Protein AF-A0A370DMR3-F1 (afdb_monomer_lite)

Sequence (423 aa):
MAPYPQPCFYFRPVATCWIWKRSAFTRRVQRWCNGFPAISSAWSVERGVLGLASFLQIAPKIYPDDFRLLSQPHIDAPFITTAAYLPVVPADERESFEQLQEEWHGYIGFRIRDYQRGQPLTRGKQDHHFPILMFEPRTVVSLGMLGRDLSTCKDIETVLQRAIDTAATTIAFGDKESCIKNLVALKPVYHGRQPPNQVSERKQGIKGFVKLDLDSRRLLQLESGKHLQVKLEAEFAESPLVEWNSDDTSSQSAIFKVFSDVRLLSGVFNDQLRLRITKTIEWSGMQYMLLFLSAAIGLMFTLFIHRFSLPIVNVCESPSCIGKRSSRRSIIRPGRWREQTRNSKCCIGMPLNIRRPLNIQCAGQRRPTVPNPSFWQICPTNCVPLCMRFSASRPSVRRSGKQQREKNCLVISPIFMRVASVC

Secondary structure (DSSP, 8-state):
--PPPPP--------HHHHHHHHHHHHHHHHHHTT-HHHHHHHHHHHHHHHHHHHHHH-SS--HHHHHHHHHHHHTSTTEEEEEEEE-EEGGGHHHHHHHHHHHH--TT---EEEETTEEPS----SEE-B--EEES--TTGGGGTTEESTT-HHHHHHHHHHHHH-S-EEEE--SSSS--SEEEEEEEESSSS--SSHHHHHHSEEEEEEEEE-HHHHHHTT--TTEEEEEEETT-SS-SEEEES-------S--EEEEEEEE-TTSGGG-EEEEEEEEE-GGGS-HHHHHHHHHHHHHHHHHHHHHHGGGGGG--------------------------------------------------PPPPP-----------------------------------------------------

Foldseek 3Di:
DDDDDDDDDDDDPDPPVVVVVVVVVVVVVVVVVVPFCLLVVLVLVQCLQVQLLLVVQPDPDDAQVNSCVSNVVSCVPVFFPKKFWWFKAFPVRQVVVQVCCCVPRVPPPQHQFADALRDTDDDDPDRIWGQGCYMPDDDPVCNVRGNHTPCNFPQCVVQVLVLLQVQGWAWTADPPSGPAPAIKIKGWHFHDNDQDPHSVSSVVGTGTIIMTGTNVQVSCVSRDDAQKWKFKCFPPDPDTSDIDGNDPPPDPDDDWDKDWDWDQSPPRNPSGIIIIIIGTDDPVPVCVVVVVVVVVVVVVVVVVCVVVVPVVVPPPPDPDPPDDDDDDDDDDDDDDDDDDDDDDDDDDDDDDDDDDDDDDDDDDDDDDDDDDDDDDDDDDDDDDDDDDDDDDDDDDDDDDDDDDDDDDDDDDDDDDDDDDDDD

Organism: NCBI:txid2200908

Radius of gyration: 40.58 Å; chains: 1; bounding box: 123×72×119 Å

Structure (mmCIF, N/CA/C/O backbone):
data_AF-A0A370DMR3-F1
#
_entry.id   AF-A0A370DMR3-F1
#
loop_
_atom_site.group_PDB
_atom_site.id
_atom_site.type_symbol
_atom_site.label_atom_id
_atom_site.label_alt_id
_atom_site.label_comp_id
_atom_site.label_asym_id
_atom_site.label_entity_id
_atom_site.label_seq_id
_atom_site.pdbx_PDB_ins_code
_atom_site.Cartn_x
_atom_site.Cartn_y
_atom_site.Cartn_z
_atom_site.occupancy
_atom_site.B_iso_or_equiv
_atom_site.auth_seq_id
_atom_site.auth_comp_id
_atom_site.auth_asym_id
_atom_site.auth_atom_id
_atom_site.pdbx_PDB_model_num
ATOM 1 N N . MET A 1 1 ? 63.771 47.345 -37.821 1.00 38.62 1 MET A N 1
ATOM 2 C CA . MET A 1 1 ? 63.458 46.155 -38.640 1.00 38.62 1 MET A CA 1
ATOM 3 C C . MET A 1 1 ? 62.765 45.149 -37.740 1.00 38.62 1 MET A C 1
ATOM 5 O O . MET A 1 1 ? 63.385 44.689 -36.796 1.00 38.62 1 MET A O 1
ATOM 9 N N . ALA A 1 2 ? 61.482 44.885 -37.975 1.00 31.16 2 ALA A N 1
ATOM 10 C CA . ALA A 1 2 ? 60.696 43.873 -37.269 1.00 31.16 2 ALA A CA 1
ATOM 11 C C . ALA A 1 2 ? 59.951 43.040 -38.329 1.00 31.16 2 ALA A C 1
ATOM 13 O O . ALA A 1 2 ? 59.460 43.640 -39.292 1.00 31.16 2 ALA A O 1
ATOM 14 N N . PRO A 1 3 ? 59.904 41.699 -38.227 1.00 46.84 3 PRO A N 1
ATOM 15 C CA . PRO A 1 3 ? 59.276 40.868 -39.244 1.00 46.84 3 PRO A CA 1
ATOM 16 C C . PRO A 1 3 ? 57.753 40.819 -39.052 1.00 46.84 3 PRO A C 1
ATOM 18 O O . PRO A 1 3 ? 57.248 40.767 -37.932 1.00 46.84 3 PRO A O 1
ATOM 21 N N . TYR A 1 4 ? 57.024 40.844 -40.168 1.00 31.06 4 TYR A N 1
ATOM 22 C CA . TYR A 1 4 ? 55.571 40.676 -40.220 1.00 31.06 4 TYR A CA 1
ATOM 23 C C . TYR A 1 4 ? 55.165 39.224 -39.897 1.00 31.06 4 TYR A C 1
ATOM 25 O O . TYR A 1 4 ? 55.867 38.300 -40.316 1.00 31.06 4 TYR A O 1
ATOM 33 N N . PRO A 1 5 ? 54.021 38.989 -39.227 1.00 42.16 5 PRO A N 1
ATOM 34 C CA . PRO A 1 5 ? 53.514 37.644 -38.986 1.00 42.16 5 PRO A CA 1
ATOM 35 C C . PRO A 1 5 ? 52.800 37.095 -40.231 1.00 42.16 5 PRO A C 1
ATOM 37 O O . PRO A 1 5 ? 52.087 37.818 -40.929 1.00 42.16 5 PRO A O 1
ATOM 40 N N . GLN A 1 6 ? 52.977 35.801 -40.500 1.00 36.25 6 GLN A N 1
ATOM 41 C CA . GLN A 1 6 ? 52.256 35.089 -41.556 1.00 36.25 6 GLN A CA 1
ATOM 42 C C . GLN A 1 6 ? 50.848 34.660 -41.102 1.00 36.25 6 GLN A C 1
ATOM 44 O O . GLN A 1 6 ? 50.661 34.315 -39.931 1.00 36.25 6 GLN A O 1
ATOM 49 N N . PRO A 1 7 ? 49.853 34.620 -42.008 1.00 31.89 7 PRO A N 1
ATOM 50 C CA . PRO A 1 7 ? 48.524 34.112 -41.694 1.00 31.89 7 PRO A CA 1
ATOM 51 C C . PRO A 1 7 ? 48.511 32.574 -41.679 1.00 31.89 7 PRO A C 1
ATOM 53 O O . PRO A 1 7 ? 48.780 31.922 -42.685 1.00 31.89 7 PRO A O 1
ATOM 56 N N . CYS A 1 8 ? 48.143 31.990 -40.538 1.00 28.70 8 CYS A N 1
ATOM 57 C CA . CYS A 1 8 ? 47.838 30.564 -40.420 1.00 28.70 8 CYS A CA 1
ATOM 58 C C . CYS A 1 8 ? 46.422 30.285 -40.951 1.00 28.70 8 CYS A C 1
ATOM 60 O O . CYS A 1 8 ? 45.433 30.698 -40.343 1.00 28.70 8 CYS A O 1
ATOM 62 N N . PHE A 1 9 ? 46.312 29.552 -42.060 1.00 29.05 9 PHE A N 1
ATOM 63 C CA . PHE A 1 9 ? 45.050 28.963 -42.507 1.00 29.05 9 PHE A CA 1
ATOM 64 C C . PHE A 1 9 ? 44.743 27.710 -41.675 1.00 29.05 9 PHE A C 1
ATOM 66 O O . PHE A 1 9 ? 45.339 26.655 -41.872 1.00 29.05 9 PHE A O 1
ATOM 73 N N . TYR A 1 10 ? 43.792 27.819 -40.747 1.00 30.30 10 TYR A N 1
ATOM 74 C CA . TYR A 1 10 ? 43.212 26.663 -40.063 1.00 30.30 10 TYR A CA 1
ATOM 75 C C . TYR A 1 10 ? 42.163 25.993 -40.961 1.00 30.30 10 TYR A C 1
ATOM 77 O O . TYR A 1 10 ? 41.074 26.529 -41.175 1.00 30.30 10 TYR A O 1
ATOM 85 N N . PHE A 1 11 ? 42.463 24.787 -41.440 1.00 32.84 11 PHE A N 1
ATOM 86 C CA . PHE A 1 11 ? 41.456 23.859 -41.955 1.00 32.84 11 PHE A CA 1
ATOM 87 C C . PHE A 1 11 ? 40.612 23.348 -40.773 1.00 32.84 11 PHE A C 1
ATOM 89 O O . PHE A 1 11 ? 41.113 22.633 -39.907 1.00 32.84 11 PHE A O 1
ATOM 96 N N . ARG A 1 12 ? 39.324 23.714 -40.708 1.00 30.95 12 ARG A N 1
ATOM 97 C CA . ARG A 1 12 ? 38.363 23.094 -39.778 1.00 30.95 12 ARG A CA 1
ATOM 98 C C . ARG A 1 12 ? 37.910 21.745 -40.352 1.00 30.95 12 ARG A C 1
ATOM 100 O O . ARG A 1 12 ? 37.288 21.750 -41.415 1.00 30.95 12 ARG A O 1
ATOM 107 N N . PRO A 1 13 ? 38.137 20.605 -39.677 1.00 36.62 13 PRO A N 1
ATOM 108 C CA . PRO A 1 13 ? 37.541 19.349 -40.099 1.00 36.62 13 PRO A CA 1
ATOM 109 C C . PRO A 1 13 ? 36.041 19.329 -39.771 1.00 36.62 13 PRO A C 1
ATOM 111 O O . PRO A 1 13 ? 35.558 19.964 -38.830 1.00 36.62 13 PRO A O 1
ATOM 114 N N . VAL A 1 14 ? 35.305 18.573 -40.581 1.00 40.31 14 VAL A N 1
ATOM 115 C CA . VAL A 1 14 ? 33.854 18.359 -40.557 1.00 40.31 14 VAL A CA 1
ATOM 116 C C . VAL A 1 14 ? 33.433 17.613 -39.276 1.00 40.31 14 VAL A C 1
ATOM 118 O O . VAL A 1 14 ? 33.149 16.421 -39.287 1.00 40.31 14 VAL A O 1
ATOM 121 N N . ALA A 1 15 ? 33.396 18.306 -38.136 1.00 39.88 15 ALA A N 1
ATOM 122 C CA . ALA A 1 15 ? 32.950 17.761 -36.844 1.00 39.88 15 ALA A CA 1
ATOM 123 C C . ALA A 1 15 ? 31.431 17.920 -36.595 1.00 39.88 15 ALA A C 1
ATOM 125 O O . ALA A 1 15 ? 30.890 17.441 -35.597 1.00 39.88 15 ALA A O 1
ATOM 126 N N . THR A 1 16 ? 30.701 18.573 -37.502 1.00 41.16 16 THR A N 1
ATOM 127 C CA . THR A 1 16 ? 29.283 18.931 -37.320 1.00 41.16 16 THR A CA 1
ATOM 128 C C . THR A 1 16 ? 28.312 17.757 -37.495 1.00 41.16 16 THR A C 1
ATOM 130 O O . THR A 1 16 ? 27.230 17.772 -36.907 1.00 41.16 16 THR A O 1
ATOM 133 N N . CYS A 1 17 ? 28.692 16.689 -38.207 1.00 38.16 17 CYS A N 1
ATOM 134 C CA . CYS A 1 17 ? 27.802 15.539 -38.423 1.00 38.16 17 CYS A CA 1
ATOM 135 C C . CYS A 1 17 ? 27.680 14.615 -37.190 1.00 38.16 17 CYS A C 1
ATOM 137 O O . CYS A 1 17 ? 26.641 13.980 -36.983 1.00 38.16 17 CYS A O 1
ATOM 139 N N . TRP A 1 18 ? 28.705 14.562 -36.333 1.00 33.66 18 TRP A N 1
ATOM 140 C CA . TRP A 1 18 ? 28.695 13.734 -35.118 1.00 33.66 18 TRP A CA 1
ATOM 141 C C . TRP A 1 18 ? 27.846 14.339 -33.989 1.00 33.66 18 TRP A C 1
ATOM 143 O O . TRP A 1 18 ? 27.184 13.611 -33.246 1.00 33.66 18 TRP A O 1
ATOM 153 N N . ILE A 1 19 ? 27.781 15.671 -33.900 1.00 43.72 19 ILE A N 1
ATOM 154 C CA . ILE A 1 19 ? 26.995 16.380 -32.876 1.00 43.72 19 ILE A CA 1
ATOM 155 C C . ILE A 1 19 ? 25.485 16.224 -33.132 1.00 43.72 19 ILE A C 1
ATOM 157 O O . ILE A 1 19 ? 24.706 16.022 -32.196 1.00 43.72 19 ILE A O 1
ATOM 161 N N . TRP A 1 20 ? 25.058 16.216 -34.399 1.00 37.66 20 TRP A N 1
ATOM 162 C CA . TRP A 1 20 ? 23.639 16.109 -34.752 1.00 37.66 20 TRP A CA 1
ATOM 163 C C . TRP A 1 20 ? 23.032 14.738 -34.413 1.00 37.66 20 TRP A C 1
ATOM 165 O O . TRP A 1 20 ? 21.937 14.676 -33.842 1.00 37.66 20 TRP A O 1
ATOM 175 N N . LYS A 1 21 ? 23.766 13.638 -34.659 1.00 46.97 21 LYS A N 1
ATOM 176 C CA . LYS A 1 21 ? 23.319 12.273 -34.316 1.00 46.97 21 LYS A CA 1
ATOM 177 C C . LYS A 1 21 ? 23.172 12.062 -32.807 1.00 46.97 21 LYS A C 1
ATOM 179 O O . LYS A 1 21 ? 22.229 11.391 -32.387 1.00 46.97 21 LYS A O 1
ATOM 184 N N . ARG A 1 22 ? 24.022 12.694 -31.989 1.00 49.56 22 ARG A N 1
ATOM 185 C CA . ARG A 1 22 ? 23.906 12.647 -30.521 1.00 49.56 22 ARG A CA 1
ATOM 186 C C . ARG A 1 22 ? 22.587 13.269 -30.046 1.00 49.56 22 ARG A C 1
ATOM 188 O O . ARG A 1 22 ? 21.921 12.670 -29.212 1.00 49.56 22 ARG A O 1
ATOM 195 N N . SER A 1 23 ? 22.160 14.386 -30.650 1.00 56.66 23 SER A N 1
ATOM 196 C CA . SER A 1 23 ? 20.904 15.082 -30.300 1.00 56.66 23 SER A CA 1
ATOM 197 C C . SER A 1 23 ? 19.626 14.338 -30.713 1.00 56.66 23 SER A C 1
ATOM 199 O O . SER A 1 23 ? 18.579 14.479 -30.079 1.00 56.66 23 SER A O 1
ATOM 201 N N . ALA A 1 24 ? 19.680 13.578 -31.810 1.00 59.84 24 ALA A N 1
ATOM 202 C CA . ALA A 1 24 ? 18.547 12.787 -32.279 1.00 59.84 24 ALA A CA 1
ATOM 203 C C . ALA A 1 24 ? 18.410 11.497 -31.462 1.00 59.84 24 ALA A C 1
ATOM 205 O O . ALA A 1 24 ? 17.294 11.096 -31.138 1.00 59.84 24 ALA A O 1
ATOM 206 N N . PHE A 1 25 ? 19.540 10.886 -31.088 1.00 58.47 25 PHE A N 1
ATOM 207 C CA . PHE A 1 25 ? 19.575 9.721 -30.210 1.00 58.47 25 PHE A CA 1
ATOM 208 C C . PHE A 1 25 ? 19.080 10.064 -28.799 1.00 58.47 25 PHE A C 1
ATOM 210 O O . PHE A 1 25 ? 18.176 9.393 -28.309 1.00 58.47 25 PHE A O 1
ATOM 217 N N . THR A 1 26 ? 19.566 11.152 -28.185 1.00 61.28 26 THR A N 1
ATOM 218 C CA . THR A 1 26 ? 19.089 11.588 -26.858 1.00 61.28 26 THR A CA 1
ATOM 219 C C . THR A 1 26 ? 17.603 11.929 -26.865 1.00 61.28 26 THR A C 1
ATOM 221 O O . THR A 1 26 ? 16.883 11.487 -25.978 1.00 61.28 26 THR A O 1
ATOM 224 N N . ARG A 1 27 ? 17.095 12.613 -27.901 1.00 67.31 27 ARG A N 1
ATOM 225 C CA . ARG A 1 27 ? 15.651 12.877 -28.030 1.00 67.31 27 ARG A CA 1
ATOM 226 C C . ARG A 1 27 ? 14.821 11.607 -28.194 1.00 67.31 27 ARG A C 1
ATOM 228 O O . ARG A 1 27 ? 13.711 11.554 -27.674 1.00 67.31 27 ARG A O 1
ATOM 235 N N . ARG A 1 28 ? 15.329 10.586 -28.893 1.00 63.09 28 ARG A N 1
ATOM 236 C CA . ARG A 1 28 ? 14.630 9.299 -29.037 1.00 63.09 28 ARG A CA 1
ATOM 237 C C . ARG A 1 28 ? 14.588 8.536 -27.712 1.00 63.09 28 ARG A C 1
ATOM 239 O O . ARG A 1 28 ? 13.526 8.042 -27.360 1.00 63.09 28 ARG A O 1
ATOM 246 N N . VAL A 1 29 ? 15.693 8.524 -26.963 1.00 61.62 29 VAL A N 1
ATOM 247 C CA . VAL A 1 29 ? 15.752 7.955 -25.606 1.00 61.62 29 VAL A CA 1
ATOM 248 C C . VAL A 1 29 ? 14.796 8.699 -24.673 1.00 61.62 29 VAL A C 1
ATOM 250 O O . VAL A 1 29 ? 13.971 8.080 -24.023 1.00 61.62 29 VAL A O 1
ATOM 253 N N . GLN A 1 30 ? 14.804 10.030 -24.681 1.00 63.00 30 GLN A N 1
ATOM 254 C CA . GLN A 1 30 ? 13.972 10.826 -23.779 1.00 63.00 30 GLN A CA 1
ATOM 255 C C . GLN A 1 30 ? 12.471 10.725 -24.091 1.00 63.00 30 GLN A C 1
ATOM 257 O O . GLN A 1 30 ? 11.650 10.677 -23.180 1.00 63.00 30 GLN A O 1
ATOM 262 N N . ARG A 1 31 ? 12.100 10.634 -25.376 1.00 66.75 31 ARG A N 1
ATOM 263 C CA . ARG A 1 31 ? 10.709 10.408 -25.798 1.00 66.75 31 ARG A CA 1
ATOM 264 C C . ARG A 1 31 ? 10.236 8.993 -25.448 1.00 66.75 31 ARG A C 1
ATOM 266 O O . ARG A 1 31 ? 9.078 8.825 -25.091 1.00 66.75 31 ARG A O 1
ATOM 273 N N . TRP A 1 32 ? 11.137 8.012 -25.503 1.00 61.44 32 TRP A N 1
ATOM 274 C CA . TRP A 1 32 ? 10.882 6.653 -25.031 1.00 61.44 32 TRP A CA 1
ATOM 275 C C . TRP A 1 32 ? 10.668 6.630 -23.511 1.00 61.44 32 TRP A C 1
ATOM 277 O O . TRP A 1 32 ? 9.703 6.040 -23.039 1.00 61.44 32 TRP A O 1
ATOM 287 N N . CYS A 1 33 ? 11.464 7.389 -22.753 1.00 59.75 33 CYS A N 1
ATOM 288 C CA . CYS A 1 33 ? 11.316 7.437 -21.305 1.00 59.75 33 CYS A CA 1
ATOM 289 C C . CYS A 1 33 ? 10.050 8.175 -20.810 1.00 59.75 33 CYS A C 1
ATOM 291 O O . CYS A 1 33 ? 9.598 7.934 -19.696 1.00 59.75 33 CYS A O 1
ATOM 293 N N . ASN A 1 34 ? 9.438 9.064 -21.596 1.00 64.44 34 ASN A N 1
ATOM 294 C CA . ASN A 1 34 ? 8.202 9.753 -21.188 1.00 64.44 34 ASN A CA 1
ATOM 295 C C . ASN A 1 34 ? 6.926 8.906 -21.358 1.00 64.44 34 ASN A C 1
ATOM 297 O O . ASN A 1 34 ? 5.861 9.345 -20.938 1.00 64.44 34 ASN A O 1
ATOM 301 N N . GLY A 1 35 ? 7.025 7.719 -21.960 1.00 65.38 35 GLY A N 1
ATOM 302 C CA . GLY A 1 35 ? 5.895 6.817 -22.193 1.00 65.38 35 GLY A CA 1
ATOM 303 C C . GLY A 1 35 ? 5.836 5.606 -21.264 1.00 65.38 35 GLY A C 1
ATOM 304 O O . GLY A 1 35 ? 5.107 4.679 -21.590 1.00 65.38 35 GLY A O 1
ATOM 305 N N . PHE A 1 36 ? 6.608 5.569 -20.170 1.00 71.19 36 PHE A N 1
ATOM 306 C CA . PHE A 1 36 ? 6.657 4.394 -19.294 1.00 71.19 36 PHE A CA 1
ATOM 307 C C . PHE A 1 36 ? 5.344 4.206 -18.504 1.00 71.19 36 PHE A C 1
ATOM 309 O O . PHE A 1 36 ? 4.979 5.094 -17.719 1.00 71.19 36 PHE A O 1
ATOM 316 N N . PRO A 1 37 ? 4.639 3.071 -18.676 1.00 77.38 37 PRO A N 1
ATOM 317 C CA . PRO A 1 37 ? 3.418 2.767 -17.936 1.00 77.38 37 PRO A CA 1
ATOM 318 C C . PRO A 1 37 ? 3.578 2.719 -16.401 1.00 77.38 37 PRO A C 1
ATOM 320 O O . PRO A 1 37 ? 2.574 2.848 -15.697 1.00 77.38 37 PRO A O 1
ATOM 323 N N . ALA A 1 38 ? 4.788 2.651 -15.840 1.00 73.69 38 ALA A N 1
ATOM 324 C CA . ALA A 1 38 ? 4.995 2.443 -14.401 1.00 73.69 38 ALA A CA 1
ATOM 325 C C . ALA A 1 38 ? 4.650 3.696 -13.631 1.00 73.69 38 ALA A C 1
ATOM 327 O O . ALA A 1 38 ? 4.038 3.632 -12.570 1.00 73.69 38 ALA A O 1
ATOM 328 N N . ILE A 1 39 ? 5.003 4.847 -14.204 1.00 79.25 39 ILE A N 1
ATOM 329 C CA . ILE A 1 39 ? 4.627 6.141 -13.654 1.00 79.25 39 ILE A CA 1
ATOM 330 C C . ILE A 1 39 ? 3.098 6.205 -13.614 1.00 79.25 39 ILE A C 1
ATOM 332 O O . ILE A 1 39 ? 2.522 6.491 -12.569 1.00 79.25 39 ILE A O 1
ATOM 336 N N . SER A 1 40 ? 2.424 5.838 -14.711 1.00 85.25 40 SER A N 1
ATOM 337 C CA . SER A 1 40 ? 0.957 5.820 -14.755 1.00 85.25 40 SER A CA 1
ATOM 338 C C . SER A 1 40 ? 0.335 4.832 -13.757 1.00 85.25 40 SER A C 1
ATOM 340 O O . SER A 1 40 ? -0.683 5.152 -13.141 1.00 85.25 40 SER A O 1
ATOM 342 N N . SER A 1 41 ? 0.983 3.685 -13.532 1.00 86.88 41 SER A N 1
ATOM 343 C CA . SER A 1 41 ? 0.564 2.663 -12.570 1.00 86.88 41 SER A CA 1
ATOM 344 C C . SER A 1 41 ? 0.724 3.150 -11.130 1.00 86.88 41 SER A C 1
ATOM 346 O O . SER A 1 41 ? -0.202 3.011 -10.336 1.00 86.88 41 SER A O 1
ATOM 348 N N . ALA A 1 42 ? 1.834 3.817 -10.802 1.00 86.56 42 ALA A N 1
ATOM 349 C CA . ALA A 1 42 ? 2.066 4.415 -9.489 1.00 86.56 42 ALA A CA 1
ATOM 350 C C . ALA A 1 42 ? 1.024 5.508 -9.173 1.00 86.56 42 ALA A C 1
ATOM 352 O O . ALA A 1 42 ? 0.406 5.486 -8.109 1.00 86.56 42 ALA A O 1
ATOM 353 N N . TRP A 1 43 ? 0.718 6.381 -10.143 1.00 88.62 43 TRP A N 1
ATOM 354 C CA . TRP A 1 43 ? -0.388 7.345 -10.034 1.00 88.62 43 TRP A CA 1
ATOM 355 C C . TRP A 1 43 ? -1.759 6.675 -9.895 1.00 88.62 43 TRP A C 1
ATOM 357 O O . TRP A 1 43 ? -2.680 7.260 -9.324 1.00 88.62 43 TRP A O 1
ATOM 367 N N . SER A 1 44 ? -1.943 5.486 -10.472 1.00 90.50 44 SER A N 1
ATOM 368 C CA . SER A 1 44 ? -3.178 4.713 -10.324 1.00 90.50 44 SER A CA 1
ATOM 369 C C . SER A 1 44 ? -3.317 4.159 -8.907 1.00 90.50 44 SER A C 1
ATOM 371 O O . SER A 1 44 ? -4.399 4.257 -8.332 1.00 90.50 44 SER A O 1
ATOM 373 N N . VAL A 1 45 ? -2.228 3.640 -8.322 1.00 91.44 45 VAL A N 1
ATOM 374 C CA . VAL A 1 45 ? -2.202 3.202 -6.918 1.00 91.44 45 VAL A CA 1
ATOM 375 C C . VAL A 1 45 ? -2.556 4.367 -6.005 1.00 91.44 45 VAL A C 1
ATOM 377 O O . VAL A 1 45 ? -3.490 4.251 -5.220 1.00 91.44 45 VAL A O 1
ATOM 380 N N . GLU A 1 46 ? -1.861 5.499 -6.123 1.00 92.94 46 GLU A N 1
ATOM 381 C CA . GLU A 1 46 ? -2.095 6.647 -5.244 1.00 92.94 46 GLU A CA 1
ATOM 382 C C . GLU A 1 46 ? -3.539 7.152 -5.324 1.00 92.94 46 GLU A C 1
ATOM 384 O O . GLU A 1 46 ? -4.176 7.366 -4.291 1.00 92.94 46 GLU A O 1
ATOM 389 N N . ARG A 1 47 ? -4.092 7.269 -6.539 1.00 93.25 47 ARG A N 1
ATOM 390 C CA . ARG A 1 47 ? -5.504 7.628 -6.732 1.00 93.25 47 ARG A CA 1
ATOM 391 C C . ARG A 1 47 ? -6.450 6.603 -6.116 1.00 93.25 47 ARG A C 1
ATOM 393 O O . ARG A 1 47 ? -7.460 7.005 -5.544 1.00 93.25 47 ARG A O 1
ATOM 400 N N . GLY A 1 48 ? -6.126 5.314 -6.200 1.00 93.31 48 GLY A N 1
ATOM 401 C CA . GLY A 1 48 ? -6.919 4.252 -5.587 1.00 93.31 48 GLY A CA 1
ATOM 402 C C . GLY A 1 48 ? -6.936 4.331 -4.064 1.00 93.31 48 GLY A C 1
ATOM 403 O O . GLY A 1 48 ? -8.009 4.371 -3.463 1.00 93.31 48 GLY A O 1
ATOM 404 N N . VAL A 1 49 ? -5.763 4.449 -3.431 1.00 95.62 49 VAL A N 1
ATOM 405 C CA . VAL A 1 49 ? -5.679 4.597 -1.969 1.00 95.62 49 VAL A CA 1
ATOM 406 C C . VAL A 1 49 ? -6.411 5.870 -1.520 1.00 95.62 49 VAL A C 1
ATOM 408 O O . VAL A 1 49 ? -7.179 5.842 -0.558 1.00 95.62 49 VAL A O 1
ATOM 411 N N . LEU A 1 50 ? -6.205 6.991 -2.223 1.00 95.62 50 LEU A N 1
ATOM 412 C CA . LEU A 1 50 ? -6.823 8.275 -1.892 1.00 95.62 50 LEU A CA 1
ATOM 413 C C . LEU A 1 50 ? -8.350 8.245 -2.039 1.00 95.62 50 LEU A C 1
ATOM 415 O O . LEU A 1 50 ? -9.050 8.792 -1.185 1.00 95.62 50 LEU A O 1
ATOM 419 N N . GLY A 1 51 ? -8.860 7.614 -3.101 1.00 95.50 51 GLY A N 1
ATOM 420 C CA . GLY A 1 51 ? -10.293 7.457 -3.350 1.00 95.50 51 GLY A CA 1
ATOM 421 C C . GLY A 1 51 ? -10.977 6.652 -2.248 1.00 95.50 51 GLY A C 1
ATOM 422 O O . GLY A 1 51 ? -11.961 7.114 -1.668 1.00 95.50 51 GLY A O 1
ATOM 423 N N . LEU A 1 52 ? -10.396 5.504 -1.883 1.00 97.19 52 LEU A N 1
ATOM 424 C CA . LEU A 1 52 ? -10.873 4.684 -0.767 1.00 97.19 52 LEU A CA 1
ATOM 425 C C . LEU A 1 52 ? -10.832 5.445 0.565 1.00 97.19 52 LEU A C 1
ATOM 427 O O . LEU A 1 52 ? -11.811 5.433 1.313 1.00 97.19 52 LEU A O 1
ATOM 431 N N . ALA A 1 53 ? -9.732 6.149 0.850 1.00 97.38 53 ALA A N 1
ATOM 432 C CA . ALA A 1 53 ? -9.582 6.910 2.088 1.00 97.38 53 ALA A CA 1
ATOM 433 C C . ALA A 1 53 ? -10.603 8.053 2.185 1.00 97.38 53 ALA A C 1
ATOM 435 O O . ALA A 1 53 ? -11.212 8.250 3.234 1.00 97.38 53 ALA A O 1
ATOM 436 N N . SER A 1 54 ? -10.843 8.758 1.077 1.00 96.19 54 SER A N 1
ATOM 437 C CA . SER A 1 54 ? -11.818 9.851 0.997 1.00 96.19 54 SER A CA 1
ATOM 438 C C . SER A 1 54 ? -13.251 9.356 1.203 1.00 96.19 54 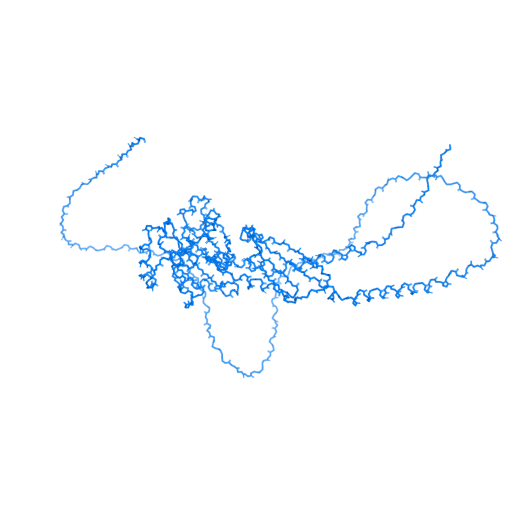SER A C 1
ATOM 440 O O . SER A 1 54 ? -14.034 10.009 1.892 1.00 96.19 54 SER A O 1
ATOM 442 N N . PHE A 1 55 ? -13.599 8.182 0.667 1.00 96.06 55 PHE A N 1
ATOM 443 C CA . PHE A 1 55 ? -14.897 7.569 0.944 1.00 96.06 55 PHE A CA 1
ATOM 444 C C . PHE A 1 55 ? -15.049 7.227 2.432 1.00 96.06 55 PHE A C 1
ATOM 446 O O . PHE A 1 55 ? -16.021 7.632 3.069 1.00 96.06 55 PHE A O 1
ATOM 453 N N . LEU A 1 56 ? -14.065 6.528 3.005 1.00 96.62 56 LEU A N 1
ATOM 454 C CA . LEU A 1 56 ? -14.064 6.107 4.412 1.00 96.62 56 LEU A CA 1
ATOM 455 C C . LEU A 1 56 ? -14.089 7.278 5.398 1.00 96.62 56 LEU A C 1
ATOM 457 O O . LEU A 1 56 ? -14.597 7.145 6.515 1.00 96.62 56 LEU A O 1
ATOM 461 N N . GLN A 1 57 ? -13.544 8.415 4.983 1.00 95.81 57 GLN A N 1
ATOM 462 C CA . GLN A 1 57 ? -13.555 9.660 5.732 1.00 95.81 57 GLN A CA 1
ATOM 463 C C . GLN A 1 57 ? -14.968 10.263 5.834 1.00 95.81 57 GLN A C 1
ATOM 465 O O . GLN A 1 57 ? -15.342 10.799 6.876 1.00 95.81 57 GLN A O 1
ATOM 470 N N . ILE A 1 58 ? -15.778 10.140 4.779 1.00 95.19 58 ILE A N 1
ATOM 471 C CA . ILE A 1 58 ? -17.144 10.685 4.727 1.00 95.19 58 ILE A CA 1
ATOM 472 C C . ILE A 1 58 ? -18.169 9.686 5.282 1.00 95.19 58 ILE A C 1
ATOM 474 O O . ILE A 1 58 ? -19.169 10.093 5.874 1.00 95.19 58 ILE A O 1
ATOM 478 N N . ALA A 1 59 ? -17.934 8.384 5.103 1.00 94.19 59 ALA A N 1
ATOM 479 C CA . ALA A 1 59 ? -18.854 7.340 5.528 1.00 94.19 59 ALA A CA 1
ATOM 480 C C . ALA A 1 59 ? -18.901 7.228 7.069 1.00 94.19 59 ALA A C 1
ATOM 482 O O . ALA A 1 59 ? -17.875 6.927 7.693 1.00 94.19 59 ALA A O 1
ATOM 483 N N . PRO A 1 60 ? -20.070 7.427 7.712 1.00 90.56 60 PRO A N 1
ATOM 484 C CA . PRO A 1 60 ? -20.191 7.306 9.167 1.00 90.56 60 PRO A CA 1
ATOM 485 C C . PRO A 1 60 ? -19.987 5.857 9.621 1.00 90.56 60 PRO A C 1
ATOM 487 O O . PRO A 1 60 ? -19.294 5.598 10.599 1.00 90.56 60 PRO A O 1
ATOM 490 N N . LYS A 1 61 ? -20.538 4.917 8.852 1.00 91.62 61 LYS A N 1
ATOM 491 C CA . LYS A 1 61 ? -20.389 3.475 9.007 1.00 91.62 61 LYS A CA 1
ATOM 492 C C . LYS A 1 61 ? -20.151 2.888 7.622 1.00 91.62 61 LYS A C 1
ATOM 494 O O . LYS A 1 61 ? -20.714 3.385 6.648 1.00 91.62 61 LYS A O 1
ATOM 499 N N . ILE A 1 62 ? -19.310 1.867 7.541 1.00 93.12 62 ILE A N 1
ATOM 500 C CA . ILE A 1 62 ? -19.033 1.152 6.300 1.00 93.12 62 ILE A CA 1
ATOM 501 C C . ILE A 1 62 ? -19.263 -0.335 6.535 1.00 93.12 62 ILE A C 1
ATOM 503 O O . ILE A 1 62 ? -18.789 -0.890 7.529 1.00 93.12 62 ILE A O 1
ATOM 507 N N . TYR A 1 63 ? -20.028 -0.964 5.650 1.00 94.69 63 TYR A N 1
ATOM 508 C CA . TYR A 1 63 ? -20.219 -2.403 5.689 1.00 94.69 63 TYR A CA 1
ATOM 509 C C . TYR A 1 63 ? -19.186 -3.107 4.807 1.00 94.69 63 TYR A C 1
ATOM 511 O O . TYR A 1 63 ? -18.649 -2.512 3.867 1.00 94.69 63 TYR A O 1
ATOM 519 N N . PRO A 1 64 ? -18.919 -4.397 5.064 1.00 94.31 64 PRO A N 1
ATOM 520 C CA . PRO A 1 64 ? -17.971 -5.153 4.264 1.00 94.31 64 PRO A CA 1
ATOM 521 C C . PRO A 1 64 ? -18.350 -5.176 2.773 1.00 94.31 64 PRO A C 1
ATOM 523 O O . PRO A 1 64 ? -17.465 -5.129 1.923 1.00 94.31 64 PRO A O 1
ATOM 526 N N . ASP A 1 65 ? -19.638 -5.231 2.432 1.00 95.44 65 ASP A N 1
ATOM 527 C CA . ASP A 1 65 ? -20.080 -5.184 1.032 1.00 95.44 65 ASP A CA 1
ATOM 528 C C . ASP A 1 65 ? -19.837 -3.826 0.369 1.00 95.44 65 ASP A C 1
ATOM 530 O O . ASP A 1 65 ? -19.410 -3.787 -0.785 1.00 95.44 65 ASP A O 1
ATOM 534 N N . ASP A 1 66 ? -20.012 -2.722 1.099 1.00 95.62 66 ASP A N 1
ATOM 535 C CA . ASP A 1 66 ? -19.703 -1.382 0.589 1.00 95.62 66 ASP A CA 1
ATOM 536 C C . ASP A 1 66 ? -18.210 -1.266 0.278 1.00 95.62 66 ASP A C 1
ATOM 538 O O . ASP A 1 66 ? -17.819 -0.824 -0.803 1.00 95.62 66 ASP A O 1
ATOM 542 N N . PHE A 1 67 ? -17.361 -1.720 1.208 1.00 96.81 67 PHE A N 1
ATOM 543 C CA . PHE A 1 67 ? -15.915 -1.718 1.006 1.00 96.81 67 PHE A CA 1
ATOM 544 C C . PHE A 1 67 ? -15.519 -2.559 -0.211 1.00 96.81 67 PHE A C 1
ATOM 546 O O . PHE A 1 67 ? -14.654 -2.146 -0.986 1.00 96.81 67 PHE A O 1
ATOM 553 N N . ARG A 1 68 ? -16.181 -3.703 -0.427 1.00 96.38 68 ARG A N 1
ATOM 554 C CA . ARG A 1 68 ? -15.965 -4.540 -1.611 1.00 96.38 68 ARG A CA 1
ATOM 555 C C . ARG A 1 68 ? -16.287 -3.805 -2.903 1.00 96.38 68 ARG A C 1
ATOM 557 O O . ARG A 1 68 ? -15.441 -3.743 -3.789 1.00 96.38 68 ARG A O 1
ATOM 564 N N . LEU A 1 69 ? -17.473 -3.206 -2.994 1.00 96.31 69 LEU A N 1
ATOM 565 C CA . LEU A 1 69 ? -17.901 -2.471 -4.188 1.00 96.31 69 LEU A CA 1
ATOM 566 C C . LEU A 1 69 ? -16.947 -1.321 -4.538 1.00 96.31 69 LEU A C 1
ATOM 568 O O . LEU A 1 69 ? -16.714 -1.045 -5.712 1.00 96.31 69 LEU A O 1
ATOM 572 N N . LEU A 1 70 ? -16.372 -0.675 -3.525 1.00 96.44 70 LEU A N 1
ATOM 573 C CA . LEU A 1 70 ? -15.456 0.451 -3.705 1.00 96.44 70 LEU A CA 1
ATOM 574 C C . LEU A 1 70 ? -14.025 0.029 -4.027 1.00 96.44 70 LEU A C 1
ATOM 576 O O . LEU A 1 70 ? -13.328 0.730 -4.755 1.00 96.44 70 LEU A O 1
ATOM 580 N N . SER A 1 71 ? -13.565 -1.088 -3.467 1.00 96.94 71 SER A N 1
ATOM 581 C CA . SER A 1 71 ? -12.194 -1.569 -3.664 1.00 96.94 71 SER A CA 1
ATOM 582 C C . SER A 1 71 ? -12.023 -2.393 -4.936 1.00 96.94 71 SER A C 1
ATOM 584 O O . SER A 1 71 ? -10.924 -2.396 -5.491 1.00 96.94 71 SER A O 1
ATOM 586 N N . GLN A 1 72 ? -13.089 -3.019 -5.447 1.00 95.81 72 GLN A N 1
ATOM 587 C CA . GLN A 1 72 ? -13.029 -3.884 -6.628 1.00 95.81 72 GLN A CA 1
ATOM 588 C C . GLN A 1 72 ? -12.364 -3.222 -7.850 1.00 95.81 72 GLN A C 1
ATOM 590 O O . GLN A 1 72 ? -11.411 -3.806 -8.366 1.00 95.81 72 GLN A O 1
ATOM 595 N N . PRO A 1 73 ? -12.727 -1.987 -8.268 1.00 93.88 73 PRO A N 1
ATOM 596 C CA . PRO A 1 73 ? -12.106 -1.358 -9.438 1.00 93.88 73 PRO A CA 1
ATOM 597 C C . PRO A 1 73 ? -10.599 -1.122 -9.282 1.00 93.88 73 PRO A C 1
ATOM 599 O O . PRO A 1 73 ? -9.883 -0.968 -10.269 1.00 93.88 73 PRO A O 1
ATOM 602 N N . HIS A 1 74 ? -10.110 -1.050 -8.041 1.00 93.00 74 HIS A N 1
ATOM 603 C CA . HIS A 1 74 ? -8.688 -0.910 -7.748 1.00 93.00 74 HIS A CA 1
ATOM 604 C C . HIS A 1 74 ? -7.981 -2.269 -7.748 1.00 93.00 74 HIS A C 1
ATOM 606 O O . HIS A 1 74 ? -6.870 -2.366 -8.255 1.00 93.00 74 HIS A O 1
ATOM 612 N N . ILE A 1 75 ? -8.623 -3.319 -7.235 1.00 94.00 75 ILE A N 1
ATOM 613 C CA . ILE A 1 75 ? -8.079 -4.688 -7.200 1.00 94.00 75 ILE A CA 1
ATOM 614 C C . ILE A 1 75 ? -8.022 -5.319 -8.594 1.00 94.00 75 ILE A C 1
ATOM 616 O O . ILE A 1 75 ? -7.154 -6.146 -8.859 1.00 94.00 75 ILE A O 1
ATOM 620 N N . ASP A 1 76 ? -8.887 -4.891 -9.513 1.00 92.50 76 ASP A N 1
ATOM 621 C CA . ASP A 1 76 ? -8.833 -5.325 -10.911 1.00 92.50 76 ASP A CA 1
ATOM 622 C C . ASP A 1 76 ? -7.524 -4.891 -11.610 1.00 92.50 76 ASP A C 1
ATOM 624 O O . ASP A 1 76 ? -7.154 -5.440 -12.652 1.00 92.50 76 ASP A O 1
ATOM 628 N N . ALA A 1 77 ? -6.777 -3.935 -11.036 1.00 91.81 77 ALA A N 1
ATOM 629 C CA . ALA A 1 77 ? -5.425 -3.636 -11.485 1.00 91.81 77 ALA A CA 1
ATOM 630 C C . ALA A 1 77 ? -4.476 -4.795 -11.113 1.00 91.81 77 ALA A C 1
ATOM 632 O O . ALA A 1 77 ? -4.326 -5.122 -9.936 1.00 91.81 77 ALA A O 1
ATOM 633 N N . PRO A 1 78 ? -3.741 -5.385 -12.076 1.00 91.06 78 PRO A N 1
ATOM 634 C CA . PRO A 1 78 ? -3.067 -6.676 -11.892 1.00 91.06 78 PRO A CA 1
ATOM 635 C C . PRO A 1 78 ? -1.966 -6.683 -10.820 1.00 91.06 78 PRO A C 1
ATOM 637 O O . PRO A 1 78 ? -1.573 -7.756 -10.355 1.00 91.06 78 PRO A O 1
ATOM 640 N N . PHE A 1 79 ? -1.457 -5.508 -10.446 1.00 93.94 79 PHE A N 1
ATOM 641 C CA . PHE A 1 79 ? -0.423 -5.318 -9.430 1.00 93.94 79 PHE A CA 1
ATOM 642 C C . PHE A 1 79 ? -0.972 -5.027 -8.028 1.00 93.94 79 PHE A C 1
ATOM 644 O O . PHE A 1 79 ? -0.181 -5.027 -7.093 1.00 93.94 79 PHE A O 1
ATOM 651 N N . ILE A 1 80 ? -2.273 -4.775 -7.847 1.00 95.50 80 ILE A N 1
ATOM 652 C CA . ILE A 1 80 ? -2.873 -4.588 -6.518 1.00 95.50 80 ILE A CA 1
ATOM 653 C C . ILE A 1 80 ? -3.398 -5.942 -6.053 1.00 95.50 80 ILE A C 1
ATOM 655 O O . ILE A 1 80 ? -4.366 -6.462 -6.593 1.00 95.50 80 ILE A O 1
ATOM 659 N N . THR A 1 81 ? -2.738 -6.544 -5.066 1.00 95.56 81 THR A N 1
ATOM 660 C CA . THR A 1 81 ? -3.114 -7.883 -4.589 1.00 95.56 81 THR A CA 1
ATOM 661 C C . THR A 1 81 ? -4.191 -7.837 -3.526 1.00 95.56 81 THR A C 1
ATOM 663 O O . THR A 1 81 ? -5.004 -8.753 -3.452 1.00 95.56 81 THR A O 1
ATOM 666 N N . THR A 1 82 ? -4.177 -6.793 -2.695 1.00 96.75 82 THR A N 1
ATOM 667 C CA . THR A 1 82 ? -5.104 -6.656 -1.572 1.00 96.75 82 THR A CA 1
ATOM 668 C C . THR A 1 82 ? -5.437 -5.189 -1.350 1.00 96.75 82 THR A C 1
ATOM 670 O O . THR A 1 82 ? -4.536 -4.353 -1.355 1.00 96.75 82 THR A O 1
ATOM 673 N N . ALA A 1 83 ? -6.694 -4.878 -1.058 1.00 97.69 83 ALA A N 1
ATOM 674 C CA . ALA A 1 83 ? -7.090 -3.639 -0.399 1.00 97.69 83 ALA A CA 1
ATOM 675 C C . ALA A 1 83 ? -7.598 -3.961 1.003 1.00 97.69 83 ALA A C 1
ATOM 677 O O . ALA A 1 83 ? -8.320 -4.936 1.170 1.00 97.69 83 ALA A O 1
ATOM 678 N N . ALA A 1 84 ? -7.246 -3.168 2.009 1.00 97.88 84 ALA A N 1
ATOM 679 C CA . ALA A 1 84 ? -7.681 -3.373 3.383 1.00 97.88 84 ALA A CA 1
ATOM 680 C C . ALA A 1 84 ? -7.967 -2.054 4.106 1.00 97.88 84 ALA A C 1
ATOM 682 O O . ALA A 1 84 ? -7.378 -1.017 3.799 1.00 97.88 84 ALA A O 1
ATOM 683 N N . TYR A 1 85 ? -8.861 -2.115 5.088 1.00 98.31 85 TYR A N 1
ATOM 684 C CA . TYR A 1 85 ? -9.145 -1.035 6.024 1.00 98.31 85 TYR A CA 1
ATOM 685 C C . TYR A 1 85 ? -8.7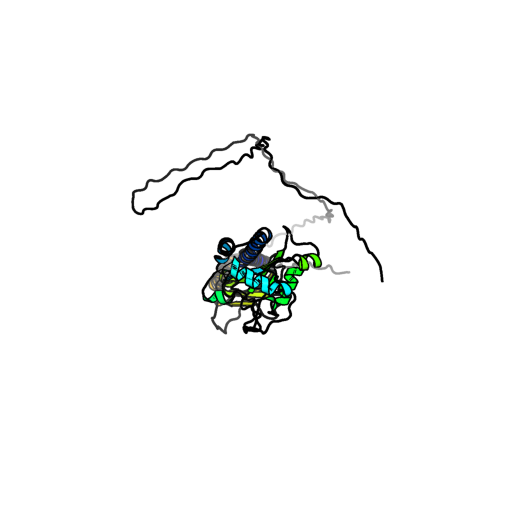61 -1.451 7.441 1.00 98.31 85 TYR A C 1
ATOM 687 O O . TYR A 1 85 ? -9.104 -2.551 7.888 1.00 98.31 85 TYR A O 1
ATOM 695 N N . LEU A 1 86 ? -8.066 -0.549 8.132 1.00 98.19 86 LEU A N 1
ATOM 696 C CA . LEU A 1 86 ? -7.550 -0.750 9.478 1.00 98.19 86 LEU A CA 1
ATOM 697 C C . LEU A 1 86 ? -8.046 0.368 10.393 1.00 98.19 86 LEU A C 1
ATOM 699 O O . LEU A 1 86 ? -7.449 1.447 10.377 1.00 98.19 86 LEU A O 1
ATOM 703 N N . PRO A 1 87 ? -9.149 0.186 11.134 1.00 98.12 87 PRO A N 1
ATOM 704 C CA . PRO A 1 87 ? -9.593 1.185 12.096 1.00 98.12 87 PRO A CA 1
ATOM 705 C C . PRO A 1 87 ? -8.561 1.366 13.210 1.00 98.12 87 PRO A C 1
ATOM 707 O O . PRO A 1 87 ? -7.813 0.444 13.526 1.00 98.12 87 PRO A O 1
ATOM 710 N N . VAL A 1 88 ? -8.546 2.553 13.808 1.00 98.12 88 VAL A N 1
ATOM 711 C CA . VAL A 1 88 ? -7.875 2.775 15.093 1.00 98.12 88 VAL A CA 1
ATOM 712 C C . VAL A 1 88 ? -8.758 2.192 16.184 1.00 98.12 88 VAL A C 1
ATOM 714 O O . VAL A 1 88 ? -9.952 2.482 16.218 1.00 98.12 88 VAL A O 1
ATOM 717 N N . VAL A 1 89 ? -8.172 1.396 17.071 1.00 97.88 89 VAL A N 1
ATOM 718 C CA . VAL A 1 89 ? -8.856 0.858 18.250 1.00 97.88 89 VAL A CA 1
ATOM 719 C C . VAL A 1 89 ? -8.009 1.168 19.485 1.00 97.88 89 VAL A C 1
ATOM 721 O O . VAL A 1 89 ? -6.924 0.596 19.616 1.00 97.88 89 VAL A O 1
ATOM 724 N N . PRO A 1 90 ? -8.451 2.079 20.368 1.00 97.25 90 PRO A N 1
ATOM 725 C CA . PRO A 1 90 ? -7.797 2.320 21.651 1.00 97.25 90 PRO A CA 1
ATOM 726 C C . PRO A 1 90 ? -7.684 1.040 22.490 1.00 97.25 90 PRO A C 1
ATOM 728 O O . PRO A 1 90 ? -8.531 0.147 22.411 1.00 97.25 90 PRO A O 1
ATOM 731 N N . ALA A 1 91 ? -6.628 0.935 23.295 1.00 96.25 91 ALA A N 1
ATOM 732 C CA . ALA A 1 91 ? -6.349 -0.253 24.104 1.00 96.25 91 ALA A CA 1
ATOM 733 C C . ALA A 1 91 ? -7.490 -0.617 25.071 1.00 96.25 91 ALA A C 1
ATOM 735 O O . ALA A 1 91 ? -7.778 -1.796 25.285 1.00 96.25 91 ALA A O 1
ATOM 736 N N . ASP A 1 92 ? -8.132 0.397 25.647 1.00 97.12 92 ASP A N 1
ATOM 737 C CA . ASP A 1 92 ? -9.260 0.304 26.574 1.00 97.12 92 ASP A CA 1
ATOM 738 C C . ASP A 1 92 ? -10.590 -0.032 25.880 1.00 97.12 92 ASP A C 1
ATOM 740 O O . ASP A 1 92 ? -11.473 -0.619 26.503 1.00 97.12 92 ASP A O 1
ATOM 744 N N . GLU A 1 93 ? -10.713 0.243 24.580 1.00 97.81 93 GLU A N 1
ATOM 745 C CA . GLU A 1 93 ? -11.896 -0.069 23.763 1.00 97.81 93 GLU A CA 1
ATOM 746 C C . GLU A 1 93 ? -11.783 -1.402 23.000 1.00 97.81 93 GLU A C 1
ATOM 748 O O . GLU A 1 93 ? -12.702 -1.803 22.286 1.00 97.81 93 GLU A O 1
ATOM 753 N N . ARG A 1 94 ? -10.667 -2.127 23.137 1.00 96.62 94 ARG A N 1
ATOM 754 C CA . ARG A 1 94 ? -10.403 -3.367 22.386 1.00 96.62 94 ARG A CA 1
ATOM 755 C C . ARG A 1 94 ? -11.511 -4.411 22.528 1.00 96.62 94 ARG A C 1
ATOM 757 O O . ARG A 1 94 ? -11.952 -4.973 21.529 1.00 96.62 94 ARG A O 1
ATOM 764 N N . GLU A 1 95 ? -11.931 -4.704 23.756 1.00 96.94 95 GLU A N 1
ATOM 765 C CA . GLU A 1 95 ? -12.896 -5.777 24.029 1.00 96.94 95 GLU A CA 1
ATOM 766 C C . GLU A 1 95 ? -14.299 -5.433 23.515 1.00 96.94 95 GLU A C 1
ATOM 768 O O . GLU A 1 95 ? -14.932 -6.255 22.852 1.00 96.94 95 GLU A O 1
ATOM 773 N N . SER A 1 96 ? -14.760 -4.200 23.747 1.00 97.69 96 SER A N 1
ATOM 774 C CA . SER A 1 96 ? -16.050 -3.729 23.234 1.00 97.69 96 SER A CA 1
ATOM 775 C C . SER A 1 96 ? -16.054 -3.661 21.707 1.00 97.69 96 SER A C 1
ATOM 777 O O . SER A 1 96 ? -17.051 -4.015 21.077 1.00 97.69 96 SER A O 1
ATOM 779 N N . PHE A 1 97 ? -14.929 -3.282 21.092 1.00 97.50 97 PHE A N 1
ATOM 780 C CA . PHE A 1 97 ? -14.766 -3.321 19.644 1.00 97.50 97 PHE A CA 1
ATOM 781 C C . PHE A 1 97 ? -14.882 -4.750 19.099 1.00 97.50 97 PHE A C 1
ATOM 783 O O . PHE A 1 97 ? -15.623 -4.967 18.141 1.00 97.50 97 PHE A O 1
ATOM 790 N N . GLU A 1 98 ? -14.185 -5.724 19.697 1.00 97.56 98 GLU A N 1
ATOM 791 C CA . GLU A 1 98 ? -14.237 -7.135 19.287 1.00 97.56 98 GLU A CA 1
ATOM 792 C C . GLU A 1 98 ? -15.661 -7.708 19.374 1.00 97.56 98 GLU A C 1
ATOM 794 O O . GLU A 1 98 ? -16.126 -8.322 18.411 1.00 97.56 98 GLU A O 1
ATOM 799 N N . GLN A 1 99 ? -16.379 -7.441 20.471 1.00 97.44 99 GLN A N 1
ATOM 800 C CA . GLN A 1 99 ? -17.783 -7.839 20.646 1.00 97.44 99 GLN A CA 1
ATOM 801 C C . GLN A 1 99 ? -18.693 -7.197 19.591 1.00 97.44 99 GLN A C 1
ATOM 803 O O . GLN A 1 99 ? -19.488 -7.881 18.947 1.00 97.44 99 GLN A O 1
ATOM 808 N N . LEU A 1 100 ? -18.525 -5.897 19.332 1.00 96.44 100 LEU A N 1
ATOM 809 C CA . LEU A 1 100 ? -19.313 -5.192 18.322 1.00 96.44 100 LEU A CA 1
ATOM 810 C C . LEU A 1 100 ? -19.077 -5.758 16.914 1.00 96.44 100 LEU A C 1
ATOM 812 O O . LEU A 1 100 ? -20.016 -5.829 16.122 1.00 96.44 100 LEU A O 1
ATOM 816 N N . GLN 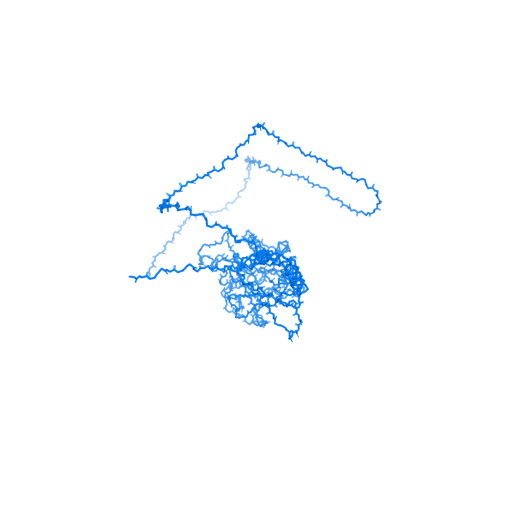A 1 101 ? -17.857 -6.198 16.584 1.00 96.19 101 GLN A N 1
ATOM 817 C CA . GLN A 1 101 ? -17.586 -6.839 15.292 1.00 96.19 101 GLN A CA 1
ATOM 818 C C . GLN A 1 101 ? -18.283 -8.198 15.142 1.00 96.19 101 GLN A C 1
ATOM 820 O O . GLN A 1 101 ? -18.768 -8.518 14.052 1.00 96.19 101 GLN A O 1
ATOM 825 N N . GLU A 1 102 ? -18.369 -8.981 16.218 1.00 95.56 102 GLU A N 1
ATOM 826 C CA . GLU A 1 102 ? -19.135 -10.231 16.225 1.00 95.56 102 GLU A CA 1
ATOM 827 C C . GLU A 1 102 ? -20.630 -9.964 16.015 1.00 95.56 102 GLU A C 1
ATOM 829 O O . GLU A 1 102 ? -21.242 -10.555 15.124 1.00 95.56 102 GLU A O 1
ATOM 834 N N . GLU A 1 103 ? -21.200 -9.031 16.779 1.00 94.81 103 GLU A N 1
ATOM 835 C CA . GLU A 1 103 ? -22.634 -8.733 16.772 1.00 94.81 103 GLU A CA 1
ATOM 836 C C . GLU A 1 103 ? -23.106 -8.037 15.486 1.00 94.81 103 GLU A C 1
ATOM 838 O O . GLU A 1 103 ? -24.139 -8.393 14.920 1.00 94.81 103 GLU A O 1
ATOM 843 N N . TRP A 1 104 ? -22.377 -7.018 15.018 1.00 90.31 104 TRP A N 1
ATOM 844 C CA . TRP A 1 104 ? -22.865 -6.120 13.962 1.00 90.31 104 TRP A CA 1
ATOM 845 C C . TRP A 1 104 ? -22.444 -6.547 12.562 1.00 90.31 104 TRP A C 1
ATOM 847 O O . TRP A 1 104 ? -23.150 -6.255 11.594 1.00 90.31 104 TRP A O 1
ATOM 857 N N . HIS A 1 105 ? -21.281 -7.187 12.440 1.00 88.25 105 HIS A N 1
ATOM 858 C CA . HIS A 1 105 ? -20.713 -7.587 11.153 1.00 88.25 105 HIS A CA 1
ATOM 859 C C . HIS A 1 105 ? -20.757 -9.103 10.930 1.00 88.25 105 HIS A C 1
ATOM 861 O O . HIS A 1 105 ? -20.451 -9.558 9.828 1.00 88.25 105 HIS A O 1
ATOM 867 N N . GLY A 1 106 ? -21.168 -9.881 11.938 1.00 92.25 106 GLY A N 1
ATOM 868 C CA . GLY A 1 106 ? -21.269 -11.337 11.847 1.00 92.25 106 GLY A CA 1
ATOM 869 C C . GLY A 1 106 ? -19.910 -12.033 11.782 1.00 92.25 106 GLY A C 1
ATOM 870 O O . GLY A 1 106 ? -19.821 -13.177 11.333 1.00 92.25 106 GLY A O 1
ATOM 871 N N . TYR A 1 107 ? -18.834 -11.360 12.200 1.00 93.44 107 TYR A N 1
ATOM 872 C CA . TYR A 1 107 ? -17.498 -11.945 12.245 1.00 93.44 107 TYR A CA 1
ATOM 873 C C . TYR A 1 107 ? -17.343 -12.820 13.489 1.00 93.44 107 TYR A C 1
ATOM 875 O O . TYR A 1 107 ? -16.684 -12.430 14.445 1.00 93.44 107 TYR A O 1
ATOM 883 N N . ILE A 1 108 ? -17.967 -14.000 13.483 1.00 93.06 108 ILE A N 1
ATOM 884 C CA . ILE A 1 108 ? -17.956 -14.937 14.617 1.00 93.06 108 ILE A CA 1
ATOM 885 C C . ILE A 1 108 ? -16.510 -15.231 15.051 1.00 93.06 108 ILE A C 1
ATOM 887 O O . ILE A 1 108 ? -15.702 -15.707 14.251 1.00 93.06 108 ILE A O 1
ATOM 891 N N . GLY A 1 109 ? -16.192 -14.962 16.321 1.00 93.12 109 GLY A N 1
ATOM 892 C CA . GLY A 1 109 ? -14.858 -15.175 16.882 1.00 93.12 109 GLY A CA 1
ATOM 893 C C . GLY A 1 109 ? -13.828 -14.118 16.474 1.00 93.12 109 GLY A C 1
ATOM 894 O O . GLY A 1 109 ? -12.627 -14.405 16.496 1.00 93.12 109 GLY A O 1
ATOM 895 N N . PHE A 1 110 ? -14.255 -12.920 16.060 1.00 96.31 110 PHE A N 1
ATOM 896 C CA . PHE A 1 110 ? -13.337 -11.832 15.739 1.00 96.31 110 PHE A CA 1
ATOM 897 C C . PHE A 1 110 ? -12.506 -11.453 16.965 1.00 96.31 110 PHE A C 1
ATOM 899 O O . PHE A 1 110 ? -13.022 -11.064 18.011 1.00 96.31 110 PHE A O 1
ATOM 906 N N . ARG A 1 111 ? -11.186 -11.531 16.819 1.00 96.44 111 ARG A N 1
ATOM 907 C CA . ARG A 1 111 ? -10.228 -11.103 17.836 1.00 96.44 111 ARG A CA 1
ATOM 908 C C . ARG A 1 111 ? -9.133 -10.293 17.174 1.00 96.44 111 ARG A C 1
ATOM 910 O O . ARG A 1 111 ? -8.622 -10.688 16.119 1.00 96.44 111 ARG A O 1
ATOM 917 N N . ILE A 1 112 ? -8.749 -9.197 17.818 1.00 96.69 112 ILE A N 1
ATOM 918 C CA . ILE A 1 112 ? -7.537 -8.471 17.475 1.00 96.69 112 ILE A CA 1
ATOM 919 C C . ILE A 1 112 ? -6.376 -9.379 17.874 1.00 96.69 112 ILE A C 1
ATOM 921 O O . ILE A 1 112 ? -6.317 -9.882 18.997 1.00 96.69 112 ILE A O 1
ATOM 925 N N . ARG A 1 113 ? -5.498 -9.676 16.922 1.00 94.69 113 ARG A N 1
ATOM 926 C CA . ARG A 1 113 ? -4.401 -10.629 17.069 1.00 94.69 113 ARG A CA 1
ATOM 927 C C . ARG A 1 113 ? -3.089 -9.912 16.827 1.00 94.69 113 ARG A C 1
ATOM 929 O O . ARG A 1 113 ? -2.840 -9.416 15.729 1.00 94.69 113 ARG A O 1
ATOM 936 N N . ASP A 1 114 ? -2.261 -9.921 17.853 1.00 92.06 114 ASP A N 1
ATOM 937 C CA . ASP A 1 114 ? -0.934 -9.330 17.865 1.00 92.06 114 ASP A CA 1
ATOM 938 C C . ASP A 1 114 ? 0.030 -10.315 17.181 1.00 92.06 114 ASP A C 1
ATOM 940 O O . ASP A 1 114 ? -0.041 -11.515 17.448 1.00 92.06 114 ASP A O 1
ATOM 944 N N . TYR A 1 115 ? 0.917 -9.858 16.291 1.00 84.56 115 TYR A N 1
ATOM 945 C CA . TYR A 1 115 ? 1.846 -10.744 15.576 1.00 84.56 115 TYR A CA 1
ATOM 946 C C . TYR A 1 115 ? 3.285 -10.243 15.624 1.00 84.56 115 TYR A C 1
ATOM 948 O O . TYR A 1 115 ? 3.571 -9.091 15.313 1.00 84.56 115 TYR A O 1
ATOM 956 N N . GLN A 1 116 ? 4.221 -11.163 15.854 1.00 82.00 116 GLN A N 1
ATOM 957 C CA . GLN A 1 116 ? 5.650 -10.927 15.656 1.00 82.00 116 GLN A CA 1
ATOM 958 C C . GLN A 1 116 ? 6.230 -12.040 14.797 1.00 82.00 116 GLN A C 1
ATOM 960 O O . GLN A 1 116 ? 6.074 -13.216 15.116 1.00 82.00 116 GLN A O 1
ATOM 965 N N . ARG A 1 117 ? 6.877 -11.681 13.680 1.00 79.38 117 ARG A N 1
ATOM 966 C CA . ARG A 1 117 ? 7.499 -12.649 12.751 1.00 79.38 117 ARG A CA 1
ATOM 967 C C . ARG A 1 117 ? 6.550 -13.787 12.327 1.00 79.38 117 ARG A C 1
ATOM 969 O O . ARG A 1 117 ? 6.940 -14.942 12.213 1.00 79.38 117 ARG A O 1
ATOM 976 N N . GLY A 1 118 ? 5.271 -13.458 12.132 1.00 74.75 118 GLY A N 1
ATOM 977 C CA . GLY A 1 118 ? 4.239 -14.411 11.708 1.00 74.75 118 GLY A CA 1
ATOM 978 C C . GLY A 1 118 ? 3.665 -15.302 12.813 1.00 74.75 118 GLY A C 1
ATOM 979 O O . GLY A 1 118 ? 2.751 -16.069 12.526 1.00 74.75 118 GLY A O 1
ATOM 980 N N . GLN A 1 119 ? 4.131 -15.179 14.059 1.00 80.31 119 GLN A N 1
ATOM 981 C CA . GLN A 1 119 ? 3.574 -15.902 15.200 1.00 80.31 119 GLN A CA 1
ATOM 982 C C . GLN A 1 119 ? 2.664 -14.995 16.038 1.00 80.31 119 GLN A C 1
ATOM 984 O O . GLN A 1 119 ? 2.984 -13.813 16.202 1.00 80.31 119 GLN A O 1
ATOM 989 N N . PRO A 1 120 ? 1.535 -15.518 16.552 1.00 82.19 120 PRO A N 1
ATOM 990 C CA . PRO A 1 120 ? 0.679 -14.773 17.461 1.00 82.19 120 PRO A CA 1
ATOM 991 C C . PRO A 1 120 ? 1.433 -14.484 18.764 1.00 82.19 120 PRO A C 1
ATOM 993 O O . PRO A 1 120 ? 2.027 -15.383 19.358 1.00 82.19 120 PRO A O 1
ATOM 996 N N . LEU A 1 121 ? 1.420 -13.227 19.196 1.00 85.69 121 LEU A N 1
ATOM 997 C CA . LEU A 1 121 ? 2.010 -12.790 20.456 1.00 85.69 121 LEU A CA 1
ATOM 998 C C . LEU A 1 121 ? 0.992 -12.819 21.593 1.00 85.69 121 LEU A C 1
ATOM 1000 O O . LEU A 1 121 ? -0.195 -12.546 21.405 1.00 85.69 121 LEU A O 1
ATOM 1004 N N . THR A 1 122 ? 1.493 -13.051 22.805 1.00 75.62 122 THR A N 1
ATOM 1005 C CA . THR A 1 122 ? 0.770 -12.702 24.028 1.00 75.62 122 THR A CA 1
ATOM 1006 C C . THR A 1 122 ? 0.621 -11.182 24.084 1.00 75.62 122 THR A C 1
ATOM 1008 O O . THR A 1 122 ? 1.612 -10.469 23.930 1.00 75.62 122 THR A O 1
ATOM 1011 N N . ARG A 1 123 ? -0.620 -10.720 24.278 1.00 78.19 123 ARG A N 1
ATOM 1012 C CA . ARG A 1 123 ? -1.086 -9.321 24.285 1.00 78.19 123 ARG A CA 1
ATOM 1013 C C . ARG A 1 123 ? 0.018 -8.286 24.573 1.00 78.19 123 ARG A C 1
ATOM 1015 O O . ARG A 1 123 ? 0.518 -8.197 25.696 1.00 78.19 123 ARG A O 1
ATOM 1022 N N . GLY A 1 124 ? 0.361 -7.487 23.565 1.00 75.50 124 GLY A N 1
ATOM 1023 C CA . GLY A 1 124 ? 1.275 -6.356 23.683 1.00 75.50 124 GLY A CA 1
ATOM 1024 C C . GLY A 1 124 ? 0.625 -5.167 24.396 1.00 75.50 124 GLY A C 1
ATOM 1025 O O . GLY A 1 124 ? -0.581 -4.949 24.295 1.00 75.50 124 GLY A O 1
ATOM 1026 N N . LYS A 1 125 ? 1.430 -4.377 25.118 1.00 83.06 125 LYS A N 1
ATOM 1027 C CA . LYS A 1 125 ? 1.014 -3.064 25.637 1.00 83.06 125 LYS A CA 1
ATOM 1028 C C . LYS A 1 125 ? 1.178 -2.034 24.520 1.00 83.06 125 LYS A C 1
ATOM 1030 O O . LYS A 1 125 ? 2.286 -1.557 24.297 1.00 83.06 125 LYS A O 1
ATOM 1035 N N . GLN A 1 126 ? 0.104 -1.746 23.797 1.00 90.62 126 GLN A N 1
ATOM 1036 C CA . GLN A 1 126 ? 0.050 -0.671 22.807 1.00 90.62 126 GLN A CA 1
ATOM 1037 C C . GLN A 1 126 ? -1.147 0.210 23.131 1.00 90.62 126 GLN A C 1
ATOM 1039 O O . GLN A 1 126 ? -2.192 -0.326 23.479 1.00 90.62 126 GLN A O 1
ATOM 1044 N N . ASP A 1 127 ? -0.997 1.530 23.021 1.00 94.56 127 ASP A N 1
ATOM 1045 C CA . ASP A 1 127 ? -2.093 2.470 23.302 1.00 94.56 127 ASP A CA 1
ATOM 1046 C C . ASP A 1 127 ? -3.179 2.416 22.217 1.00 94.56 127 ASP A C 1
ATOM 1048 O O . ASP A 1 127 ? -4.359 2.611 22.496 1.00 94.56 127 ASP A O 1
ATOM 1052 N N . HIS A 1 128 ? -2.771 2.130 20.976 1.00 96.38 128 HIS A N 1
ATOM 1053 C CA . HIS A 1 128 ? -3.645 2.030 19.814 1.00 96.38 128 HIS A CA 1
ATOM 1054 C C . HIS A 1 128 ? -3.318 0.771 19.015 1.00 96.38 128 HIS A C 1
ATOM 1056 O O . HIS A 1 128 ? -2.148 0.469 18.769 1.00 96.38 128 HIS A O 1
ATOM 1062 N N . HIS A 1 129 ? -4.367 0.095 18.563 1.00 97.25 129 HIS A N 1
ATOM 1063 C CA . HIS A 1 129 ? -4.320 -1.048 17.665 1.00 97.25 129 HIS A CA 1
ATOM 1064 C C . HIS A 1 129 ? -4.819 -0.654 16.271 1.00 97.25 129 HIS A C 1
ATOM 1066 O O . HIS A 1 129 ? -5.710 0.187 16.131 1.00 97.25 129 HIS A O 1
ATOM 1072 N N . PHE A 1 130 ? -4.283 -1.307 15.240 1.00 97.62 130 PHE A N 1
ATOM 1073 C CA . PHE A 1 130 ? -4.708 -1.178 13.845 1.00 97.62 130 PHE A CA 1
ATOM 1074 C C . PHE A 1 130 ? -5.019 -2.559 13.251 1.00 97.62 130 PHE A C 1
ATOM 1076 O O . PHE A 1 130 ? -4.278 -3.053 12.389 1.00 97.62 130 PHE A O 1
ATOM 1083 N N . PRO A 1 131 ? -6.100 -3.220 13.704 1.00 97.44 131 PRO A N 1
ATOM 1084 C CA . PRO A 1 131 ? -6.502 -4.514 13.173 1.00 97.44 131 PRO A CA 1
ATOM 1085 C C . PRO A 1 131 ? -6.991 -4.403 11.730 1.00 97.44 131 PRO A C 1
ATOM 1087 O O . PRO A 1 131 ? -7.672 -3.454 11.361 1.00 97.44 131 PRO A O 1
ATOM 1090 N N . ILE A 1 132 ? -6.735 -5.419 10.910 1.00 97.50 132 ILE A N 1
ATOM 1091 C CA . ILE A 1 132 ? -7.391 -5.544 9.603 1.00 97.50 132 ILE A CA 1
ATOM 1092 C C . ILE A 1 132 ? -8.868 -5.892 9.828 1.00 97.50 132 ILE A C 1
ATOM 1094 O O . ILE A 1 132 ? -9.189 -7.022 10.199 1.00 97.50 132 ILE A O 1
ATOM 1098 N N . LEU A 1 133 ? -9.772 -4.938 9.592 1.00 97.50 133 LEU A N 1
ATOM 1099 C CA . LEU A 1 133 ? -11.215 -5.140 9.768 1.00 97.50 133 LEU A CA 1
ATOM 1100 C C . LEU A 1 133 ? -11.912 -5.572 8.474 1.00 97.50 133 LEU A C 1
ATOM 1102 O O . LEU A 1 133 ? -12.820 -6.400 8.483 1.00 97.50 133 LEU A O 1
ATOM 1106 N N . MET A 1 134 ? -11.513 -4.985 7.350 1.00 97.25 134 MET A N 1
ATOM 1107 C CA . MET A 1 134 ? -12.055 -5.315 6.035 1.00 97.25 134 MET A CA 1
ATOM 1108 C C . MET A 1 134 ? -10.906 -5.476 5.065 1.00 97.25 134 MET A C 1
ATOM 1110 O O . MET A 1 134 ? -9.919 -4.745 5.148 1.00 97.25 134 MET A O 1
ATOM 1114 N N . PHE A 1 135 ? -11.040 -6.415 4.140 1.00 97.00 135 PHE A N 1
ATOM 1115 C CA . PHE A 1 135 ? -10.091 -6.576 3.056 1.00 97.00 135 PHE A CA 1
ATOM 1116 C C . PHE A 1 135 ? -10.753 -7.226 1.846 1.00 97.00 135 PHE A C 1
ATOM 1118 O O . PHE A 1 135 ? -11.771 -7.909 1.967 1.00 97.00 135 PHE A O 1
ATOM 1125 N N . GLU A 1 136 ? -10.135 -7.030 0.692 1.00 97.44 136 GLU A N 1
ATOM 1126 C CA . GLU A 1 136 ? -10.481 -7.659 -0.572 1.00 97.44 136 GLU A CA 1
ATOM 1127 C C . GLU A 1 136 ? -9.196 -8.003 -1.343 1.00 97.44 136 GLU A C 1
ATOM 1129 O O . GLU A 1 136 ? -8.230 -7.244 -1.244 1.00 97.44 136 GLU A O 1
ATOM 1134 N N . PRO A 1 137 ? -9.153 -9.111 -2.104 1.00 96.56 137 PRO A N 1
ATOM 1135 C CA . PRO A 1 137 ? -10.237 -10.073 -2.288 1.00 96.56 137 PRO A CA 1
ATOM 1136 C C . PRO A 1 137 ? -10.434 -10.981 -1.062 1.00 96.56 137 PRO A C 1
ATOM 1138 O O . PRO A 1 137 ? -9.472 -11.434 -0.424 1.00 96.56 137 PRO A O 1
ATOM 1141 N N . ARG A 1 138 ? -11.695 -11.303 -0.751 1.00 93.50 138 ARG A N 1
ATOM 1142 C CA . ARG A 1 138 ? -12.038 -12.323 0.255 1.00 93.50 138 ARG A CA 1
ATOM 1143 C C . ARG A 1 138 ? -11.892 -13.729 -0.300 1.00 93.50 138 ARG A C 1
ATOM 1145 O O . ARG A 1 138 ? -12.780 -14.270 -0.948 1.00 93.50 138 ARG A O 1
ATOM 1152 N N . THR A 1 139 ? -10.758 -14.338 0.004 1.00 93.00 139 THR A N 1
ATOM 1153 C CA . THR A 1 139 ? -10.467 -15.746 -0.258 1.00 93.00 139 THR A CA 1
ATOM 1154 C C . THR A 1 139 ? -10.357 -16.480 1.072 1.00 93.00 139 THR A C 1
ATOM 1156 O O . THR A 1 139 ? -10.055 -15.870 2.098 1.00 93.00 139 THR A O 1
ATOM 1159 N N . VAL A 1 140 ? -10.534 -17.801 1.065 1.00 91.75 140 VAL A N 1
ATOM 1160 C CA . VAL A 1 140 ? -10.363 -18.630 2.273 1.00 91.75 140 VAL A CA 1
ATOM 1161 C C . VAL A 1 140 ? -8.979 -18.420 2.903 1.00 91.75 140 VAL A C 1
ATOM 1163 O O . VAL A 1 140 ? -8.853 -18.363 4.122 1.00 91.75 140 VAL A O 1
ATOM 1166 N N . VAL A 1 141 ? -7.949 -18.221 2.074 1.00 88.19 141 VAL A N 1
ATOM 1167 C CA . VAL A 1 141 ? -6.572 -17.964 2.523 1.00 88.19 141 VAL A CA 1
ATOM 1168 C C . VAL A 1 141 ? -6.446 -16.592 3.194 1.00 88.19 141 VAL A C 1
ATOM 1170 O O . VAL A 1 141 ? -5.759 -16.459 4.205 1.00 88.19 141 VAL A O 1
ATOM 1173 N N . SER A 1 142 ? -7.122 -15.569 2.666 1.00 89.94 142 SER A N 1
ATOM 1174 C CA . SER A 1 142 ? -7.043 -14.203 3.193 1.00 89.94 142 SER A CA 1
ATOM 1175 C C . SER A 1 142 ? -7.914 -13.968 4.435 1.00 89.94 142 SER A C 1
ATOM 1177 O O . SER A 1 142 ? -7.613 -13.049 5.193 1.00 89.94 142 SER A O 1
ATOM 1179 N N . LEU A 1 143 ? -8.895 -14.834 4.740 1.00 91.50 143 LEU A N 1
ATOM 1180 C CA . LEU A 1 143 ? -9.676 -14.780 5.994 1.00 91.50 143 LEU A CA 1
ATOM 1181 C C . LEU A 1 143 ? -8.802 -14.823 7.255 1.00 91.50 143 LEU A C 1
ATOM 1183 O O . LEU A 1 143 ? -9.137 -14.194 8.257 1.00 91.50 143 LEU A O 1
ATOM 1187 N N . GLY A 1 144 ? -7.644 -15.488 7.196 1.00 91.31 144 GLY A N 1
ATOM 1188 C CA . GLY A 1 144 ? -6.679 -15.501 8.299 1.00 91.31 144 GLY A CA 1
ATOM 1189 C C . GLY A 1 144 ? -6.104 -14.122 8.651 1.00 91.31 144 GLY A C 1
ATOM 1190 O O . GLY A 1 144 ? -5.566 -13.954 9.744 1.00 91.31 144 GLY A O 1
ATOM 1191 N N . MET A 1 145 ? -6.228 -13.129 7.762 1.00 92.50 145 MET A N 1
ATOM 1192 C CA . MET A 1 145 ? -5.769 -11.760 8.010 1.00 92.50 145 MET A CA 1
ATOM 1193 C C . MET A 1 145 ? -6.732 -10.953 8.882 1.00 92.50 145 MET A C 1
ATOM 1195 O O . MET A 1 145 ? -6.312 -9.951 9.451 1.00 92.50 145 MET A O 1
ATOM 1199 N N . LEU A 1 146 ? -7.999 -11.360 8.999 1.00 95.75 146 LEU A N 1
ATOM 1200 C CA . LEU A 1 146 ? -9.001 -10.621 9.764 1.00 95.75 146 LEU A CA 1
ATOM 1201 C C . LEU A 1 146 ? -8.578 -10.487 11.237 1.00 95.75 146 LEU A C 1
ATOM 1203 O O . LEU A 1 146 ? -8.203 -11.469 11.881 1.00 95.75 146 LEU A O 1
ATOM 1207 N N . GLY A 1 147 ? -8.616 -9.270 11.770 1.00 96.19 147 GLY A N 1
ATOM 1208 C CA . GLY A 1 147 ? -8.194 -8.957 13.134 1.00 96.19 147 GLY A CA 1
ATOM 1209 C C . GLY A 1 147 ? -6.677 -8.914 13.341 1.00 96.19 147 GLY A C 1
ATOM 1210 O O . GLY A 1 147 ? -6.232 -8.604 14.439 1.00 96.19 147 GLY A O 1
ATOM 1211 N N . ARG A 1 148 ? -5.849 -9.188 12.322 1.00 95.06 148 ARG A N 1
ATOM 1212 C CA . ARG A 1 148 ? -4.388 -9.058 12.442 1.00 95.06 148 ARG A CA 1
ATOM 1213 C C . ARG A 1 148 ? -4.008 -7.599 12.681 1.00 95.06 148 ARG A C 1
ATOM 1215 O O . ARG A 1 148 ? -4.312 -6.755 11.841 1.00 95.06 148 ARG A O 1
ATOM 1222 N N . ASP A 1 149 ? -3.327 -7.334 13.788 1.00 96.12 149 ASP A N 1
ATOM 1223 C CA . ASP A 1 149 ? -2.923 -5.993 14.196 1.00 96.12 149 ASP A CA 1
ATOM 1224 C C . ASP A 1 149 ? -1.583 -5.580 13.577 1.00 96.12 149 ASP A C 1
ATOM 1226 O O . ASP A 1 149 ? -0.558 -6.237 13.786 1.00 96.12 149 ASP A O 1
ATOM 1230 N N . LEU A 1 150 ? -1.579 -4.487 12.808 1.00 94.81 150 LEU A N 1
ATOM 1231 C CA . LEU A 1 150 ? -0.372 -4.002 12.144 1.00 94.81 150 LEU A CA 1
ATOM 1232 C C . LEU A 1 150 ? 0.514 -3.101 13.014 1.00 94.81 150 LEU A C 1
ATOM 1234 O O . LEU A 1 150 ? 1.685 -2.956 12.662 1.00 94.81 150 LEU A O 1
ATOM 1238 N N . SER A 1 151 ? 0.051 -2.559 14.149 1.00 94.19 151 SER A N 1
ATOM 1239 C CA . SER A 1 151 ? 0.948 -1.813 15.062 1.00 94.19 151 SER A CA 1
ATOM 1240 C C . SER A 1 151 ? 1.978 -2.706 15.738 1.00 94.19 151 SER A C 1
ATOM 1242 O O . SER A 1 151 ? 3.019 -2.229 16.172 1.00 94.19 151 SER A O 1
ATOM 1244 N N . THR A 1 152 ? 1.730 -4.011 15.833 1.00 91.88 152 THR A N 1
ATOM 1245 C CA . THR A 1 152 ? 2.695 -4.967 16.409 1.00 91.88 152 THR A CA 1
ATOM 1246 C C . THR A 1 152 ? 3.872 -5.263 15.478 1.00 91.88 152 THR A C 1
ATOM 1248 O O . THR A 1 152 ? 4.887 -5.835 15.884 1.00 91.88 152 THR A O 1
ATOM 1251 N N . CYS A 1 153 ? 3.776 -4.823 14.223 1.00 91.31 153 CYS A N 1
ATOM 1252 C CA . CYS A 1 153 ? 4.841 -4.960 13.257 1.00 91.31 153 CYS A CA 1
ATOM 1253 C C . CYS A 1 153 ? 5.797 -3.767 13.271 1.00 91.31 153 CYS A C 1
ATOM 1255 O O . CYS A 1 153 ? 5.473 -2.697 12.758 1.00 91.31 153 CYS A O 1
ATOM 1257 N N . LYS A 1 154 ? 7.024 -4.002 13.749 1.00 88.31 154 LYS A N 1
ATOM 1258 C CA . LYS A 1 154 ? 8.094 -2.991 13.809 1.00 88.31 154 LYS A CA 1
ATOM 1259 C C . LYS A 1 154 ? 8.362 -2.300 12.466 1.00 88.31 154 LYS A C 1
ATOM 1261 O O . LYS A 1 154 ? 8.560 -1.089 12.433 1.00 88.31 154 LYS A O 1
ATOM 1266 N N . ASP A 1 155 ? 8.315 -3.048 11.363 1.00 87.50 155 ASP A N 1
ATOM 1267 C CA . ASP A 1 155 ? 8.593 -2.506 10.023 1.00 87.50 155 ASP A CA 1
ATOM 1268 C C . ASP A 1 155 ? 7.485 -1.562 9.530 1.00 87.50 155 ASP A C 1
ATOM 1270 O O . ASP A 1 155 ? 7.733 -0.661 8.732 1.00 87.50 155 ASP A O 1
ATOM 1274 N N . ILE A 1 156 ? 6.256 -1.749 10.023 1.00 92.38 156 ILE A N 1
ATOM 1275 C CA . ILE A 1 156 ? 5.103 -0.901 9.703 1.00 92.38 156 ILE A CA 1
ATOM 1276 C C . ILE A 1 156 ? 4.969 0.262 10.681 1.00 92.38 156 ILE A C 1
ATOM 1278 O O . ILE A 1 156 ? 4.541 1.335 10.269 1.00 92.38 156 ILE A O 1
ATOM 1282 N N . GLU A 1 157 ? 5.311 0.077 11.955 1.00 92.25 157 GLU A N 1
ATOM 1283 C CA . GLU A 1 157 ? 5.057 1.042 13.030 1.00 92.25 157 GLU A CA 1
ATOM 1284 C C . GLU A 1 157 ? 5.568 2.450 12.685 1.00 92.25 157 GLU A C 1
ATOM 1286 O O . GLU A 1 157 ? 4.817 3.429 12.717 1.00 92.25 157 GLU A O 1
ATOM 1291 N N . THR A 1 158 ? 6.823 2.549 12.239 1.00 91.69 158 THR A N 1
ATOM 1292 C CA . THR A 1 158 ? 7.420 3.831 11.832 1.00 91.69 158 THR A CA 1
ATOM 1293 C C . THR A 1 158 ? 6.735 4.438 10.604 1.00 91.69 158 THR A C 1
ATOM 1295 O O . THR A 1 158 ? 6.636 5.662 10.481 1.00 91.69 158 THR A O 1
ATOM 1298 N N . VAL A 1 159 ? 6.219 3.596 9.704 1.00 93.56 159 VAL A N 1
ATOM 1299 C CA . VAL A 1 159 ? 5.504 4.019 8.496 1.00 93.56 159 VAL A CA 1
ATOM 1300 C C . VAL A 1 159 ? 4.093 4.503 8.828 1.00 93.56 159 VAL A C 1
ATOM 1302 O O . VAL A 1 159 ? 3.670 5.511 8.260 1.00 93.56 159 VAL A O 1
ATOM 1305 N N . LEU A 1 160 ? 3.394 3.859 9.771 1.00 95.88 160 LEU A N 1
ATOM 1306 C CA . LEU A 1 160 ? 2.112 4.335 10.303 1.00 95.88 160 LEU A CA 1
ATOM 1307 C C . LEU A 1 160 ? 2.291 5.696 10.966 1.00 95.88 160 LEU A C 1
ATOM 1309 O O . LEU A 1 160 ? 1.554 6.627 10.649 1.00 95.88 160 LEU A O 1
ATOM 1313 N N . GLN A 1 161 ? 3.306 5.847 11.820 1.00 96.06 161 GLN A N 1
ATOM 1314 C CA . GLN A 1 161 ? 3.553 7.115 12.498 1.00 96.06 161 GLN A CA 1
ATOM 1315 C C . GLN A 1 161 ? 3.867 8.235 11.500 1.00 96.06 161 GLN A C 1
ATOM 1317 O O . GLN A 1 161 ? 3.273 9.310 11.566 1.00 96.06 161 GLN A O 1
ATOM 1322 N N . ARG A 1 162 ? 4.724 7.965 10.507 1.00 95.44 162 ARG A N 1
ATOM 1323 C CA . ARG A 1 162 ? 5.021 8.918 9.428 1.00 95.44 162 ARG A CA 1
ATOM 1324 C C . ARG A 1 162 ? 3.772 9.278 8.626 1.00 95.44 162 ARG A C 1
ATOM 1326 O O . ARG A 1 162 ? 3.591 10.441 8.262 1.00 95.44 162 ARG A O 1
ATOM 1333 N N . ALA A 1 163 ? 2.917 8.303 8.336 1.00 96.38 163 ALA A N 1
ATOM 1334 C CA . ALA A 1 163 ? 1.661 8.534 7.637 1.00 96.38 163 ALA A CA 1
ATOM 1335 C C . ALA A 1 163 ? 0.751 9.467 8.445 1.00 96.38 163 ALA A C 1
ATOM 1337 O O . ALA A 1 163 ? 0.242 10.437 7.889 1.00 96.38 163 ALA A O 1
ATOM 1338 N N . ILE A 1 164 ? 0.624 9.241 9.758 1.00 97.38 164 ILE A N 1
ATOM 1339 C CA . ILE A 1 164 ? -0.146 10.099 10.673 1.00 97.38 164 ILE A CA 1
ATOM 1340 C C . ILE A 1 164 ? 0.416 11.516 10.695 1.00 97.38 164 ILE A C 1
ATOM 1342 O O . ILE A 1 164 ? -0.339 12.474 10.532 1.00 97.38 164 ILE A O 1
ATOM 1346 N N . ASP A 1 165 ? 1.728 11.649 10.877 1.00 97.06 165 ASP A N 1
ATOM 1347 C CA . ASP A 1 165 ? 2.380 12.946 11.039 1.00 97.06 165 ASP A CA 1
ATOM 1348 C C . ASP A 1 165 ? 2.277 13.781 9.760 1.00 97.06 165 ASP A C 1
ATOM 1350 O O . ASP A 1 165 ? 2.035 14.985 9.817 1.00 97.06 165 ASP A O 1
ATOM 1354 N N . THR A 1 166 ? 2.390 13.147 8.590 1.00 96.19 166 THR A N 1
ATOM 1355 C CA . THR A 1 166 ? 2.366 13.836 7.289 1.00 96.19 166 THR A CA 1
ATOM 1356 C C . THR A 1 166 ? 0.977 13.949 6.660 1.00 96.19 166 THR A C 1
ATOM 1358 O O . THR A 1 166 ? 0.798 14.770 5.762 1.00 96.19 166 THR A O 1
ATOM 1361 N N . ALA A 1 167 ? -0.002 13.155 7.105 1.00 96.56 167 ALA A N 1
ATOM 1362 C CA . ALA A 1 167 ? -1.287 12.941 6.428 1.00 96.56 167 ALA A CA 1
ATOM 1363 C C . ALA A 1 167 ? -1.165 12.486 4.954 1.00 96.56 167 ALA A C 1
ATOM 1365 O O . ALA A 1 167 ? -2.141 12.513 4.192 1.00 96.56 167 ALA A O 1
ATOM 1366 N N . ALA A 1 168 ? 0.026 12.066 4.522 1.00 95.62 168 ALA A N 1
ATOM 1367 C CA . ALA A 1 168 ? 0.325 11.669 3.152 1.00 95.62 168 ALA A CA 1
ATOM 1368 C C . ALA A 1 168 ? 0.190 10.152 2.964 1.00 95.62 168 ALA A C 1
ATOM 1370 O O . ALA A 1 168 ? 0.104 9.393 3.930 1.00 95.62 168 ALA A O 1
ATOM 1371 N N . THR A 1 169 ? 0.149 9.711 1.705 1.00 95.38 169 THR A N 1
ATOM 1372 C CA . THR A 1 169 ? 0.299 8.286 1.395 1.00 95.38 169 THR A CA 1
ATOM 1373 C C . THR A 1 169 ? 1.757 7.905 1.622 1.00 95.38 169 THR A C 1
ATOM 1375 O O . THR A 1 169 ? 2.643 8.512 1.020 1.00 95.38 169 THR A O 1
ATOM 1378 N N . THR A 1 170 ? 2.017 6.917 2.468 1.00 94.00 170 THR A N 1
ATOM 1379 C CA . THR A 1 170 ? 3.363 6.397 2.719 1.00 94.00 170 THR A CA 1
ATOM 1380 C C . THR A 1 170 ? 3.501 4.994 2.159 1.00 94.00 170 THR A C 1
ATOM 1382 O O . THR A 1 170 ? 2.524 4.250 2.053 1.00 94.00 170 THR A O 1
ATOM 1385 N N . ILE A 1 171 ? 4.724 4.637 1.778 1.00 93.00 171 ILE A N 1
ATOM 1386 C CA . ILE A 1 171 ? 5.043 3.297 1.307 1.00 93.00 171 ILE A CA 1
ATOM 1387 C C . ILE A 1 171 ? 5.862 2.576 2.369 1.00 93.00 171 ILE A C 1
ATOM 1389 O O . ILE A 1 171 ? 6.795 3.142 2.936 1.00 93.00 171 ILE A O 1
ATOM 1393 N N . ALA A 1 172 ? 5.514 1.320 2.612 1.00 92.62 172 ALA A N 1
ATOM 1394 C CA . ALA A 1 172 ? 6.317 0.380 3.371 1.00 92.62 172 ALA A CA 1
ATOM 1395 C C . ALA A 1 172 ? 6.763 -0.759 2.457 1.00 92.62 172 ALA A C 1
ATOM 1397 O O . ALA A 1 172 ? 6.055 -1.151 1.526 1.00 92.62 172 ALA A O 1
ATOM 1398 N N . PHE A 1 173 ? 7.922 -1.325 2.756 1.00 90.88 173 PHE A N 1
ATOM 1399 C CA . PHE A 1 173 ? 8.369 -2.574 2.169 1.00 90.88 173 PHE A CA 1
ATOM 1400 C C . PHE A 1 173 ? 9.027 -3.401 3.260 1.00 90.88 173 PHE A C 1
ATOM 1402 O O . PHE A 1 173 ? 9.815 -2.871 4.040 1.00 90.88 173 PHE A O 1
ATOM 1409 N N . GLY A 1 174 ? 8.673 -4.678 3.306 1.00 85.12 174 GLY A N 1
ATOM 1410 C CA . GLY A 1 174 ? 9.280 -5.644 4.202 1.00 85.12 174 GLY A CA 1
ATOM 1411 C C . GLY A 1 174 ? 10.050 -6.699 3.421 1.00 85.12 174 GLY A C 1
ATOM 1412 O O . GLY A 1 174 ? 9.737 -6.991 2.265 1.00 85.12 174 GLY A O 1
ATOM 1413 N N . ASP A 1 175 ? 11.074 -7.257 4.056 1.00 82.19 175 ASP A N 1
ATOM 1414 C CA . ASP A 1 175 ? 11.767 -8.439 3.556 1.00 82.19 175 ASP A CA 1
ATOM 1415 C C . ASP A 1 175 ? 10.937 -9.723 3.795 1.00 82.19 175 ASP A C 1
ATOM 1417 O O . ASP A 1 175 ? 9.762 -9.690 4.161 1.00 82.19 175 ASP A O 1
ATOM 1421 N N . LYS A 1 176 ? 11.531 -10.900 3.564 1.00 79.75 176 LYS A N 1
ATOM 1422 C CA . LYS A 1 176 ? 10.828 -12.183 3.753 1.00 79.75 176 LYS A CA 1
ATOM 1423 C C . LYS A 1 176 ? 10.486 -12.486 5.217 1.00 79.75 176 LYS A C 1
ATOM 1425 O O . LYS A 1 176 ? 9.574 -13.280 5.453 1.00 79.75 176 LYS A O 1
ATOM 1430 N N . GLU A 1 177 ? 11.230 -11.919 6.163 1.00 81.56 177 GLU A N 1
ATOM 1431 C CA . GLU A 1 177 ? 11.048 -12.131 7.605 1.00 81.56 177 GLU A CA 1
ATOM 1432 C C . GLU A 1 177 ? 10.129 -11.074 8.230 1.00 81.56 177 GLU A C 1
ATOM 1434 O O . GLU A 1 177 ? 9.567 -11.279 9.313 1.00 81.56 177 GLU A O 1
ATOM 1439 N N . SER A 1 178 ? 9.932 -9.968 7.515 1.00 84.88 178 SER A N 1
ATOM 1440 C CA . SER A 1 178 ? 9.021 -8.898 7.856 1.00 84.88 178 SER A CA 1
ATOM 1441 C C . SER A 1 178 ? 7.576 -9.380 7.931 1.00 84.88 178 SER A C 1
ATOM 1443 O O . SER A 1 178 ? 7.125 -10.322 7.269 1.00 84.88 178 SER A O 1
ATOM 1445 N N . CYS A 1 179 ? 6.786 -8.670 8.735 1.00 85.94 179 CYS A N 1
ATOM 1446 C CA . CYS A 1 179 ? 5.344 -8.870 8.758 1.00 85.94 179 CYS A CA 1
ATOM 1447 C C . CYS A 1 179 ? 4.688 -8.539 7.403 1.00 85.94 179 CYS A C 1
ATOM 1449 O O . CYS A 1 179 ? 3.580 -9.031 7.141 1.00 85.94 179 CYS A O 1
ATOM 1451 N N . ILE A 1 180 ? 5.355 -7.707 6.590 1.00 88.19 180 ILE A N 1
ATOM 1452 C CA . ILE A 1 180 ? 4.940 -7.277 5.263 1.00 88.19 180 ILE A CA 1
ATOM 1453 C C . ILE A 1 180 ? 5.747 -8.051 4.236 1.00 88.19 180 ILE A C 1
ATOM 1455 O O . ILE A 1 180 ? 6.960 -7.930 4.182 1.00 88.19 180 ILE A O 1
ATOM 1459 N N . LYS A 1 181 ? 5.078 -8.813 3.377 1.00 85.69 181 LYS A N 1
ATOM 1460 C CA . LYS A 1 181 ? 5.772 -9.589 2.335 1.00 85.69 181 LYS A CA 1
ATOM 1461 C C . LYS A 1 181 ? 5.948 -8.831 1.021 1.00 85.69 181 LYS A C 1
ATOM 1463 O O . LYS A 1 181 ? 6.708 -9.261 0.163 1.00 85.69 181 LYS A O 1
ATOM 1468 N N . ASN A 1 182 ? 5.183 -7.759 0.850 1.00 90.69 182 ASN A N 1
ATOM 1469 C CA . ASN A 1 182 ? 5.008 -7.042 -0.404 1.00 90.69 182 ASN A CA 1
ATOM 1470 C C . ASN A 1 182 ? 5.221 -5.543 -0.187 1.00 90.69 182 ASN A C 1
ATOM 1472 O O . ASN A 1 182 ? 5.305 -5.063 0.944 1.00 90.69 182 ASN A O 1
ATOM 1476 N N . LEU A 1 183 ? 5.268 -4.799 -1.289 1.00 93.06 183 LEU A N 1
ATOM 1477 C CA . LEU A 1 183 ? 5.194 -3.347 -1.246 1.00 93.06 183 LEU A CA 1
ATOM 1478 C C . LEU A 1 183 ? 3.798 -2.939 -0.764 1.00 93.06 183 LEU A C 1
ATOM 1480 O O . LEU A 1 183 ? 2.804 -3.472 -1.248 1.00 93.06 183 LEU A O 1
ATOM 1484 N N . VAL A 1 184 ? 3.710 -2.007 0.178 1.00 95.31 184 VAL A N 1
ATOM 1485 C CA . VAL A 1 184 ? 2.435 -1.591 0.767 1.00 95.31 184 VAL A CA 1
ATOM 1486 C C . VAL A 1 184 ? 2.288 -0.088 0.711 1.00 95.31 184 VAL A C 1
ATOM 1488 O O . VAL A 1 184 ? 3.192 0.630 1.119 1.00 95.31 184 VAL A O 1
ATOM 1491 N N . ALA A 1 185 ? 1.131 0.380 0.251 1.00 96.19 185 ALA A N 1
ATOM 1492 C CA . ALA A 1 185 ? 0.739 1.780 0.318 1.00 96.19 185 ALA A CA 1
ATOM 1493 C C . ALA A 1 185 ? -0.267 2.000 1.450 1.00 96.19 185 ALA A C 1
ATOM 1495 O O . ALA A 1 185 ? -1.294 1.323 1.508 1.00 96.19 185 ALA A O 1
ATOM 1496 N N . LEU A 1 186 ? 0.016 2.956 2.332 1.00 97.19 186 LEU A N 1
ATOM 1497 C CA . LEU A 1 186 ? -0.809 3.313 3.483 1.00 97.19 186 LEU A CA 1
ATOM 1498 C C . LEU A 1 186 ? -1.267 4.764 3.369 1.00 97.19 186 LEU A C 1
ATOM 1500 O O . LEU A 1 186 ? -0.455 5.658 3.151 1.00 97.19 186 LEU A O 1
ATOM 1504 N N . LYS A 1 187 ? -2.563 5.015 3.562 1.00 97.69 187 LYS A N 1
ATOM 1505 C CA . LYS A 1 187 ? -3.124 6.367 3.680 1.00 97.69 187 LYS A CA 1
ATOM 1506 C C . LYS A 1 187 ? -3.942 6.471 4.962 1.00 97.69 187 LYS A C 1
ATOM 1508 O O . LYS A 1 187 ? -4.854 5.660 5.144 1.00 97.69 187 LYS A O 1
ATOM 1513 N N . PRO A 1 188 ? -3.664 7.454 5.831 1.00 98.19 188 PRO A N 1
ATOM 1514 C CA . PRO A 1 188 ? -4.474 7.677 7.017 1.00 98.19 188 PRO A CA 1
ATOM 1515 C C . PRO A 1 188 ? -5.848 8.232 6.633 1.00 98.19 188 PRO A C 1
ATOM 1517 O O . PRO A 1 188 ? -5.992 9.026 5.699 1.00 98.19 188 PRO A O 1
ATOM 1520 N N . VAL A 1 189 ? -6.852 7.816 7.390 1.00 98.25 189 VAL A N 1
ATOM 1521 C CA . VAL A 1 189 ? -8.232 8.293 7.333 1.00 98.25 189 VAL A CA 1
ATOM 1522 C C . VAL A 1 189 ? -8.484 9.058 8.622 1.00 98.25 189 VAL A C 1
ATOM 1524 O O . VAL A 1 189 ? -8.278 8.510 9.700 1.00 98.25 189 VAL A O 1
ATOM 1527 N N . TYR A 1 190 ? -8.937 10.305 8.527 1.00 97.94 190 TYR A N 1
ATOM 1528 C CA . TYR A 1 190 ? -9.210 11.159 9.688 1.00 97.94 190 TYR A CA 1
ATOM 1529 C C . TYR A 1 190 ? -10.706 11.419 9.848 1.00 97.94 190 TYR A C 1
ATOM 1531 O O . TYR A 1 190 ? -11.476 11.269 8.899 1.00 97.94 190 TYR A O 1
ATOM 1539 N N . HIS A 1 191 ? -11.118 11.851 11.036 1.00 96.31 191 HIS A N 1
ATOM 1540 C CA . HIS A 1 191 ? -12.443 12.427 11.246 1.00 96.31 191 HIS A CA 1
ATOM 1541 C C . HIS A 1 191 ? -12.591 13.772 10.506 1.00 96.31 191 HIS A C 1
ATOM 1543 O O . HIS A 1 191 ? -11.637 14.536 10.367 1.00 96.31 191 HIS A O 1
ATOM 1549 N N . GLY A 1 192 ? -13.804 14.080 10.035 1.00 94.56 192 GLY A N 1
ATOM 1550 C CA . GLY A 1 192 ? -14.087 15.293 9.253 1.00 94.56 192 GLY A CA 1
ATOM 1551 C C . GLY A 1 192 ? -13.787 15.123 7.761 1.00 94.56 192 GLY A C 1
ATOM 1552 O O . GLY A 1 192 ? -13.534 14.020 7.315 1.00 94.56 192 GLY A O 1
ATOM 1553 N N . ARG A 1 193 ? -13.843 16.193 6.954 1.00 92.50 193 ARG A N 1
ATOM 1554 C CA . ARG A 1 193 ? -13.645 16.119 5.483 1.00 92.50 193 ARG A CA 1
ATOM 1555 C C . ARG A 1 193 ? -12.205 16.344 5.020 1.00 92.50 193 ARG A C 1
ATOM 1557 O O . ARG A 1 193 ? -11.893 16.076 3.866 1.00 92.50 193 ARG A O 1
ATOM 1564 N N . GLN A 1 194 ? -11.366 16.910 5.878 1.00 95.06 194 GLN A N 1
ATOM 1565 C CA . GLN A 1 194 ? -9.986 17.267 5.568 1.00 95.06 194 GLN A CA 1
ATOM 1566 C C . GLN A 1 194 ? -9.082 16.812 6.715 1.00 95.06 194 GLN A C 1
ATOM 1568 O O . GLN A 1 194 ? -9.530 16.825 7.863 1.00 95.06 194 GLN A O 1
ATOM 1573 N N . PRO A 1 195 ? -7.839 16.386 6.429 1.00 96.25 195 PRO A N 1
ATOM 1574 C CA . PRO A 1 195 ? -6.878 16.079 7.479 1.00 96.25 195 PRO A CA 1
ATOM 1575 C C . PRO A 1 195 ? -6.573 17.350 8.292 1.00 96.25 195 PRO A C 1
ATOM 1577 O O . PRO A 1 195 ? -6.417 18.416 7.690 1.00 96.25 195 PRO A O 1
ATOM 1580 N N . PRO A 1 196 ? -6.452 17.264 9.630 1.00 97.50 196 PRO A N 1
ATOM 1581 C CA . PRO A 1 196 ? -6.041 18.402 10.448 1.00 97.50 196 PRO A CA 1
ATOM 1582 C C . PRO A 1 196 ? -4.681 18.968 10.014 1.00 97.50 196 PRO A C 1
ATOM 1584 O O . PRO A 1 196 ? -3.857 18.261 9.428 1.00 97.50 196 PRO A O 1
ATOM 1587 N N . ASN A 1 197 ? -4.411 20.242 10.302 1.00 97.31 197 ASN A N 1
ATOM 1588 C CA . ASN A 1 197 ? -3.141 20.870 9.914 1.00 97.31 197 ASN A CA 1
ATOM 1589 C C . ASN A 1 197 ? -2.017 20.566 10.910 1.00 97.31 197 ASN A C 1
ATOM 1591 O O . ASN A 1 197 ? -0.859 20.470 10.506 1.00 97.31 197 ASN A O 1
ATOM 1595 N N . GLN A 1 198 ? -2.348 20.392 12.193 1.00 98.19 198 GLN A N 1
ATOM 1596 C CA . GLN A 1 198 ? -1.366 20.127 13.240 1.00 98.19 198 GLN A CA 1
ATOM 1597 C C . GLN A 1 198 ? -1.152 18.627 13.447 1.00 98.19 198 GLN A C 1
ATOM 1599 O O . GLN A 1 198 ? -2.089 17.832 13.411 1.00 98.19 198 GLN A O 1
ATOM 1604 N N . VAL A 1 199 ? 0.094 18.234 13.716 1.00 98.12 199 VAL A N 1
ATOM 1605 C CA . VAL A 1 199 ? 0.464 16.828 13.953 1.00 98.12 199 VAL A CA 1
ATOM 1606 C C . VAL A 1 199 ? -0.246 16.252 15.185 1.00 98.12 199 VAL A C 1
ATOM 1608 O O . VAL A 1 199 ? -0.711 15.117 15.146 1.00 98.12 199 VAL A O 1
ATOM 1611 N N . SER A 1 200 ? -0.384 17.027 16.262 1.00 97.81 200 SER A N 1
ATOM 1612 C CA . SER A 1 200 ? -1.125 16.627 17.470 1.00 97.81 200 SER A CA 1
ATOM 1613 C C . SER A 1 200 ? -2.596 16.323 17.170 1.00 97.81 200 SER A C 1
ATOM 1615 O O . SER A 1 200 ? -3.091 15.260 17.537 1.00 97.81 200 SER A O 1
ATOM 1617 N N . GLU A 1 201 ? -3.269 17.212 16.436 1.00 98.06 201 GLU A N 1
ATOM 1618 C CA . GLU A 1 201 ? -4.660 17.032 16.002 1.00 98.06 201 GLU A CA 1
ATOM 1619 C C . GLU A 1 201 ? -4.810 15.820 15.073 1.00 98.06 201 GLU A C 1
ATOM 1621 O O . GLU A 1 201 ? -5.792 15.090 15.170 1.00 98.06 201 GLU A O 1
ATOM 1626 N N . ARG A 1 202 ? -3.828 15.553 14.198 1.00 98.12 202 ARG A N 1
ATOM 1627 C CA . ARG A 1 202 ? -3.811 14.345 13.351 1.00 98.12 202 ARG A CA 1
ATOM 1628 C C . ARG A 1 202 ? -3.753 13.070 14.186 1.00 98.12 202 ARG A C 1
ATOM 1630 O O . ARG A 1 202 ? -4.489 12.135 13.890 1.00 98.12 202 ARG A O 1
ATOM 1637 N N . LYS A 1 203 ? -2.906 13.028 15.218 1.00 97.19 203 LYS A N 1
ATOM 1638 C CA . LYS A 1 203 ? -2.790 11.863 16.113 1.00 97.19 203 LYS A CA 1
ATOM 1639 C C . LYS A 1 203 ? -4.077 11.604 16.893 1.00 97.19 203 LYS A C 1
ATOM 1641 O O . LYS A 1 203 ? -4.433 10.452 17.080 1.00 97.19 203 LYS A O 1
ATOM 1646 N N . GLN A 1 204 ? -4.776 12.655 17.315 1.00 96.94 204 GLN A N 1
ATOM 1647 C CA . GLN A 1 204 ? -6.045 12.532 18.042 1.00 96.94 204 GLN A CA 1
ATOM 1648 C C . GLN A 1 204 ? -7.237 12.253 17.115 1.00 96.94 204 GLN A C 1
ATOM 1650 O O . GLN A 1 204 ? -8.195 11.602 17.511 1.00 96.94 204 GLN A O 1
ATOM 1655 N N . GLY A 1 205 ? -7.195 12.763 15.882 1.00 96.88 205 GLY A N 1
ATOM 1656 C CA . GLY A 1 205 ? -8.295 12.697 14.921 1.00 96.88 205 GLY A CA 1
ATOM 1657 C C . GLY A 1 205 ? -8.192 11.567 13.900 1.00 96.88 205 GLY A C 1
ATOM 1658 O O . GLY A 1 205 ? -8.952 11.579 12.927 1.00 96.88 205 GLY A O 1
ATOM 1659 N N . ILE A 1 206 ? -7.249 10.632 14.045 1.00 98.12 206 ILE A N 1
ATOM 1660 C CA . ILE A 1 206 ? -7.139 9.491 13.134 1.00 98.12 206 ILE A CA 1
ATOM 1661 C C . ILE A 1 206 ? -8.258 8.479 13.407 1.00 98.12 206 ILE A C 1
ATOM 1663 O O . ILE A 1 206 ? -8.482 8.052 14.530 1.00 98.12 206 ILE A O 1
ATOM 1667 N N . LYS A 1 207 ? -8.950 8.079 12.341 1.00 97.88 207 LYS A N 1
ATOM 1668 C CA . LYS A 1 207 ? -10.000 7.053 12.337 1.00 97.88 207 LYS A CA 1
ATOM 1669 C C . LYS A 1 207 ? -9.448 5.677 11.950 1.00 97.88 207 LYS A C 1
ATOM 1671 O O . LYS A 1 207 ? -10.008 4.649 12.319 1.00 97.88 207 LYS A O 1
ATOM 1676 N N . GLY A 1 208 ? -8.393 5.637 11.139 1.00 98.12 208 GLY A N 1
ATOM 1677 C CA . GLY A 1 208 ? -7.797 4.394 10.654 1.00 98.12 208 GLY A CA 1
ATOM 1678 C C . GLY A 1 208 ? -6.892 4.592 9.447 1.00 98.12 208 GLY A C 1
ATOM 1679 O O . GLY A 1 208 ? -6.461 5.705 9.155 1.00 98.12 208 GLY A O 1
ATOM 1680 N N . PHE A 1 209 ? -6.656 3.513 8.709 1.00 98.50 209 PHE A N 1
ATOM 1681 C CA . PHE A 1 209 ? -5.866 3.493 7.486 1.00 98.50 209 PHE A CA 1
ATOM 1682 C C . PHE A 1 209 ? -6.562 2.736 6.367 1.00 98.50 209 PHE A C 1
ATOM 1684 O O . PHE A 1 209 ? -7.215 1.719 6.595 1.00 98.50 209 PHE A O 1
ATOM 1691 N N . VAL A 1 210 ? -6.336 3.192 5.140 1.00 98.31 210 VAL A N 1
ATOM 1692 C CA . VAL A 1 210 ? -6.455 2.351 3.950 1.00 98.31 210 VAL A CA 1
ATOM 1693 C C . VAL A 1 210 ? -5.084 1.801 3.615 1.00 98.31 210 VAL A C 1
ATOM 1695 O O . VAL A 1 210 ? -4.103 2.544 3.574 1.00 98.31 210 VAL A O 1
ATOM 1698 N N . LYS A 1 211 ? -5.039 0.502 3.346 1.00 97.38 211 LYS A N 1
ATOM 1699 C CA . LYS A 1 211 ? -3.851 -0.245 2.962 1.00 97.38 211 LYS A CA 1
ATOM 1700 C C . LYS A 1 211 ? -4.069 -0.886 1.602 1.00 97.38 211 LYS A C 1
ATOM 1702 O O . LYS A 1 211 ? -5.061 -1.584 1.425 1.00 97.38 211 LYS A O 1
ATOM 1707 N N . LEU A 1 212 ? -3.133 -0.707 0.679 1.00 97.19 212 LEU A N 1
ATOM 1708 C CA . LEU A 1 212 ? -3.057 -1.498 -0.547 1.00 97.19 212 LEU A CA 1
ATOM 1709 C C . LEU A 1 212 ? -1.766 -2.314 -0.546 1.00 97.19 212 LEU A C 1
ATOM 1711 O O . LEU A 1 212 ? -0.684 -1.746 -0.416 1.00 97.19 212 LEU A O 1
ATOM 1715 N N . ASP A 1 213 ? -1.887 -3.628 -0.701 1.00 95.88 213 ASP A N 1
ATOM 1716 C CA . ASP A 1 213 ? -0.757 -4.516 -0.962 1.00 95.88 213 ASP A CA 1
ATOM 1717 C C . ASP A 1 213 ? -0.505 -4.568 -2.468 1.00 95.88 213 ASP A C 1
ATOM 1719 O O . ASP A 1 213 ? -1.430 -4.776 -3.258 1.00 95.88 213 ASP A O 1
ATOM 1723 N N . LEU A 1 214 ? 0.751 -4.384 -2.861 1.00 95.38 214 LEU A N 1
ATOM 1724 C CA . LEU A 1 214 ? 1.183 -4.292 -4.245 1.00 95.38 214 LEU A CA 1
ATOM 1725 C C . LEU A 1 214 ? 2.174 -5.415 -4.554 1.00 95.38 214 LEU A C 1
ATOM 1727 O O . LEU A 1 214 ? 3.212 -5.548 -3.900 1.00 95.38 214 LEU A O 1
ATOM 1731 N N . ASP A 1 215 ? 1.891 -6.190 -5.596 1.00 93.75 215 ASP A N 1
ATOM 1732 C CA . ASP A 1 215 ? 2.865 -7.100 -6.186 1.00 93.75 215 ASP A CA 1
ATOM 1733 C C . ASP A 1 215 ? 3.842 -6.274 -7.023 1.00 93.75 215 ASP A C 1
ATOM 1735 O O . ASP A 1 215 ? 3.594 -5.913 -8.177 1.00 93.75 215 ASP A O 1
ATOM 1739 N N . SER A 1 216 ? 4.973 -5.957 -6.408 1.00 90.69 216 SER A N 1
ATOM 1740 C CA . SER A 1 216 ? 6.049 -5.182 -7.011 1.00 90.69 216 SER A CA 1
ATOM 1741 C C . SER A 1 216 ? 6.659 -5.871 -8.236 1.00 90.69 216 SER A C 1
ATOM 1743 O O . SER A 1 216 ? 7.128 -5.177 -9.136 1.00 90.69 216 SER A O 1
ATOM 1745 N N . ARG A 1 217 ? 6.597 -7.207 -8.353 1.00 90.56 217 ARG A N 1
ATOM 1746 C CA . ARG A 1 217 ? 7.023 -7.902 -9.579 1.00 90.56 217 ARG A CA 1
ATOM 1747 C C . ARG A 1 217 ? 6.040 -7.646 -10.707 1.00 90.56 217 ARG A C 1
ATOM 1749 O O . ARG A 1 217 ? 6.471 -7.285 -11.795 1.00 90.56 217 ARG A O 1
ATOM 1756 N N . ARG A 1 218 ? 4.735 -7.782 -10.454 1.00 91.69 218 ARG A N 1
ATOM 1757 C CA . ARG A 1 218 ? 3.699 -7.479 -11.458 1.00 91.69 218 ARG A CA 1
ATOM 1758 C C . ARG A 1 218 ? 3.698 -6.008 -11.856 1.00 91.69 218 ARG A C 1
ATOM 1760 O O . ARG A 1 218 ? 3.521 -5.704 -13.031 1.00 91.69 218 ARG A O 1
ATOM 1767 N N . LEU A 1 219 ? 3.957 -5.110 -10.905 1.00 89.06 219 LEU A N 1
ATOM 1768 C CA . LEU A 1 219 ? 4.115 -3.681 -11.175 1.00 89.06 219 LEU A CA 1
ATOM 1769 C C . LEU A 1 219 ? 5.247 -3.428 -12.182 1.00 89.06 219 LEU A C 1
ATOM 1771 O O . LEU A 1 219 ? 5.062 -2.665 -13.124 1.00 89.06 219 LEU A O 1
ATOM 1775 N N . LEU A 1 220 ? 6.395 -4.097 -12.018 1.00 87.75 220 LEU A N 1
ATOM 1776 C CA . LEU A 1 220 ? 7.521 -3.988 -12.951 1.00 87.75 220 LEU A CA 1
ATOM 1777 C C . LEU A 1 220 ? 7.308 -4.766 -14.256 1.00 87.75 220 LEU A C 1
ATOM 1779 O O . LEU A 1 220 ? 7.816 -4.355 -15.295 1.00 87.75 220 LEU A O 1
ATOM 1783 N N . GLN A 1 221 ? 6.539 -5.858 -14.240 1.00 86.38 221 GLN A N 1
ATOM 1784 C CA . GLN A 1 221 ? 6.191 -6.609 -15.450 1.00 86.38 221 GLN A CA 1
ATOM 1785 C C . GLN A 1 221 ? 5.367 -5.775 -16.432 1.00 86.38 221 GLN A C 1
ATOM 1787 O O . GLN A 1 221 ? 5.503 -5.973 -17.635 1.00 86.38 221 GLN A O 1
ATOM 1792 N N . LEU A 1 222 ? 4.574 -4.802 -15.977 1.00 81.62 222 LEU A N 1
ATOM 1793 C CA . LEU A 1 222 ? 3.903 -3.883 -16.905 1.00 81.62 222 LEU A CA 1
ATOM 1794 C C . LEU A 1 222 ? 4.898 -3.037 -17.720 1.00 81.62 222 LEU A C 1
ATOM 1796 O O . LEU A 1 222 ? 4.586 -2.627 -18.836 1.00 81.62 222 LEU A O 1
ATOM 1800 N N . GLU A 1 223 ? 6.122 -2.873 -17.214 1.00 74.00 223 GLU A N 1
ATOM 1801 C CA . GLU A 1 223 ? 7.220 -2.159 -17.873 1.00 74.00 223 GLU A CA 1
ATOM 1802 C C . GLU A 1 223 ? 8.164 -3.067 -18.656 1.00 74.00 223 GLU A C 1
ATOM 1804 O O . GLU A 1 223 ? 9.134 -2.584 -19.251 1.00 74.00 223 GLU A O 1
ATOM 1809 N N . SER A 1 224 ? 7.924 -4.381 -18.628 1.00 70.19 224 SER A N 1
ATOM 1810 C CA . SER A 1 224 ? 8.850 -5.360 -19.185 1.00 70.19 224 SER A CA 1
ATOM 1811 C C . SER A 1 224 ? 8.926 -5.271 -20.711 1.00 70.19 224 SER A C 1
ATOM 1813 O O . SER A 1 224 ? 8.152 -5.867 -21.454 1.00 70.19 224 SER A O 1
ATOM 1815 N N . GLY A 1 225 ? 9.909 -4.525 -21.207 1.00 71.44 225 GLY A N 1
ATOM 1816 C CA . GLY A 1 225 ? 10.425 -4.657 -22.566 1.00 71.44 225 GLY A CA 1
ATOM 1817 C C . GLY A 1 225 ? 11.591 -5.647 -22.615 1.00 71.44 225 GLY A C 1
ATOM 1818 O O . GLY A 1 225 ? 12.298 -5.830 -21.627 1.00 71.44 225 GLY A O 1
ATOM 1819 N N . LYS A 1 226 ? 11.827 -6.265 -23.779 1.00 72.00 226 LYS A N 1
ATOM 1820 C CA . LYS A 1 226 ? 13.026 -7.092 -24.014 1.00 72.00 226 LYS A CA 1
ATOM 1821 C C . LYS A 1 226 ? 14.305 -6.265 -23.783 1.00 72.00 226 LYS A C 1
ATOM 1823 O O . LYS A 1 226 ? 14.362 -5.112 -24.224 1.00 72.00 226 LYS A O 1
ATOM 1828 N N . HIS A 1 227 ? 15.317 -6.863 -23.157 1.00 73.88 227 HIS A N 1
ATOM 1829 C CA . HIS A 1 227 ? 16.615 -6.259 -22.810 1.00 73.88 227 HIS A CA 1
ATOM 1830 C C . HIS A 1 227 ? 16.538 -5.070 -21.839 1.00 73.88 227 HIS A C 1
ATOM 1832 O O . HIS A 1 227 ? 17.271 -4.083 -21.976 1.00 73.88 227 HIS A O 1
ATOM 1838 N N . LEU A 1 228 ? 15.608 -5.119 -20.885 1.00 80.38 228 LEU A N 1
ATOM 1839 C CA . LEU A 1 228 ? 15.490 -4.112 -19.836 1.00 80.38 228 LEU A CA 1
ATOM 1840 C C . LEU A 1 228 ? 15.662 -4.758 -18.472 1.00 80.38 228 LEU A C 1
ATOM 1842 O O . LEU A 1 228 ? 15.012 -5.741 -18.136 1.00 80.38 228 LEU A O 1
ATOM 1846 N N . GLN A 1 229 ? 16.510 -4.138 -17.669 1.00 84.38 229 GLN A N 1
ATOM 1847 C CA . GLN A 1 229 ? 16.617 -4.398 -16.252 1.00 84.38 229 GLN A CA 1
ATOM 1848 C C . GLN A 1 229 ? 15.983 -3.214 -15.531 1.00 84.38 229 GLN A C 1
ATOM 1850 O O . GLN A 1 229 ? 16.445 -2.077 -15.640 1.00 84.38 229 GLN A O 1
ATOM 1855 N N . VAL A 1 230 ? 14.899 -3.463 -14.810 1.00 85.31 230 VAL A N 1
ATOM 1856 C CA . VAL A 1 230 ? 14.187 -2.428 -14.064 1.00 85.31 230 VAL A CA 1
ATOM 1857 C C . VAL A 1 230 ? 14.347 -2.724 -12.584 1.00 85.31 230 VAL A C 1
ATOM 1859 O O . VAL A 1 230 ? 13.993 -3.804 -12.117 1.00 85.31 230 VAL A O 1
ATOM 1862 N N . LYS A 1 231 ? 14.901 -1.765 -11.844 1.00 88.12 231 LYS A N 1
ATOM 1863 C CA . LYS A 1 231 ? 15.043 -1.834 -10.391 1.00 88.12 231 LYS A CA 1
ATOM 1864 C C . LYS A 1 231 ? 14.156 -0.780 -9.751 1.00 88.12 231 LYS A C 1
ATOM 1866 O O . LYS A 1 231 ? 14.218 0.395 -10.116 1.00 88.12 231 LYS A O 1
ATOM 1871 N N . LEU A 1 232 ? 13.339 -1.205 -8.798 1.00 87.62 232 LEU A N 1
ATOM 1872 C CA . LEU A 1 232 ? 12.608 -0.306 -7.919 1.00 87.62 232 LEU A CA 1
ATOM 1873 C C . LEU A 1 232 ? 13.423 -0.135 -6.640 1.00 87.62 232 LEU A C 1
ATOM 1875 O O . LEU A 1 232 ? 13.591 -1.080 -5.876 1.00 87.62 232 LEU A O 1
ATOM 1879 N N . GLU A 1 233 ? 13.941 1.063 -6.425 1.00 89.75 233 GLU A N 1
ATOM 1880 C CA . GLU A 1 233 ? 14.722 1.442 -5.252 1.00 89.75 233 GLU A CA 1
ATOM 1881 C C . GLU A 1 233 ? 13.855 2.340 -4.358 1.00 89.75 233 GLU A C 1
ATOM 1883 O O . GLU A 1 233 ? 13.046 3.129 -4.852 1.00 89.75 233 GLU A O 1
ATOM 1888 N N . ALA A 1 234 ? 14.013 2.238 -3.042 1.00 86.25 234 ALA A N 1
ATOM 1889 C CA . ALA A 1 234 ? 13.469 3.220 -2.111 1.00 86.25 234 ALA A CA 1
ATOM 1890 C C . ALA A 1 234 ? 14.606 3.905 -1.375 1.00 86.25 234 ALA A C 1
ATOM 1892 O O . ALA A 1 234 ? 15.615 3.279 -1.073 1.00 86.25 234 ALA A O 1
ATOM 1893 N N . GLU A 1 235 ? 14.428 5.179 -1.043 1.00 85.75 235 GLU A N 1
ATOM 1894 C CA . GLU A 1 235 ? 15.449 5.933 -0.307 1.00 85.75 235 GLU A CA 1
ATOM 1895 C C . GLU A 1 235 ? 15.715 5.368 1.098 1.00 85.75 235 GLU A C 1
ATOM 1897 O O . GLU A 1 235 ? 16.809 5.516 1.629 1.00 85.75 235 GLU A O 1
ATOM 1902 N N . PHE A 1 236 ? 14.731 4.682 1.682 1.00 79.94 236 PHE A N 1
ATOM 1903 C CA . PHE A 1 236 ? 14.835 4.064 3.004 1.00 79.94 236 PHE A CA 1
ATOM 1904 C C . PHE A 1 236 ? 15.367 2.622 2.987 1.00 79.94 236 PHE A C 1
ATOM 1906 O O . PHE A 1 236 ? 15.516 2.036 4.055 1.00 79.94 236 PHE A O 1
ATOM 1913 N N . ALA A 1 237 ? 15.607 2.030 1.813 1.00 81.38 237 ALA A N 1
ATOM 1914 C CA . ALA A 1 237 ? 16.061 0.649 1.689 1.00 81.38 237 ALA A CA 1
ATOM 1915 C C . ALA A 1 237 ? 17.503 0.601 1.168 1.00 81.38 237 ALA A C 1
ATOM 1917 O O . ALA A 1 237 ? 17.827 1.218 0.157 1.00 81.38 237 ALA A O 1
ATOM 1918 N N . GLU A 1 238 ? 18.369 -0.167 1.835 1.00 81.69 238 GLU A N 1
ATOM 1919 C CA . GLU A 1 238 ? 19.765 -0.354 1.402 1.00 81.69 238 GLU A CA 1
ATOM 1920 C C . GLU A 1 238 ? 19.877 -1.193 0.119 1.00 81.69 238 GLU A C 1
ATOM 1922 O O . GLU A 1 238 ? 20.849 -1.086 -0.628 1.00 81.69 238 GLU A O 1
ATOM 1927 N N . SER A 1 239 ? 18.869 -2.025 -0.151 1.00 82.88 239 SER A N 1
ATOM 1928 C CA . SER A 1 239 ? 18.783 -2.898 -1.321 1.00 82.88 239 SER A CA 1
ATOM 1929 C C . SER A 1 239 ? 17.561 -2.547 -2.180 1.00 82.88 239 SER A C 1
ATOM 1931 O O . SER A 1 239 ? 16.576 -2.007 -1.664 1.00 82.88 239 SER A O 1
ATOM 1933 N N . PRO A 1 240 ? 17.601 -2.812 -3.504 1.00 83.06 240 PRO A N 1
ATOM 1934 C CA . PRO A 1 240 ? 16.441 -2.592 -4.359 1.00 83.06 240 PRO A CA 1
ATOM 1935 C C . PRO A 1 240 ? 15.269 -3.449 -3.870 1.00 83.06 240 PRO A C 1
ATOM 1937 O O . PRO A 1 240 ? 15.429 -4.640 -3.615 1.00 83.06 240 PRO A O 1
ATOM 1940 N N . LEU A 1 241 ? 14.083 -2.843 -3.785 1.00 83.50 241 LEU A N 1
ATOM 1941 C CA . LEU A 1 241 ? 12.862 -3.505 -3.324 1.00 83.50 241 LEU A CA 1
ATOM 1942 C C . LEU A 1 241 ? 12.517 -4.689 -4.225 1.00 83.50 241 LEU A C 1
ATOM 1944 O O . LEU A 1 241 ? 12.183 -5.776 -3.761 1.00 83.50 241 LEU A O 1
ATOM 1948 N N . VAL A 1 242 ? 12.598 -4.459 -5.537 1.00 86.69 242 VAL A N 1
ATOM 1949 C CA . VAL A 1 242 ? 12.482 -5.495 -6.559 1.00 86.69 242 VAL A CA 1
ATOM 1950 C C . VAL A 1 242 ? 13.401 -5.166 -7.712 1.00 86.69 242 VAL A C 1
ATOM 1952 O O . VAL A 1 242 ? 13.498 -4.026 -8.169 1.00 86.69 242 VAL A O 1
ATOM 1955 N N . GLU A 1 243 ? 14.032 -6.215 -8.208 1.00 87.19 243 GLU A N 1
ATOM 1956 C CA . GLU A 1 243 ? 14.775 -6.216 -9.446 1.00 87.19 243 GLU A CA 1
ATOM 1957 C C . GLU A 1 243 ? 14.074 -7.148 -10.429 1.00 87.19 243 GLU A C 1
ATOM 1959 O O . GLU A 1 243 ? 13.821 -8.317 -10.134 1.00 87.19 243 GLU A O 1
ATOM 1964 N N . TRP A 1 244 ? 13.730 -6.605 -11.591 1.00 84.50 244 TRP A N 1
ATOM 1965 C CA . TRP A 1 244 ? 13.255 -7.374 -12.724 1.00 84.50 244 TRP A CA 1
ATOM 1966 C C . TRP A 1 244 ? 14.323 -7.343 -13.812 1.00 84.50 244 TRP A C 1
ATOM 1968 O O . TRP A 1 244 ? 14.789 -6.269 -14.200 1.00 84.50 244 TRP A O 1
ATOM 1978 N N . ASN A 1 245 ? 14.710 -8.519 -14.294 1.00 82.38 245 ASN A N 1
ATOM 1979 C CA . ASN A 1 245 ? 15.631 -8.676 -15.407 1.00 82.38 245 ASN A CA 1
ATOM 1980 C C . ASN A 1 245 ? 14.906 -9.437 -16.519 1.00 82.38 245 ASN A C 1
ATOM 1982 O O . ASN A 1 245 ? 14.391 -10.527 -16.273 1.00 82.38 245 ASN A O 1
ATOM 1986 N N . SER A 1 246 ? 14.823 -8.848 -17.714 1.00 80.44 246 SER A N 1
ATOM 1987 C CA . SER A 1 246 ? 14.145 -9.479 -18.851 1.00 80.44 246 SER A CA 1
ATOM 1988 C C . SER A 1 246 ? 14.839 -10.748 -19.320 1.00 80.44 246 SER A C 1
ATOM 1990 O O . SER A 1 246 ? 14.187 -11.637 -19.864 1.00 80.44 246 SER A O 1
ATOM 1992 N N . ASP A 1 247 ? 16.155 -10.806 -19.122 1.00 70.94 247 ASP A N 1
ATOM 1993 C CA . ASP A 1 247 ? 17.005 -11.804 -19.734 1.00 70.94 247 ASP A CA 1
ATOM 1994 C C . ASP A 1 247 ? 17.741 -12.575 -18.635 1.00 70.94 247 ASP A C 1
ATOM 1996 O O . ASP A 1 247 ? 18.756 -12.130 -18.099 1.00 70.94 247 ASP A O 1
ATOM 2000 N N . ASP A 1 248 ? 17.249 -13.779 -18.344 1.00 63.53 248 ASP A N 1
ATOM 2001 C CA . ASP A 1 248 ? 17.989 -14.816 -17.609 1.00 63.53 248 ASP A CA 1
ATOM 2002 C C . ASP A 1 248 ? 19.123 -15.420 -18.460 1.00 63.53 248 ASP A C 1
ATOM 2004 O O . ASP A 1 248 ? 19.721 -16.434 -18.099 1.00 63.53 248 ASP A O 1
ATOM 2008 N N . THR A 1 249 ? 19.453 -14.821 -19.611 1.00 57.84 249 THR A N 1
ATOM 2009 C CA . THR A 1 249 ? 20.610 -15.238 -20.396 1.00 57.84 249 THR A CA 1
ATOM 2010 C C . THR A 1 249 ? 21.866 -14.885 -19.614 1.00 57.84 249 THR A C 1
ATOM 2012 O O . THR A 1 249 ? 22.385 -13.771 -19.689 1.00 57.84 249 THR A O 1
ATOM 2015 N N . SER A 1 250 ? 22.352 -15.873 -18.867 1.00 53.44 250 SER A N 1
ATOM 2016 C CA . SER A 1 250 ? 23.646 -15.963 -18.195 1.00 53.44 250 SER A CA 1
ATOM 2017 C C . SER A 1 250 ? 24.799 -15.932 -19.209 1.00 53.44 250 SER A C 1
ATOM 2019 O O . SER A 1 250 ? 25.617 -16.845 -19.296 1.00 53.44 250 SER A O 1
ATOM 2021 N N . SER A 1 251 ? 24.829 -14.898 -20.040 1.00 50.84 251 SER A N 1
ATOM 2022 C CA . SER A 1 251 ? 25.708 -14.756 -21.188 1.00 50.84 251 SER A CA 1
ATOM 2023 C C . SER A 1 251 ? 26.875 -13.855 -20.803 1.00 50.84 251 SER A C 1
ATOM 2025 O O . SER A 1 251 ? 26.943 -12.667 -21.128 1.00 50.84 251 SER A O 1
ATOM 2027 N N . GLN A 1 252 ? 27.800 -14.450 -20.052 1.00 57.41 252 GLN A N 1
ATOM 2028 C CA . GLN A 1 252 ? 29.153 -13.947 -19.861 1.00 57.41 252 GLN A CA 1
ATOM 2029 C C . GLN A 1 252 ? 29.897 -13.957 -21.205 1.00 57.41 252 GLN A C 1
ATOM 2031 O O . GLN A 1 252 ? 30.626 -14.901 -21.461 1.00 57.41 252 GLN A O 1
ATOM 2036 N N . SER A 1 253 ? 29.725 -12.950 -22.064 1.00 55.19 253 SER A N 1
ATOM 2037 C CA . SER A 1 253 ? 30.759 -12.510 -23.025 1.00 55.19 253 SER A CA 1
ATOM 2038 C C . SER A 1 253 ? 30.179 -11.596 -24.102 1.00 55.19 253 SER A C 1
ATOM 2040 O O . SER A 1 253 ? 29.771 -12.055 -25.163 1.00 55.19 253 SER A O 1
ATOM 2042 N N . ALA A 1 254 ? 30.189 -10.291 -23.859 1.00 54.81 254 ALA A N 1
ATOM 2043 C CA . ALA A 1 254 ? 30.541 -9.267 -24.845 1.00 54.81 254 ALA A CA 1
ATOM 2044 C C . ALA A 1 254 ? 30.410 -7.900 -24.175 1.00 54.81 254 ALA A C 1
ATOM 2046 O O . ALA A 1 254 ? 29.607 -7.704 -23.278 1.00 54.81 254 ALA A O 1
ATOM 2047 N N . ILE A 1 255 ? 31.234 -6.944 -24.575 1.00 54.88 255 ILE A N 1
ATOM 2048 C CA . ILE A 1 255 ? 31.295 -5.600 -23.996 1.00 54.88 255 ILE A CA 1
ATOM 2049 C C . ILE A 1 255 ? 29.924 -4.915 -24.145 1.00 54.88 255 ILE A C 1
ATOM 2051 O O . ILE A 1 255 ? 29.560 -4.539 -25.251 1.00 54.88 255 ILE A O 1
ATOM 2055 N N . PHE A 1 256 ? 29.159 -4.732 -23.064 1.00 61.78 256 PHE A N 1
ATOM 2056 C CA . PHE A 1 256 ? 27.861 -4.043 -23.094 1.00 61.78 256 PHE A CA 1
ATOM 2057 C C . PHE A 1 256 ? 28.035 -2.548 -22.828 1.00 61.78 256 PHE A C 1
ATOM 2059 O O . PHE A 1 256 ? 28.801 -2.146 -21.951 1.00 61.78 256 PHE A O 1
ATOM 2066 N N . LYS A 1 257 ? 27.265 -1.701 -23.523 1.00 67.44 257 LYS A N 1
ATOM 2067 C CA . LYS A 1 257 ? 27.048 -0.331 -23.047 1.00 67.44 257 LYS A CA 1
ATOM 2068 C C . LYS A 1 257 ? 25.792 -0.311 -22.187 1.00 67.44 257 LYS A C 1
ATOM 2070 O O . LYS A 1 257 ? 24.689 -0.519 -22.691 1.00 67.44 257 LYS A O 1
ATOM 2075 N N . VAL A 1 258 ? 25.986 -0.058 -20.899 1.00 75.06 258 VAL A N 1
ATOM 2076 C CA . VAL A 1 258 ? 24.910 0.061 -19.916 1.00 75.06 258 VAL A CA 1
ATOM 2077 C C . VAL A 1 258 ? 24.423 1.506 -19.904 1.00 75.06 258 VAL A C 1
ATOM 2079 O O . VAL A 1 258 ? 25.206 2.430 -19.680 1.00 75.06 258 VAL A O 1
ATOM 2082 N N . PHE A 1 259 ? 23.138 1.714 -20.176 1.00 77.69 259 PHE A N 1
ATOM 2083 C CA . PHE A 1 259 ? 22.480 3.002 -19.977 1.00 77.69 259 PHE A CA 1
ATOM 2084 C C . PHE A 1 259 ? 21.601 2.900 -18.740 1.00 77.69 259 PHE A C 1
ATOM 2086 O O . PHE A 1 259 ? 20.667 2.104 -18.740 1.00 77.69 259 PHE A O 1
ATOM 2093 N N . SER A 1 260 ? 21.890 3.696 -17.714 1.00 82.25 260 SER A N 1
ATOM 2094 C CA . SER A 1 260 ? 21.039 3.829 -16.535 1.00 82.25 260 SER A CA 1
ATOM 2095 C C . SER A 1 260 ? 20.348 5.192 -16.537 1.00 82.25 260 SER A C 1
ATOM 2097 O O . SER A 1 260 ? 20.987 6.228 -16.719 1.00 82.25 260 SER A O 1
ATOM 2099 N N . ASP A 1 261 ? 19.030 5.182 -16.356 1.00 84.75 261 ASP A N 1
ATOM 2100 C CA . ASP A 1 261 ? 18.221 6.366 -16.061 1.00 84.75 261 ASP A CA 1
ATOM 2101 C C . ASP A 1 261 ? 17.595 6.159 -14.680 1.00 84.75 261 ASP A C 1
ATOM 2103 O O . ASP A 1 261 ? 16.987 5.117 -14.422 1.00 84.75 261 ASP A O 1
ATOM 2107 N N . VAL A 1 262 ? 17.785 7.118 -13.774 1.00 85.69 262 VAL A N 1
ATOM 2108 C CA . VAL A 1 262 ? 17.186 7.088 -12.433 1.00 85.69 262 VAL A CA 1
ATOM 2109 C C . VAL A 1 262 ? 16.105 8.146 -12.397 1.00 85.69 262 VAL A C 1
ATOM 2111 O O . VAL A 1 262 ? 16.384 9.338 -12.508 1.00 85.69 262 VAL A O 1
ATOM 2114 N N . ARG A 1 263 ? 14.863 7.702 -12.229 1.00 82.44 263 ARG A N 1
ATOM 2115 C CA . ARG A 1 263 ? 13.701 8.577 -12.148 1.00 82.44 263 ARG A CA 1
ATOM 2116 C C . ARG A 1 263 ? 13.168 8.587 -10.732 1.00 82.44 263 ARG A C 1
ATOM 2118 O O . ARG A 1 263 ? 12.772 7.552 -10.203 1.00 82.44 263 ARG A O 1
ATOM 2125 N N . LEU A 1 264 ? 13.140 9.773 -10.140 1.00 82.69 264 LEU A N 1
ATOM 2126 C CA . LEU A 1 264 ? 12.325 10.027 -8.961 1.00 82.69 264 LEU A CA 1
ATOM 2127 C C . LEU A 1 264 ? 10.862 9.947 -9.393 1.00 82.69 264 LEU A C 1
ATOM 2129 O O . LEU A 1 264 ? 10.474 10.585 -10.376 1.00 82.69 264 LEU A O 1
ATOM 2133 N N . LEU A 1 265 ? 10.061 9.156 -8.684 1.00 80.38 265 LEU A N 1
ATOM 2134 C CA . LEU A 1 265 ? 8.612 9.142 -8.871 1.00 80.38 265 LEU A CA 1
ATOM 2135 C C . LEU A 1 265 ? 8.019 10.353 -8.148 1.00 80.38 265 LEU A C 1
ATOM 2137 O O . LEU A 1 265 ? 7.328 10.215 -7.145 1.00 80.38 265 LEU A O 1
ATOM 2141 N N . SER A 1 266 ? 8.362 11.550 -8.633 1.00 72.19 266 SER A N 1
ATOM 2142 C CA . SER A 1 266 ? 8.014 12.782 -7.945 1.00 72.19 266 SER A CA 1
ATOM 2143 C C . SER A 1 266 ? 6.509 13.028 -7.940 1.00 72.19 266 SER A C 1
ATOM 2145 O O . SER A 1 266 ? 5.826 12.852 -8.953 1.00 72.19 266 SER A O 1
ATOM 2147 N N . GLY A 1 267 ? 5.992 13.434 -6.783 1.00 75.00 267 GLY A N 1
ATOM 2148 C CA . GLY A 1 267 ? 4.564 13.665 -6.570 1.00 75.00 267 GLY A CA 1
ATOM 2149 C C . GLY A 1 267 ? 3.744 12.405 -6.293 1.00 75.00 267 GLY A C 1
ATOM 2150 O O . GLY A 1 267 ? 2.571 12.549 -5.972 1.00 75.00 267 GLY A O 1
ATOM 2151 N N . VAL A 1 268 ? 4.354 11.215 -6.353 1.00 71.00 268 VAL A N 1
ATOM 2152 C CA . VAL A 1 268 ? 3.731 9.950 -5.948 1.00 71.00 268 VAL A CA 1
ATOM 2153 C C . VAL A 1 268 ? 4.466 9.424 -4.718 1.00 71.00 268 VAL A C 1
ATOM 2155 O O . VAL A 1 268 ? 5.681 9.248 -4.737 1.00 71.00 268 VAL A O 1
ATOM 2158 N N . PHE A 1 269 ? 3.740 9.171 -3.629 1.00 80.31 269 PHE A N 1
ATOM 2159 C CA . PHE A 1 269 ? 4.306 8.635 -2.376 1.00 80.31 269 PHE A CA 1
ATOM 2160 C C . PHE A 1 269 ? 5.396 9.499 -1.721 1.00 80.31 269 PHE A C 1
ATOM 2162 O O . PHE A 1 269 ? 6.332 8.977 -1.109 1.00 80.31 269 PHE A O 1
ATOM 2169 N N . ASN A 1 270 ? 5.270 10.825 -1.826 1.00 78.44 270 ASN A N 1
ATOM 2170 C CA . ASN A 1 270 ? 6.174 11.778 -1.175 1.00 78.44 270 ASN A CA 1
ATOM 2171 C C . ASN A 1 270 ? 7.659 11.536 -1.530 1.00 78.44 270 ASN A C 1
ATOM 2173 O O . ASN A 1 270 ? 8.531 11.589 -0.664 1.00 78.44 270 ASN A O 1
ATOM 2177 N N . ASP A 1 271 ? 7.910 11.203 -2.801 1.00 71.00 271 ASP A N 1
ATOM 2178 C CA . ASP A 1 271 ? 9.226 11.049 -3.435 1.00 71.00 271 ASP A CA 1
ATOM 2179 C C . ASP A 1 271 ? 10.108 9.916 -2.870 1.00 71.00 271 ASP A C 1
ATOM 2181 O O . ASP A 1 271 ? 11.308 9.850 -3.136 1.00 71.00 271 ASP A O 1
ATOM 2185 N N . GLN A 1 272 ? 9.514 8.966 -2.140 1.00 78.38 272 GLN A N 1
ATOM 2186 C CA . GLN A 1 272 ? 10.247 7.873 -1.484 1.00 78.38 272 GLN A CA 1
ATOM 2187 C C . GLN A 1 272 ? 10.754 6.788 -2.446 1.00 78.38 272 GLN A C 1
ATOM 2189 O O . GLN A 1 272 ? 11.627 6.001 -2.071 1.00 78.38 272 GLN A O 1
ATOM 2194 N N . LEU A 1 273 ? 10.210 6.718 -3.666 1.00 85.81 273 LEU A N 1
ATOM 2195 C CA . LEU A 1 273 ? 10.519 5.678 -4.646 1.00 85.81 273 LEU A CA 1
ATOM 2196 C C . LEU A 1 273 ? 11.326 6.221 -5.830 1.00 85.81 273 LEU A C 1
ATOM 2198 O O . LEU A 1 273 ? 11.009 7.253 -6.431 1.00 85.81 273 LEU A O 1
ATOM 2202 N N . ARG A 1 274 ? 12.354 5.462 -6.205 1.00 88.56 274 ARG A N 1
ATOM 2203 C CA . ARG A 1 274 ? 13.220 5.703 -7.357 1.00 88.56 274 ARG A CA 1
ATOM 2204 C C . ARG A 1 274 ? 13.122 4.518 -8.303 1.00 88.56 274 ARG A C 1
ATOM 2206 O O . ARG A 1 274 ? 13.376 3.377 -7.932 1.00 88.56 274 ARG A O 1
ATOM 2213 N N . LEU A 1 275 ? 12.766 4.789 -9.550 1.00 87.00 275 LEU A N 1
ATOM 2214 C CA . LEU A 1 275 ? 12.775 3.791 -10.607 1.00 87.00 275 LEU A CA 1
ATOM 2215 C C . LEU A 1 275 ? 14.102 3.903 -11.356 1.00 87.00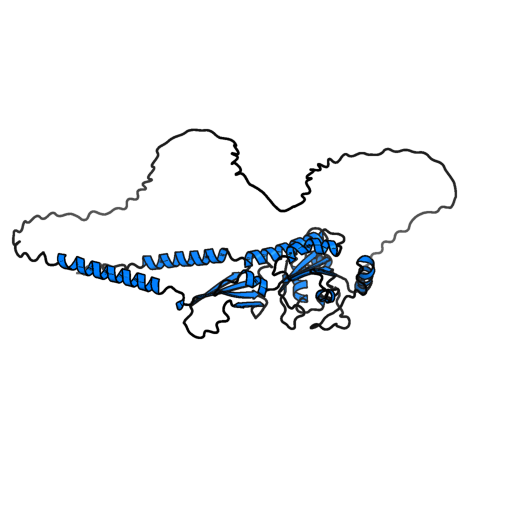 275 LEU A C 1
ATOM 2217 O O . LEU A 1 275 ? 14.343 4.887 -12.059 1.00 87.00 275 LEU A O 1
ATOM 2221 N N . ARG A 1 276 ? 14.970 2.904 -11.202 1.00 88.19 276 ARG A N 1
ATOM 2222 C CA . ARG A 1 276 ? 16.216 2.797 -11.960 1.00 88.19 276 ARG A CA 1
ATOM 2223 C C . ARG A 1 276 ? 15.997 1.853 -13.132 1.00 88.19 276 ARG A C 1
ATOM 2225 O O . ARG A 1 276 ? 15.863 0.644 -12.966 1.00 88.19 276 ARG A O 1
ATOM 2232 N N . ILE A 1 277 ? 15.997 2.412 -14.334 1.00 85.50 277 ILE A N 1
ATOM 2233 C CA . ILE A 1 277 ? 15.856 1.657 -15.576 1.00 85.50 277 ILE A CA 1
ATOM 2234 C C . ILE A 1 277 ? 17.240 1.520 -16.185 1.00 85.50 277 ILE A C 1
ATOM 2236 O O . ILE A 1 277 ? 17.891 2.510 -16.518 1.00 85.50 277 ILE A O 1
ATOM 2240 N N . THR A 1 278 ? 17.685 0.282 -16.323 1.00 84.44 278 THR A N 1
ATOM 2241 C CA . THR A 1 278 ? 18.973 -0.069 -16.898 1.00 84.44 278 THR A CA 1
ATOM 2242 C C . THR A 1 278 ? 18.734 -0.817 -18.199 1.00 84.44 278 THR A C 1
ATOM 2244 O O . THR A 1 278 ? 18.135 -1.887 -18.221 1.00 84.44 278 THR A O 1
ATOM 2247 N N . LYS A 1 279 ? 19.181 -0.241 -19.312 1.00 83.19 279 LYS A N 1
ATOM 2248 C CA . LYS A 1 279 ? 19.133 -0.888 -20.620 1.00 83.19 279 LYS A CA 1
ATOM 2249 C C . LYS A 1 279 ? 20.526 -1.351 -20.998 1.00 83.19 279 LYS A C 1
ATOM 2251 O O . LYS A 1 279 ? 21.431 -0.529 -21.182 1.00 83.19 279 LYS A O 1
ATOM 2256 N N . THR A 1 280 ? 20.682 -2.656 -21.146 1.00 78.50 280 THR A N 1
ATOM 2257 C CA . THR A 1 280 ? 21.867 -3.264 -21.739 1.00 78.50 280 THR A CA 1
ATOM 2258 C C . THR A 1 280 ? 21.685 -3.259 -23.253 1.00 78.50 280 THR A C 1
ATOM 2260 O O . THR A 1 280 ? 20.706 -3.768 -23.791 1.00 78.50 280 THR A O 1
ATOM 2263 N N . ILE A 1 281 ? 22.596 -2.594 -23.966 1.00 75.69 281 ILE A N 1
ATOM 2264 C CA . ILE A 1 281 ? 22.643 -2.694 -25.426 1.00 75.69 281 ILE A CA 1
ATOM 2265 C C . ILE A 1 281 ? 23.760 -3.660 -25.775 1.00 75.69 281 ILE A C 1
ATOM 2267 O O . ILE A 1 281 ? 24.943 -3.346 -25.609 1.00 75.69 281 ILE A O 1
ATOM 2271 N N . GLU A 1 282 ? 23.360 -4.826 -26.265 1.00 74.69 282 GLU A N 1
ATOM 2272 C CA . GLU A 1 282 ? 24.256 -5.740 -26.948 1.00 74.69 282 GLU A CA 1
ATOM 2273 C C . GLU A 1 282 ? 24.723 -5.125 -28.260 1.00 74.69 282 GLU A C 1
ATOM 2275 O O . GLU A 1 282 ? 23.923 -4.695 -29.096 1.00 74.69 282 GLU A O 1
ATOM 2280 N N . TRP A 1 283 ? 26.037 -5.090 -28.458 1.00 72.44 283 TRP A N 1
ATOM 2281 C CA . TRP A 1 283 ? 26.580 -4.618 -29.722 1.00 72.44 283 TRP A CA 1
ATOM 2282 C C . TRP A 1 283 ? 26.276 -5.574 -30.876 1.00 72.44 283 TRP A C 1
ATOM 2284 O O . TRP A 1 283 ? 26.063 -5.091 -31.980 1.00 72.44 283 TRP A O 1
ATOM 2294 N N . SER A 1 284 ? 26.162 -6.885 -30.628 1.00 67.56 284 SER A N 1
ATOM 2295 C CA . SER A 1 284 ? 25.692 -7.882 -31.611 1.00 67.56 284 SER A CA 1
ATOM 2296 C C . SER A 1 284 ? 24.348 -7.490 -32.241 1.00 67.56 284 SER A C 1
ATOM 2298 O O . SER A 1 284 ? 24.124 -7.746 -33.422 1.00 67.56 284 SER A O 1
ATOM 2300 N N . GLY A 1 285 ? 23.481 -6.819 -31.471 1.00 63.81 285 GLY A N 1
ATOM 2301 C CA . GLY A 1 285 ? 22.186 -6.305 -31.911 1.00 63.81 285 GLY A CA 1
ATOM 2302 C C . GLY A 1 285 ? 22.229 -4.921 -32.569 1.00 63.81 285 GLY A C 1
ATOM 2303 O O . GLY A 1 285 ? 21.266 -4.539 -33.242 1.00 63.81 285 GLY A O 1
ATOM 2304 N N . MET A 1 286 ? 23.324 -4.154 -32.445 1.00 67.38 286 MET A N 1
ATOM 2305 C CA . MET A 1 286 ? 23.538 -3.057 -33.388 1.00 67.38 286 MET A CA 1
ATOM 2306 C C . MET A 1 286 ? 23.706 -3.702 -34.751 1.00 67.38 286 MET A C 1
ATOM 2308 O O . MET A 1 286 ? 24.571 -4.551 -34.926 1.00 67.38 286 MET A O 1
ATOM 2312 N N . GLN A 1 287 ? 22.874 -3.305 -35.716 1.00 71.94 287 GLN A N 1
ATOM 2313 C CA . GLN A 1 287 ? 23.016 -3.734 -37.100 1.00 71.94 287 GLN A CA 1
ATOM 2314 C C . GLN A 1 287 ? 24.378 -3.254 -37.609 1.00 71.94 287 GLN A C 1
ATOM 2316 O O . GLN A 1 287 ? 24.484 -2.204 -38.241 1.00 71.94 287 GLN A O 1
ATOM 2321 N N . TYR A 1 288 ? 25.435 -4.018 -37.335 1.00 79.44 288 TYR A N 1
ATOM 2322 C CA . TYR A 1 288 ? 26.765 -3.802 -37.873 1.00 79.44 288 TYR A CA 1
ATOM 2323 C C . TYR A 1 288 ? 26.671 -3.715 -39.384 1.00 79.44 288 TYR A C 1
ATOM 2325 O O . TYR A 1 288 ? 27.356 -2.896 -39.975 1.00 79.44 288 TYR A O 1
ATOM 2333 N N . MET A 1 289 ? 25.724 -4.443 -39.984 1.00 76.56 289 MET A N 1
ATOM 2334 C CA . MET A 1 289 ? 25.342 -4.306 -41.380 1.00 76.56 289 MET A CA 1
ATOM 2335 C C . MET A 1 289 ? 25.120 -2.846 -41.805 1.00 76.56 289 MET A C 1
ATOM 2337 O O . MET A 1 289 ? 25.632 -2.464 -42.843 1.00 76.56 289 MET A O 1
ATOM 2341 N N . LEU A 1 290 ? 24.441 -1.998 -41.021 1.00 83.19 290 LEU A N 1
ATOM 2342 C CA . LEU A 1 290 ? 24.259 -0.579 -41.358 1.00 83.19 290 LEU A CA 1
ATOM 2343 C C . LEU A 1 290 ? 25.554 0.228 -41.237 1.00 83.19 290 LEU A C 1
ATOM 2345 O O . LEU A 1 290 ? 25.804 1.102 -42.065 1.00 83.19 290 LEU A O 1
ATOM 2349 N N . LEU A 1 291 ? 26.378 -0.041 -40.219 1.00 85.38 291 LEU A N 1
ATOM 2350 C CA . LEU A 1 291 ? 27.675 0.627 -40.073 1.00 85.38 291 LEU A CA 1
ATOM 2351 C C . LEU A 1 291 ? 28.617 0.226 -41.213 1.00 85.38 291 LEU A C 1
ATOM 2353 O O . LEU A 1 291 ? 29.154 1.106 -41.882 1.00 85.38 291 LEU A O 1
ATOM 2357 N N . PHE A 1 292 ? 28.731 -1.072 -41.493 1.00 87.62 292 PHE A N 1
ATOM 2358 C CA . PHE A 1 292 ? 29.470 -1.624 -42.624 1.00 87.62 292 PHE A CA 1
ATOM 2359 C C . PHE A 1 292 ? 28.942 -1.097 -43.953 1.00 87.62 292 PHE A C 1
ATOM 2361 O O . PHE A 1 292 ? 29.737 -0.651 -44.768 1.00 87.62 292 PHE A O 1
ATOM 2368 N N . LEU A 1 293 ? 27.624 -1.060 -44.160 1.00 89.94 293 LEU A N 1
ATOM 2369 C CA . LEU A 1 293 ? 27.016 -0.507 -45.369 1.00 89.94 293 LEU A CA 1
ATOM 2370 C C . LEU A 1 293 ? 27.355 0.979 -45.520 1.00 89.94 293 LEU A C 1
ATOM 2372 O O . LEU A 1 293 ? 27.738 1.412 -46.601 1.00 89.94 293 LEU A O 1
ATOM 2376 N N . SER A 1 294 ? 27.282 1.761 -44.440 1.00 93.88 294 SER A N 1
ATOM 2377 C CA . SER A 1 294 ? 27.649 3.180 -44.482 1.00 93.88 294 SER A CA 1
ATOM 2378 C C . SER A 1 294 ? 29.136 3.395 -44.780 1.00 93.88 294 SER A C 1
ATOM 2380 O O . SER A 1 294 ? 29.480 4.288 -45.554 1.00 93.88 294 SER A O 1
ATOM 2382 N N . ALA A 1 295 ? 30.011 2.548 -44.227 1.00 95.44 295 ALA A N 1
ATOM 2383 C CA . ALA A 1 295 ? 31.442 2.573 -44.501 1.00 95.44 295 ALA A CA 1
ATOM 2384 C C . ALA A 1 295 ? 31.740 2.155 -45.948 1.00 95.44 295 ALA A C 1
ATOM 2386 O O . ALA A 1 295 ? 32.513 2.824 -46.627 1.00 95.44 295 ALA A O 1
ATOM 2387 N N . ALA A 1 296 ? 31.075 1.109 -46.446 1.00 95.94 296 ALA A N 1
ATOM 2388 C CA . ALA A 1 296 ? 31.201 0.627 -47.816 1.00 95.94 296 ALA A CA 1
ATOM 2389 C C . ALA A 1 296 ? 30.744 1.685 -48.829 1.00 95.94 296 ALA A C 1
ATOM 2391 O O . ALA A 1 296 ? 31.464 1.965 -49.783 1.00 95.94 296 ALA A O 1
ATOM 2392 N N . ILE A 1 297 ? 29.600 2.338 -48.594 1.00 96.56 297 ILE A N 1
ATOM 2393 C CA . ILE A 1 297 ? 29.114 3.442 -49.437 1.00 96.56 297 ILE A CA 1
ATOM 2394 C C . ILE A 1 297 ? 30.107 4.612 -49.423 1.00 96.56 297 ILE A C 1
ATOM 2396 O O . ILE A 1 297 ? 30.429 5.156 -50.478 1.00 96.56 297 ILE A O 1
ATOM 2400 N N . GLY A 1 298 ? 30.631 4.986 -48.250 1.00 96.50 298 GLY A N 1
ATOM 2401 C CA . GLY A 1 298 ? 31.630 6.052 -48.132 1.00 96.50 298 GLY A CA 1
ATOM 2402 C C . GLY A 1 298 ? 32.934 5.735 -48.871 1.00 96.50 298 GLY A C 1
ATOM 2403 O O . GLY A 1 298 ? 33.488 6.595 -49.558 1.00 96.50 298 GLY A O 1
ATOM 2404 N N . LEU A 1 299 ? 33.397 4.487 -48.785 1.00 97.56 299 LEU A N 1
ATOM 2405 C CA . LEU A 1 299 ? 34.590 4.015 -49.482 1.00 97.56 299 LEU A CA 1
ATOM 2406 C C . LEU A 1 299 ? 34.376 4.017 -51.000 1.00 97.56 299 LEU A C 1
ATOM 2408 O O . LEU A 1 299 ? 35.202 4.569 -51.726 1.00 97.56 299 LEU A O 1
ATOM 2412 N N . MET A 1 300 ? 33.238 3.503 -51.476 1.00 96.88 300 MET A N 1
ATOM 2413 C CA . MET A 1 300 ? 32.862 3.537 -52.894 1.00 96.88 300 MET A CA 1
ATOM 2414 C C . MET A 1 300 ? 32.813 4.968 -53.439 1.00 96.88 300 MET A C 1
ATOM 2416 O O . MET A 1 300 ? 33.334 5.233 -54.520 1.00 96.88 300 MET A O 1
ATOM 2420 N N . PHE A 1 301 ? 32.255 5.913 -52.678 1.00 96.81 301 PHE A N 1
ATOM 2421 C CA . PHE A 1 301 ? 32.201 7.321 -53.075 1.00 96.81 301 PHE A CA 1
ATOM 2422 C C . PHE A 1 301 ? 33.591 7.975 -53.113 1.00 96.81 301 PHE A C 1
ATOM 2424 O O . PHE A 1 301 ? 33.899 8.738 -54.027 1.00 96.81 301 PHE A O 1
ATOM 2431 N N . THR A 1 302 ? 34.463 7.637 -52.159 1.00 96.56 302 THR A N 1
ATOM 2432 C CA . THR A 1 302 ? 35.846 8.140 -52.120 1.00 96.56 302 THR A CA 1
ATOM 2433 C C . THR A 1 302 ? 36.661 7.620 -53.306 1.00 96.56 302 THR A C 1
ATOM 2435 O O . THR A 1 302 ? 37.358 8.394 -53.962 1.00 96.56 302 THR A O 1
ATOM 2438 N N . LEU A 1 303 ? 36.527 6.329 -53.634 1.00 95.88 30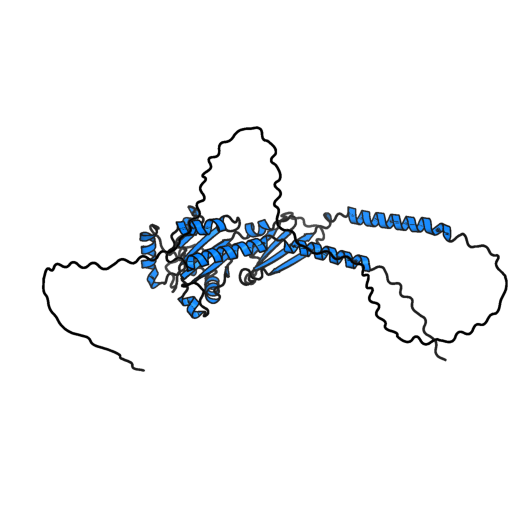3 LEU A N 1
ATOM 2439 C CA . LEU A 1 303 ? 37.151 5.737 -54.820 1.00 95.88 303 LEU A CA 1
ATOM 2440 C C . LEU A 1 303 ? 36.613 6.354 -56.114 1.00 95.88 303 LEU A C 1
ATOM 2442 O O . LEU A 1 303 ? 37.390 6.615 -57.033 1.00 95.88 303 LEU A O 1
ATOM 2446 N N . PHE A 1 304 ? 35.308 6.631 -56.176 1.00 95.06 304 PHE A N 1
ATOM 2447 C CA . PHE A 1 304 ? 34.688 7.310 -57.310 1.00 95.06 304 PHE A CA 1
ATOM 2448 C C . PHE A 1 304 ? 35.290 8.706 -57.518 1.00 95.06 304 PHE A C 1
ATOM 2450 O O . PHE A 1 304 ? 35.780 8.997 -58.607 1.00 95.06 304 PHE A O 1
ATOM 2457 N N . ILE A 1 305 ? 35.360 9.542 -56.475 1.00 93.75 305 ILE A N 1
ATOM 2458 C CA . ILE A 1 305 ? 35.989 10.871 -56.564 1.00 93.75 305 ILE A CA 1
ATOM 2459 C C . ILE A 1 305 ? 37.441 10.749 -57.027 1.00 93.75 305 ILE A C 1
ATOM 2461 O O . ILE A 1 305 ? 37.827 11.393 -57.997 1.00 93.75 305 ILE A O 1
ATOM 2465 N N . HIS A 1 306 ? 38.236 9.887 -56.390 1.00 92.00 306 HIS A N 1
ATOM 2466 C CA . HIS A 1 306 ? 39.646 9.729 -56.738 1.00 92.00 306 HIS A CA 1
ATOM 2467 C C . HIS A 1 306 ? 39.830 9.310 -58.205 1.00 92.00 306 HIS A C 1
ATOM 2469 O O . HIS A 1 306 ? 40.677 9.854 -58.910 1.00 92.00 306 HIS A O 1
ATOM 2475 N N . ARG A 1 307 ? 39.007 8.383 -58.710 1.00 91.44 307 ARG A N 1
ATOM 2476 C CA . ARG A 1 307 ? 39.097 7.922 -60.101 1.00 91.44 307 ARG A CA 1
ATOM 2477 C C . ARG A 1 307 ? 38.695 9.001 -61.110 1.00 91.44 307 ARG A C 1
ATOM 2479 O O . ARG A 1 307 ? 39.325 9.086 -62.160 1.00 91.44 307 ARG A O 1
ATOM 2486 N N . PHE A 1 308 ? 37.691 9.818 -60.793 1.00 88.31 308 PHE A N 1
ATOM 2487 C CA . PHE A 1 308 ? 37.182 10.867 -61.685 1.00 88.31 308 PHE A CA 1
ATOM 2488 C C . PHE A 1 308 ? 37.922 12.208 -61.572 1.00 88.31 308 PHE A C 1
ATOM 2490 O O . PHE A 1 308 ? 37.880 12.995 -62.512 1.00 88.31 308 PHE A O 1
ATOM 2497 N N . SER A 1 309 ? 38.626 12.482 -60.471 1.00 82.69 309 SER A N 1
ATOM 2498 C CA . SER A 1 309 ? 39.431 13.704 -60.309 1.00 82.69 309 SER A CA 1
ATOM 2499 C C . SER A 1 309 ? 40.829 13.609 -60.933 1.00 82.69 309 SER A C 1
ATOM 2501 O O . SER A 1 309 ? 41.409 14.634 -61.281 1.00 82.69 309 SER A O 1
ATOM 2503 N N . LEU A 1 310 ? 41.370 12.401 -61.120 1.00 71.75 310 LEU A N 1
ATOM 2504 C CA . LEU A 1 310 ? 42.714 12.205 -61.675 1.00 71.75 310 LEU A CA 1
ATOM 2505 C C . LEU A 1 310 ? 42.927 12.603 -63.156 1.00 71.75 310 LEU A C 1
ATOM 2507 O O . LEU A 1 310 ? 44.029 13.054 -63.457 1.00 71.75 310 LEU A O 1
ATOM 2511 N N . PRO A 1 311 ? 41.967 12.504 -64.099 1.00 61.62 311 PRO A N 1
ATOM 2512 C CA . PRO A 1 311 ? 42.246 12.857 -65.495 1.00 61.62 311 PRO A CA 1
ATOM 2513 C C . PRO A 1 311 ? 42.307 14.368 -65.780 1.00 61.62 311 PRO A C 1
ATOM 2515 O O . PRO A 1 311 ? 42.756 14.751 -66.855 1.00 61.62 311 PRO A O 1
ATOM 2518 N N . ILE A 1 312 ? 41.896 15.242 -64.853 1.00 59.00 312 ILE A N 1
ATOM 2519 C CA . ILE A 1 312 ? 41.848 16.696 -65.112 1.00 59.00 312 ILE A CA 1
ATOM 2520 C C . ILE A 1 312 ? 43.214 17.370 -64.881 1.00 59.00 312 ILE A C 1
ATOM 2522 O O . ILE A 1 312 ? 43.491 18.420 -65.454 1.00 59.00 312 ILE A O 1
ATOM 2526 N N . VAL A 1 313 ? 44.109 16.759 -64.098 1.00 57.66 313 VAL A N 1
ATOM 2527 C CA . VAL A 1 313 ? 45.394 17.388 -63.733 1.00 57.66 313 VAL A CA 1
ATOM 2528 C C . VAL A 1 313 ? 46.482 17.204 -64.805 1.00 57.66 313 VAL A C 1
ATOM 2530 O O . VAL A 1 313 ? 47.432 17.976 -64.837 1.00 57.66 313 VAL A O 1
ATOM 2533 N N . ASN A 1 314 ? 46.314 16.284 -65.760 1.00 56.59 314 ASN A N 1
ATOM 2534 C CA . ASN A 1 314 ? 47.329 16.017 -66.793 1.00 56.59 314 ASN A CA 1
ATOM 2535 C C . ASN A 1 314 ? 47.129 16.785 -68.118 1.00 56.59 314 ASN A C 1
ATOM 2537 O O . ASN A 1 314 ? 47.760 16.439 -69.111 1.00 56.59 314 ASN A O 1
ATOM 2541 N N . VAL A 1 315 ? 46.270 17.815 -68.174 1.00 56.12 315 VAL A N 1
ATOM 2542 C CA . VAL A 1 315 ? 45.951 18.528 -69.439 1.00 56.12 315 VAL A CA 1
ATOM 2543 C C . VAL A 1 315 ? 46.556 19.943 -69.535 1.00 56.12 315 VAL A C 1
ATOM 2545 O O . VAL A 1 315 ? 46.356 20.631 -70.528 1.00 56.12 315 VAL A O 1
ATOM 2548 N N . CYS A 1 316 ? 47.381 20.380 -68.579 1.00 53.31 316 CYS A N 1
ATOM 2549 C CA . CYS A 1 316 ? 48.041 21.694 -68.656 1.00 53.31 316 CYS A CA 1
ATOM 2550 C C . CYS A 1 316 ? 49.571 21.628 -68.533 1.00 53.31 316 CYS A C 1
ATOM 2552 O O . CYS A 1 316 ? 50.165 22.381 -67.769 1.00 53.31 316 CYS A O 1
ATOM 2554 N N . GLU A 1 317 ? 50.221 20.795 -69.344 1.00 53.66 317 GLU A N 1
ATOM 2555 C CA . GLU A 1 317 ? 51.609 21.035 -69.766 1.00 53.66 317 GLU A CA 1
ATOM 2556 C C . GLU A 1 317 ? 51.621 21.401 -71.256 1.00 53.66 317 GLU A C 1
ATOM 2558 O O . GLU A 1 317 ? 51.994 20.612 -72.116 1.00 53.66 317 GLU A O 1
ATOM 2563 N N . SER A 1 318 ? 51.182 22.624 -71.577 1.00 51.22 318 SER A N 1
ATOM 2564 C CA . SER A 1 318 ? 51.556 23.268 -72.842 1.00 51.22 318 SER A CA 1
ATOM 2565 C C . SER A 1 318 ? 52.568 24.375 -72.536 1.00 51.22 318 SER A C 1
ATOM 2567 O O . SER A 1 318 ? 52.181 25.439 -72.041 1.00 51.22 318 SER A O 1
ATOM 2569 N N . PRO A 1 319 ? 53.869 24.162 -72.803 1.00 55.78 319 PRO A N 1
ATOM 2570 C CA . PRO A 1 319 ? 54.905 25.165 -72.608 1.00 55.78 319 PRO A CA 1
ATOM 2571 C C . PRO A 1 319 ? 54.911 26.128 -73.799 1.00 55.78 319 PRO A C 1
ATOM 2573 O O . PRO A 1 319 ? 55.752 26.045 -74.686 1.00 55.78 319 PRO A O 1
ATOM 2576 N N . SER A 1 320 ? 53.949 27.050 -73.859 1.00 56.53 320 SER A N 1
ATOM 2577 C CA . SER A 1 320 ? 53.930 28.057 -74.928 1.00 56.53 320 SER A CA 1
ATOM 2578 C C . SER A 1 320 ? 53.128 29.303 -74.561 1.00 56.53 320 SER A C 1
ATOM 2580 O O . SER A 1 320 ? 52.174 29.653 -75.245 1.00 56.53 320 SER A O 1
ATOM 2582 N N . CYS A 1 321 ? 53.511 29.995 -73.487 1.00 47.81 321 CYS A N 1
ATOM 2583 C CA . CYS A 1 321 ? 53.115 31.390 -73.249 1.00 47.81 321 CYS A CA 1
ATOM 2584 C C . CYS A 1 321 ? 54.260 32.171 -72.578 1.00 47.81 321 CYS A C 1
ATOM 2586 O O . CYS A 1 321 ? 54.124 32.745 -71.501 1.00 47.81 321 CYS A O 1
ATOM 2588 N N . ILE A 1 322 ? 55.414 32.204 -73.251 1.00 52.91 322 ILE A N 1
ATOM 2589 C CA . ILE A 1 322 ? 56.381 33.299 -73.118 1.00 52.91 322 ILE A CA 1
ATOM 2590 C C . ILE A 1 322 ? 55.794 34.474 -73.906 1.00 52.91 322 ILE A C 1
ATOM 2592 O O . ILE A 1 322 ? 55.721 34.414 -75.130 1.00 52.91 322 ILE A O 1
ATOM 2596 N N . GLY A 1 323 ? 55.350 35.541 -73.237 1.00 48.59 323 GLY A N 1
ATOM 2597 C CA . GLY A 1 323 ? 54.797 36.673 -73.977 1.00 48.59 323 GLY A CA 1
ATOM 2598 C C . GLY A 1 323 ? 54.313 37.862 -73.161 1.00 48.59 323 GLY A C 1
ATOM 2599 O O . GLY A 1 323 ? 53.131 37.984 -72.883 1.00 48.59 323 GLY A O 1
ATOM 2600 N N . LYS A 1 324 ? 55.236 38.804 -72.946 1.00 43.16 324 LYS A N 1
ATOM 2601 C CA . LYS A 1 324 ? 55.019 40.250 -72.740 1.00 43.16 324 LYS A CA 1
ATOM 2602 C C . LYS A 1 324 ? 54.533 40.729 -71.364 1.00 43.16 324 LYS A C 1
ATOM 2604 O O . LYS A 1 324 ? 53.357 40.930 -71.086 1.00 43.16 324 LYS A O 1
ATOM 2609 N N . ARG A 1 325 ? 55.550 41.131 -70.589 1.00 47.75 325 ARG A N 1
ATOM 2610 C CA . ARG A 1 325 ? 55.592 42.371 -69.793 1.00 47.75 325 ARG A CA 1
ATOM 2611 C C . ARG A 1 325 ? 54.661 43.451 -70.362 1.00 47.75 325 ARG A C 1
ATOM 2613 O O . ARG A 1 325 ? 54.912 43.982 -71.439 1.00 47.75 325 ARG A O 1
ATOM 2620 N N . SER A 1 326 ? 53.686 43.860 -69.561 1.00 44.06 326 SER A N 1
ATOM 2621 C CA . SER A 1 326 ? 53.015 45.150 -69.680 1.00 44.06 326 SER A CA 1
ATOM 2622 C C . SER A 1 326 ? 52.884 45.743 -68.283 1.00 44.06 326 SER A C 1
ATOM 2624 O O . SER A 1 326 ? 52.002 45.393 -67.504 1.00 44.06 326 SER A O 1
ATOM 2626 N N . SER A 1 327 ? 53.828 46.628 -67.979 1.00 50.09 327 SER A N 1
ATOM 2627 C CA . SER A 1 327 ? 53.774 47.599 -66.894 1.00 50.09 327 SER A CA 1
ATOM 2628 C C . SER A 1 327 ? 52.406 48.286 -66.836 1.00 50.09 327 SER A C 1
ATOM 2630 O O . SER A 1 327 ? 52.034 48.981 -67.777 1.00 50.09 327 SER A O 1
ATOM 2632 N N . ARG A 1 328 ? 51.696 48.166 -65.712 1.00 41.50 328 ARG A N 1
ATOM 2633 C CA . ARG A 1 328 ? 50.836 49.241 -65.201 1.00 41.50 328 ARG A CA 1
ATOM 2634 C C . ARG A 1 328 ? 50.775 49.167 -63.681 1.00 41.50 328 ARG A C 1
ATOM 2636 O O . ARG A 1 328 ? 50.083 48.345 -63.092 1.00 41.50 328 ARG A O 1
ATOM 2643 N N . ARG A 1 329 ? 51.540 50.067 -63.059 1.00 47.94 329 ARG A N 1
ATOM 2644 C CA . ARG A 1 329 ? 51.322 50.532 -61.689 1.00 47.94 329 ARG A CA 1
ATOM 2645 C C . ARG A 1 329 ? 49.905 51.099 -61.597 1.00 47.94 329 ARG A C 1
ATOM 2647 O O . ARG A 1 329 ? 49.612 52.088 -62.261 1.00 47.94 329 ARG A O 1
ATOM 2654 N N . SER A 1 330 ? 49.077 50.555 -60.718 1.00 41.06 330 SER A N 1
ATOM 2655 C CA . SER A 1 330 ? 47.982 51.309 -60.111 1.00 41.06 330 SER A CA 1
ATOM 2656 C C . SER A 1 330 ? 48.095 51.172 -58.601 1.00 41.06 330 SER A C 1
ATOM 2658 O O . SER A 1 330 ? 47.850 50.119 -58.019 1.00 41.06 330 SER A O 1
ATOM 2660 N N . ILE A 1 331 ? 48.542 52.268 -58.000 1.00 51.75 331 ILE A N 1
ATOM 2661 C CA . ILE A 1 331 ? 48.561 52.531 -56.569 1.00 51.75 331 ILE A CA 1
ATOM 2662 C C . ILE A 1 331 ? 47.104 52.527 -56.092 1.00 51.75 331 ILE A C 1
ATOM 2664 O O . ILE A 1 331 ? 46.326 53.373 -56.527 1.00 51.75 331 ILE A O 1
ATOM 2668 N N . ILE A 1 332 ? 46.735 51.615 -55.192 1.00 45.28 332 ILE A N 1
ATOM 2669 C CA . ILE A 1 332 ? 45.482 51.708 -54.434 1.00 45.28 332 ILE A CA 1
ATOM 2670 C C . ILE A 1 332 ? 45.836 51.766 -52.948 1.00 45.28 332 ILE A C 1
ATOM 2672 O O . ILE A 1 332 ? 46.471 50.873 -52.392 1.00 45.28 332 ILE A O 1
ATOM 2676 N N . ARG A 1 333 ? 45.464 52.900 -52.350 1.00 41.91 333 ARG A N 1
ATOM 2677 C CA . ARG A 1 333 ? 45.629 53.268 -50.940 1.00 41.91 333 ARG A CA 1
ATOM 2678 C C . ARG A 1 333 ? 44.800 52.352 -50.020 1.00 41.91 333 ARG A C 1
ATOM 2680 O O . ARG A 1 333 ? 43.731 51.904 -50.433 1.00 41.91 333 ARG A O 1
ATOM 2687 N N . PRO A 1 334 ? 45.210 52.151 -48.754 1.00 43.50 334 PRO A N 1
ATOM 2688 C CA . PRO A 1 334 ? 44.420 51.405 -47.781 1.00 43.50 334 PRO A CA 1
ATOM 2689 C C . PRO A 1 334 ? 43.208 52.235 -47.327 1.00 43.50 334 PRO A C 1
ATOM 2691 O O . PRO A 1 334 ? 43.327 53.211 -46.585 1.00 43.50 334 PRO A O 1
ATOM 2694 N N . GLY A 1 335 ? 42.027 51.846 -47.809 1.00 39.06 335 GLY A N 1
ATOM 2695 C CA . GLY A 1 335 ? 40.734 52.364 -47.379 1.00 39.06 335 GLY A CA 1
ATOM 2696 C C . GLY A 1 335 ? 40.274 51.701 -46.082 1.00 39.06 335 GLY A C 1
ATOM 2697 O O . GLY A 1 335 ? 39.932 50.524 -46.049 1.00 39.06 335 GLY A O 1
ATOM 2698 N N . ARG A 1 336 ? 40.284 52.504 -45.022 1.00 42.56 336 ARG A N 1
ATOM 2699 C CA . ARG A 1 336 ? 39.673 52.332 -43.700 1.00 42.56 336 ARG A CA 1
ATOM 2700 C C . ARG A 1 336 ? 38.266 51.697 -43.785 1.00 42.56 336 ARG A C 1
ATOM 2702 O O . ARG A 1 336 ? 37.333 52.357 -44.232 1.00 42.56 336 ARG A O 1
ATOM 2709 N N . TRP A 1 337 ? 38.094 50.464 -43.302 1.00 39.97 337 TRP A N 1
ATOM 2710 C CA . TRP A 1 337 ? 36.765 49.876 -43.088 1.00 39.97 337 TRP A CA 1
ATOM 2711 C C . TRP A 1 337 ? 36.194 50.385 -41.765 1.00 39.97 337 TRP A C 1
ATOM 2713 O O . TRP A 1 337 ? 36.637 49.997 -40.686 1.00 39.97 337 TRP A O 1
ATOM 2723 N N . ARG A 1 338 ? 35.239 51.313 -41.872 1.00 39.16 338 ARG A N 1
ATOM 2724 C CA . ARG A 1 338 ? 34.332 51.681 -40.787 1.00 39.16 338 ARG A CA 1
ATOM 2725 C C . ARG A 1 338 ? 33.174 50.693 -40.746 1.00 39.16 338 ARG A C 1
ATOM 2727 O O . ARG A 1 338 ? 32.556 50.382 -41.757 1.00 39.16 338 ARG A O 1
ATOM 2734 N N . GLU A 1 339 ? 32.900 50.288 -39.523 1.00 48.38 339 GLU A N 1
ATOM 2735 C CA . GLU A 1 339 ? 31.659 49.763 -38.980 1.00 48.38 339 GLU A CA 1
ATOM 2736 C C . GLU A 1 339 ? 30.423 50.480 -39.554 1.00 48.38 339 GLU A C 1
ATOM 2738 O O . GLU A 1 339 ? 30.299 51.703 -39.454 1.00 48.38 339 GLU A O 1
ATOM 2743 N N . GLN A 1 340 ? 29.494 49.722 -40.143 1.00 39.31 340 GLN A N 1
ATOM 2744 C CA . GLN A 1 340 ? 28.137 50.206 -40.375 1.00 39.31 340 GLN A CA 1
ATOM 2745 C C . GLN A 1 340 ? 27.130 49.072 -40.191 1.00 39.31 340 GLN A C 1
ATOM 2747 O O . GLN A 1 340 ? 26.902 48.225 -41.051 1.00 39.31 340 GLN A O 1
ATOM 2752 N N . THR A 1 341 ? 26.525 49.090 -39.010 1.00 47.50 341 THR A N 1
ATOM 2753 C CA . THR A 1 341 ? 25.257 48.455 -38.683 1.00 47.50 341 THR A CA 1
ATOM 2754 C C . THR A 1 341 ? 24.171 48.919 -39.655 1.00 47.50 341 THR A C 1
ATOM 2756 O O . THR A 1 341 ? 23.946 50.118 -39.823 1.00 47.50 341 THR A O 1
ATOM 2759 N N . ARG A 1 342 ? 23.431 47.983 -40.263 1.00 38.62 342 ARG A N 1
ATOM 2760 C CA . ARG A 1 342 ? 22.064 48.263 -40.720 1.00 38.62 342 ARG A CA 1
ATOM 2761 C C . ARG A 1 342 ? 21.205 47.008 -40.806 1.00 38.62 342 ARG A C 1
ATOM 2763 O O . ARG A 1 342 ? 21.399 46.131 -41.640 1.00 38.62 342 ARG A O 1
ATOM 2770 N N . ASN A 1 343 ? 20.210 47.013 -39.925 1.00 46.09 343 ASN A N 1
ATOM 2771 C CA . ASN A 1 343 ? 18.958 46.282 -40.007 1.00 46.09 343 ASN A CA 1
ATOM 2772 C C . ASN A 1 343 ? 18.380 46.302 -41.427 1.00 46.09 343 ASN A C 1
ATOM 2774 O O . ASN A 1 343 ? 18.166 47.374 -41.992 1.00 46.09 343 ASN A O 1
ATOM 2778 N N . SER A 1 344 ? 18.002 45.135 -41.940 1.00 37.69 344 SER A N 1
ATOM 2779 C CA . SER A 1 344 ? 16.996 45.024 -42.995 1.00 37.69 344 SER A CA 1
ATOM 2780 C C . SER A 1 344 ? 15.969 43.964 -42.598 1.00 37.69 344 SER A C 1
ATOM 2782 O O . SER A 1 344 ? 16.189 42.759 -42.672 1.00 37.69 344 SER A O 1
ATOM 2784 N N . LYS A 1 345 ? 14.827 44.463 -42.113 1.00 40.03 345 LYS A N 1
ATOM 2785 C CA . LYS A 1 345 ? 13.567 43.729 -42.022 1.00 40.03 345 LYS A CA 1
ATOM 2786 C C . LYS A 1 345 ? 13.098 43.447 -43.451 1.00 40.03 345 LYS A C 1
ATOM 2788 O O . LYS A 1 345 ? 12.816 44.390 -44.183 1.00 40.03 345 LYS A O 1
ATOM 2793 N N . CYS A 1 346 ? 12.972 42.179 -43.832 1.00 33.56 346 CYS A N 1
ATOM 2794 C CA . CYS A 1 346 ? 12.161 41.796 -44.986 1.00 33.56 346 CYS A CA 1
ATOM 2795 C C . CYS A 1 346 ? 10.700 41.693 -44.538 1.00 33.56 346 CYS A C 1
ATOM 2797 O O . CYS A 1 346 ? 10.318 40.751 -43.849 1.00 33.56 346 CYS A O 1
ATOM 2799 N N . CYS A 1 347 ? 9.898 42.686 -44.922 1.00 33.34 347 CYS A N 1
ATOM 2800 C CA . CYS A 1 347 ? 8.448 42.565 -44.994 1.00 33.34 347 CYS A CA 1
ATOM 2801 C C . CYS A 1 347 ? 8.105 42.123 -46.419 1.00 33.34 347 CYS A C 1
ATOM 2803 O O . CYS A 1 347 ? 8.350 42.872 -47.360 1.00 33.34 347 CYS A O 1
ATOM 2805 N N . ILE A 1 348 ? 7.534 40.931 -46.574 1.00 39.50 348 ILE A N 1
ATOM 2806 C CA . ILE A 1 348 ? 6.747 40.580 -47.757 1.00 39.50 348 ILE A CA 1
ATOM 2807 C C . ILE A 1 348 ? 5.299 40.611 -47.290 1.00 39.50 348 ILE A C 1
ATOM 2809 O O . ILE A 1 348 ? 4.865 39.756 -46.522 1.00 39.50 348 ILE A O 1
ATOM 2813 N N . GLY A 1 349 ? 4.583 41.651 -47.701 1.00 33.69 349 GLY A N 1
ATOM 2814 C CA . GLY A 1 349 ? 3.135 41.706 -47.623 1.00 33.69 349 GLY A CA 1
ATOM 2815 C C . GLY A 1 349 ? 2.563 41.485 -49.014 1.00 33.69 349 GLY A C 1
ATOM 2816 O O . GLY A 1 349 ? 3.010 42.122 -49.961 1.00 33.69 349 GLY A O 1
ATOM 2817 N N . MET A 1 350 ? 1.550 40.633 -49.119 1.00 30.92 350 MET A N 1
ATOM 2818 C CA . MET A 1 350 ? 0.447 40.846 -50.051 1.00 30.92 350 MET A CA 1
ATOM 2819 C C . MET A 1 350 ? -0.854 40.268 -49.471 1.00 30.92 350 MET A C 1
ATOM 2821 O O . MET A 1 350 ? -0.799 39.400 -48.598 1.00 30.92 350 MET A O 1
ATOM 2825 N N . PRO A 1 351 ? -2.011 40.822 -49.873 1.00 51.09 351 PRO A N 1
ATOM 2826 C CA . PRO A 1 351 ? -3.217 40.861 -49.057 1.00 51.09 351 PRO A CA 1
ATOM 2827 C C . PRO A 1 351 ? -4.264 39.835 -49.509 1.00 51.09 351 PRO A C 1
ATOM 2829 O O . PRO A 1 351 ? -4.237 39.384 -50.647 1.00 51.09 351 PRO A O 1
ATOM 2832 N N . LEU A 1 352 ? -5.246 39.550 -48.648 1.00 31.39 352 LEU A N 1
ATOM 2833 C CA . LEU A 1 352 ? -6.672 39.682 -48.973 1.00 31.39 352 LEU A CA 1
ATOM 2834 C C . LEU A 1 352 ? -7.537 39.420 -47.734 1.00 31.39 352 LEU A C 1
ATOM 2836 O O . LEU A 1 352 ? -7.291 38.543 -46.913 1.00 31.39 352 LEU A O 1
ATOM 2840 N N . ASN A 1 353 ? -8.541 40.273 -47.621 1.00 35.91 353 ASN A N 1
ATOM 2841 C CA . ASN A 1 353 ? -9.531 40.406 -46.569 1.00 35.91 353 ASN A CA 1
ATOM 2842 C C . ASN A 1 353 ? -10.815 39.729 -47.069 1.00 35.91 353 ASN A C 1
ATOM 2844 O O . ASN A 1 353 ? -11.185 40.012 -48.200 1.00 35.91 353 ASN A O 1
ATOM 2848 N N . ILE A 1 354 ? -11.496 38.903 -46.265 1.00 35.12 354 ILE A N 1
ATOM 2849 C CA . ILE A 1 354 ? -12.962 38.720 -46.280 1.00 35.12 354 ILE A CA 1
ATOM 2850 C C . ILE A 1 354 ? -13.390 38.095 -44.942 1.00 35.12 354 ILE A C 1
ATOM 2852 O O . ILE A 1 354 ? -12.875 37.077 -44.487 1.00 35.12 354 ILE A O 1
ATOM 2856 N N . ARG A 1 355 ? -14.361 38.763 -44.317 1.00 34.94 355 ARG A N 1
ATOM 2857 C CA . ARG A 1 355 ? -15.094 38.376 -43.109 1.00 34.94 355 ARG A CA 1
ATOM 2858 C C . ARG A 1 355 ? -16.112 37.264 -43.408 1.00 34.94 355 ARG A C 1
ATOM 2860 O O . ARG A 1 355 ? -16.840 37.401 -44.385 1.00 34.94 355 ARG A O 1
ATOM 2867 N N . ARG A 1 356 ? -16.304 36.331 -42.462 1.00 34.41 356 ARG A N 1
ATOM 2868 C CA . ARG A 1 356 ? -17.563 36.002 -41.727 1.00 34.41 356 ARG A CA 1
ATOM 2869 C C . ARG A 1 356 ? -17.688 34.507 -41.358 1.00 34.41 356 ARG A C 1
ATOM 2871 O O . ARG A 1 356 ? -17.023 33.681 -41.971 1.00 34.41 356 ARG A O 1
ATOM 2878 N N . PRO A 1 357 ? -18.497 34.177 -40.325 1.00 47.03 357 PRO A N 1
ATOM 2879 C CA . PRO A 1 357 ? -18.460 32.894 -39.628 1.00 47.03 357 PRO A CA 1
ATOM 2880 C C . PRO A 1 357 ? -19.525 31.907 -40.135 1.00 47.03 357 PRO A C 1
ATOM 2882 O O . PRO A 1 357 ? -20.619 32.307 -40.526 1.00 47.03 357 PRO A O 1
ATOM 2885 N N . LEU A 1 358 ? -19.227 30.612 -40.042 1.00 30.89 358 LEU A N 1
ATOM 2886 C CA . LEU A 1 358 ? -20.165 29.485 -40.149 1.00 30.89 358 LEU A CA 1
ATOM 2887 C C . LEU A 1 358 ? -19.798 28.558 -38.983 1.00 30.89 358 LEU A C 1
ATOM 2889 O O . LEU A 1 358 ? -18.637 28.191 -38.841 1.00 30.89 358 LEU A O 1
ATOM 2893 N N . ASN A 1 359 ? -20.621 28.388 -37.954 1.00 29.38 359 ASN A N 1
ATOM 2894 C CA . ASN A 1 359 ? -21.952 27.787 -37.896 1.00 29.38 359 ASN A CA 1
ATOM 2895 C C . ASN A 1 359 ? -21.980 26.304 -38.301 1.00 29.38 359 ASN A C 1
ATOM 2897 O O . ASN A 1 359 ? -21.389 25.875 -39.286 1.00 29.38 359 ASN A O 1
ATOM 2901 N N . ILE A 1 360 ? -22.654 25.557 -37.435 1.00 38.72 360 ILE A N 1
ATOM 2902 C CA . ILE A 1 360 ? -22.701 24.108 -37.262 1.00 38.72 360 ILE A CA 1
ATOM 2903 C C . ILE A 1 360 ? -23.253 23.403 -38.503 1.00 38.72 360 ILE A C 1
ATOM 2905 O O . ILE A 1 360 ? -24.271 23.834 -39.035 1.00 38.72 360 ILE A O 1
ATOM 2909 N N . GLN A 1 361 ? -22.684 22.248 -38.867 1.00 30.00 361 GLN A N 1
ATOM 2910 C CA . GLN A 1 361 ? -23.455 21.162 -39.479 1.00 30.00 361 GLN A CA 1
ATOM 2911 C C . GLN A 1 361 ? -22.781 19.799 -39.277 1.00 30.00 361 GLN A C 1
ATOM 2913 O O . GLN A 1 361 ? -21.673 19.539 -39.739 1.00 30.00 361 GLN A O 1
ATOM 2918 N N . CYS A 1 362 ? -23.496 18.927 -38.564 1.00 36.94 362 CYS A N 1
ATOM 2919 C CA . CYS A 1 362 ? -23.258 17.492 -38.528 1.00 36.94 362 CYS A CA 1
ATOM 2920 C C . CYS A 1 362 ? -23.622 16.907 -39.896 1.00 36.94 362 CYS A C 1
ATOM 2922 O O . CYS A 1 362 ? -24.759 17.061 -40.343 1.00 36.94 362 CYS A O 1
ATOM 2924 N N . ALA A 1 363 ? -22.687 16.212 -40.538 1.00 32.31 363 ALA A N 1
ATOM 2925 C CA . ALA A 1 363 ? -22.967 15.412 -41.720 1.00 32.31 363 ALA A CA 1
ATOM 2926 C C . ALA A 1 363 ? -22.925 13.932 -41.335 1.00 32.31 363 ALA A C 1
ATOM 2928 O O . ALA A 1 363 ? -21.880 13.389 -40.979 1.00 32.31 363 ALA A O 1
ATOM 2929 N N . GLY A 1 364 ? -24.100 13.305 -41.385 1.00 34.97 364 GLY A N 1
ATOM 2930 C CA . GLY A 1 364 ? -24.260 11.867 -41.267 1.00 34.97 364 GLY A CA 1
ATOM 2931 C C . GLY A 1 364 ? -23.585 11.136 -42.422 1.00 34.97 364 GLY A C 1
ATOM 2932 O O . GLY A 1 364 ? -23.669 11.551 -43.580 1.00 34.97 364 GLY A O 1
ATOM 2933 N N . GLN A 1 365 ? -22.963 10.006 -42.104 1.00 32.06 365 GLN A N 1
ATOM 2934 C CA . GLN A 1 365 ? -22.538 9.029 -43.093 1.00 32.06 365 GLN A CA 1
ATOM 2935 C C . GLN A 1 365 ? -23.161 7.665 -42.819 1.00 32.06 365 GLN A C 1
ATOM 2937 O O . GLN A 1 365 ? -23.484 7.288 -41.695 1.00 32.06 365 GLN A O 1
ATOM 2942 N N . ARG A 1 366 ? -23.438 7.014 -43.943 1.00 31.70 366 ARG A N 1
ATOM 2943 C CA . ARG A 1 366 ? -24.458 6.005 -44.188 1.00 31.70 366 ARG A CA 1
ATOM 2944 C C . ARG A 1 366 ? -24.008 4.614 -43.741 1.00 31.70 366 ARG A C 1
ATOM 2946 O O . ARG A 1 366 ? -22.840 4.262 -43.855 1.00 31.70 366 ARG A O 1
ATOM 2953 N N . ARG A 1 367 ? -24.987 3.817 -43.308 1.00 33.03 367 ARG A N 1
ATOM 2954 C CA . ARG A 1 367 ? -24.890 2.365 -43.096 1.00 33.03 367 ARG A CA 1
ATOM 2955 C C . ARG A 1 367 ? -24.564 1.641 -44.410 1.00 33.03 367 ARG A C 1
ATOM 2957 O O . ARG A 1 367 ? -25.180 1.978 -45.422 1.00 33.03 367 ARG A O 1
ATOM 2964 N N . PRO A 1 368 ? -23.761 0.568 -44.379 1.00 40.06 368 PRO A N 1
ATOM 2965 C CA . PRO A 1 368 ? -23.938 -0.564 -45.266 1.00 40.06 368 PRO A CA 1
ATOM 2966 C C . PRO A 1 368 ? -24.791 -1.647 -44.594 1.00 40.06 368 PRO A C 1
ATOM 2968 O O . PRO A 1 368 ? -24.752 -1.879 -43.387 1.00 40.06 368 PRO A O 1
ATOM 2971 N N . THR A 1 369 ? -25.592 -2.266 -45.442 1.00 33.56 369 THR A N 1
ATOM 2972 C CA . THR A 1 369 ? -26.498 -3.395 -45.253 1.00 33.56 369 THR A CA 1
ATOM 2973 C C . THR A 1 369 ? -25.815 -4.660 -44.726 1.00 33.56 369 THR A C 1
ATOM 2975 O O . THR A 1 369 ? -24.760 -5.055 -45.213 1.00 33.56 369 THR A O 1
ATOM 2978 N N . VAL A 1 370 ? -26.482 -5.317 -43.776 1.00 39.75 370 VAL A N 1
ATOM 2979 C CA . VAL A 1 370 ? -26.246 -6.704 -43.332 1.00 39.75 370 VAL A CA 1
ATOM 2980 C C . VAL A 1 370 ? -26.927 -7.672 -44.320 1.00 39.75 370 VAL A C 1
ATOM 2982 O O . VAL A 1 370 ? -27.910 -7.284 -44.957 1.00 39.75 370 VAL A O 1
ATOM 2985 N N . PRO A 1 371 ? -26.507 -8.948 -44.366 1.00 46.88 371 PRO A N 1
ATOM 2986 C CA . PRO A 1 371 ? -27.485 -9.996 -44.063 1.00 46.88 371 PRO A CA 1
ATOM 2987 C C . PRO A 1 371 ? -26.998 -10.995 -42.987 1.00 46.88 371 PRO A C 1
ATOM 2989 O O . PRO A 1 371 ? -25.964 -11.628 -43.147 1.00 46.88 371 PRO A O 1
ATOM 2992 N N . ASN A 1 372 ? -27.748 -11.018 -41.871 1.00 35.47 372 ASN A N 1
ATOM 2993 C CA . ASN A 1 372 ? -28.268 -12.120 -41.026 1.00 35.47 372 ASN A CA 1
ATOM 2994 C C . ASN A 1 372 ? -27.562 -13.504 -40.930 1.00 35.47 372 ASN A C 1
ATOM 2996 O O . ASN A 1 372 ? -26.973 -13.954 -41.903 1.00 35.47 372 ASN A O 1
ATOM 3000 N N . PRO A 1 373 ? -27.905 -14.346 -39.921 1.00 48.28 373 PRO A N 1
ATOM 3001 C CA . PRO A 1 373 ? -28.087 -14.101 -38.476 1.00 48.28 373 PRO A CA 1
ATOM 3002 C C . PRO A 1 373 ? -27.438 -15.192 -37.589 1.00 48.28 373 PRO A C 1
ATOM 3004 O O . PRO A 1 373 ? -27.363 -16.346 -37.983 1.00 48.28 373 PRO A O 1
ATOM 3007 N N . SER A 1 374 ? -27.125 -14.860 -36.332 1.00 31.30 374 SER A N 1
ATOM 3008 C CA . SER A 1 374 ? -27.472 -15.665 -35.138 1.00 31.30 374 SER A CA 1
ATOM 3009 C C . SER A 1 374 ? -26.692 -15.138 -33.936 1.00 31.30 374 SER A C 1
ATOM 3011 O O . SER A 1 374 ? -25.473 -15.242 -33.933 1.00 31.30 374 SER A O 1
ATOM 3013 N N . PHE A 1 375 ? -27.375 -14.559 -32.948 1.00 32.38 375 PHE A N 1
ATOM 3014 C CA . PHE A 1 375 ? -27.234 -14.861 -31.515 1.00 32.38 375 PHE A CA 1
ATOM 3015 C C . PHE A 1 375 ? -28.060 -13.851 -30.706 1.00 32.38 375 PHE A C 1
ATOM 3017 O O . PHE A 1 375 ? -28.008 -12.645 -30.931 1.00 32.38 375 PHE A O 1
ATOM 3024 N N . TRP A 1 376 ? -28.873 -14.378 -29.796 1.00 31.39 376 TRP A N 1
ATOM 3025 C CA . TRP A 1 376 ? -29.775 -13.633 -28.926 1.00 31.39 376 TRP A CA 1
ATOM 3026 C C . TRP A 1 376 ? -28.997 -12.820 -27.886 1.00 31.39 376 TRP A C 1
ATOM 3028 O O . TRP A 1 376 ? -28.181 -13.382 -27.158 1.00 31.39 376 TRP A O 1
ATOM 3038 N N . GLN A 1 377 ? -29.314 -11.532 -27.744 1.00 30.86 377 GLN A N 1
ATOM 3039 C CA . GLN A 1 377 ? -29.013 -10.780 -26.528 1.00 30.86 377 GLN A CA 1
ATOM 3040 C C . GLN A 1 377 ? -30.164 -9.831 -26.189 1.00 30.86 377 GLN A C 1
ATOM 3042 O O . GLN A 1 377 ? -30.608 -9.018 -26.996 1.00 30.86 377 GLN A O 1
ATOM 3047 N N . ILE A 1 378 ? -30.656 -10.010 -24.968 1.00 33.34 378 ILE A N 1
ATOM 3048 C CA . ILE A 1 378 ? -31.714 -9.252 -24.313 1.00 33.34 378 ILE A CA 1
ATOM 3049 C C . ILE A 1 378 ? -31.118 -7.907 -23.874 1.00 33.34 378 ILE A C 1
ATOM 3051 O O . ILE A 1 378 ? -30.173 -7.875 -23.089 1.00 33.34 378 ILE A O 1
ATOM 3055 N N . CYS A 1 379 ? -31.670 -6.797 -24.365 1.00 28.84 379 CYS A N 1
ATOM 3056 C CA . CYS A 1 379 ? -31.438 -5.462 -23.809 1.00 28.84 379 CYS A CA 1
ATOM 3057 C C . CYS A 1 379 ? -32.456 -5.167 -22.700 1.00 28.84 379 CYS A C 1
ATOM 3059 O O . CYS A 1 379 ? -33.633 -5.485 -22.873 1.00 28.84 379 CYS A O 1
ATOM 3061 N N . PRO A 1 380 ? -32.075 -4.405 -21.664 1.00 41.31 380 PRO A N 1
ATOM 3062 C CA . PRO A 1 380 ? -33.004 -3.513 -20.999 1.00 41.31 380 PRO A CA 1
ATOM 3063 C C . PRO A 1 380 ? -32.683 -2.060 -21.366 1.00 41.31 380 PRO A C 1
ATOM 3065 O O . PRO A 1 380 ? -31.669 -1.482 -20.978 1.00 41.31 380 PRO A O 1
ATOM 3068 N N . THR A 1 381 ? -33.594 -1.467 -22.127 1.00 32.78 381 THR A N 1
ATOM 3069 C CA . THR A 1 381 ? -33.828 -0.026 -22.200 1.00 32.78 381 THR A CA 1
ATOM 3070 C C . THR A 1 381 ? -34.499 0.445 -20.911 1.00 32.78 381 THR A C 1
ATOM 3072 O O . THR A 1 381 ? -35.482 -0.168 -20.505 1.00 32.78 381 THR A O 1
ATOM 3075 N N . ASN A 1 382 ? -34.003 1.528 -20.301 1.00 31.45 382 ASN A N 1
ATOM 3076 C CA . ASN A 1 382 ? -34.807 2.650 -19.784 1.00 31.45 382 ASN A CA 1
ATOM 3077 C C . ASN A 1 382 ? -33.900 3.682 -19.093 1.00 31.45 382 ASN A C 1
ATOM 307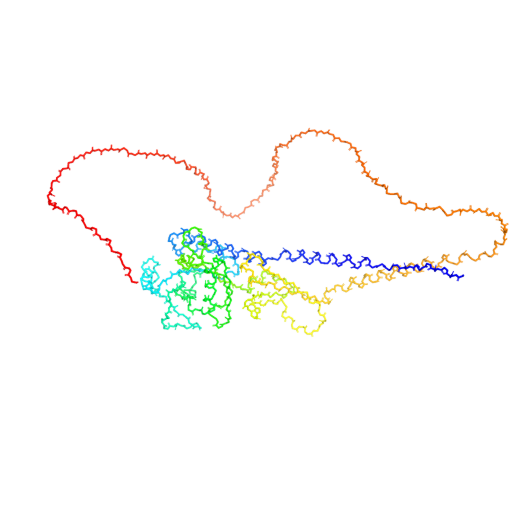9 O O . ASN A 1 382 ? -33.535 3.543 -17.929 1.00 31.45 382 ASN A O 1
ATOM 3083 N N . CYS A 1 383 ? -33.567 4.752 -19.818 1.00 29.19 383 CYS A N 1
ATOM 3084 C CA . CYS A 1 383 ? -33.067 5.994 -19.237 1.00 29.19 383 CYS A CA 1
ATOM 3085 C C . CYS A 1 383 ? -34.258 6.934 -19.014 1.00 29.19 383 CYS A C 1
ATOM 3087 O O . CYS A 1 383 ? -34.884 7.376 -19.974 1.00 29.19 383 CYS A O 1
ATOM 3089 N N . VAL A 1 384 ? -34.545 7.259 -17.753 1.00 31.64 384 VAL A N 1
ATOM 3090 C CA . VAL A 1 384 ? -35.438 8.357 -17.356 1.00 31.64 384 VAL A CA 1
ATOM 3091 C C . VAL A 1 384 ? -34.592 9.373 -16.584 1.00 31.64 384 VAL A C 1
ATOM 3093 O O . VAL A 1 384 ? -33.942 8.981 -15.614 1.00 31.64 384 VAL A O 1
ATOM 3096 N N . PRO A 1 385 ? -34.565 10.662 -16.963 1.00 35.19 385 PRO A N 1
ATOM 3097 C CA . PRO A 1 385 ? -33.905 11.686 -16.167 1.00 35.19 385 PRO A CA 1
ATOM 3098 C C . PRO A 1 385 ? -34.871 12.201 -15.091 1.00 35.19 385 PRO A C 1
ATOM 3100 O O . PRO A 1 385 ? -35.895 12.812 -15.397 1.00 35.19 385 PRO A O 1
ATOM 3103 N N . LEU A 1 386 ? -34.549 11.967 -13.817 1.00 28.98 386 LEU A N 1
ATOM 3104 C CA . LEU A 1 386 ? -35.284 12.536 -12.688 1.00 28.98 386 LEU A CA 1
ATOM 3105 C C . LEU A 1 386 ? -34.700 13.915 -12.334 1.00 28.98 386 LEU A C 1
ATOM 3107 O O . LEU A 1 386 ? -33.661 14.026 -11.687 1.00 28.98 386 LEU A O 1
ATOM 3111 N N . CYS A 1 387 ? -35.388 14.981 -12.746 1.00 29.59 387 CYS A N 1
ATOM 3112 C CA . CYS A 1 387 ? -35.230 16.312 -12.163 1.00 29.59 387 CYS A CA 1
ATOM 3113 C C . CYS A 1 387 ? -35.991 16.365 -10.828 1.00 29.59 387 CYS A C 1
ATOM 3115 O O . CYS A 1 387 ? -37.216 16.462 -10.825 1.00 29.59 387 CYS A O 1
ATOM 3117 N N . MET A 1 388 ? -35.292 16.354 -9.689 1.00 28.53 388 MET A N 1
ATOM 3118 C CA . MET A 1 388 ? -35.902 16.703 -8.401 1.00 28.53 388 MET A CA 1
ATOM 3119 C C . MET A 1 388 ? -35.869 18.222 -8.191 1.00 28.53 388 MET A C 1
ATOM 3121 O O . MET A 1 388 ? -34.820 18.813 -7.946 1.00 28.53 388 MET A O 1
ATOM 3125 N N . ARG A 1 389 ? -37.049 18.851 -8.268 1.00 27.45 389 ARG A N 1
ATOM 3126 C CA . ARG A 1 389 ? -37.340 20.157 -7.660 1.00 27.45 389 ARG A CA 1
ATOM 3127 C C . ARG A 1 389 ? -37.727 19.930 -6.197 1.00 27.45 389 ARG A C 1
ATOM 3129 O O . ARG A 1 389 ? -38.657 19.176 -5.927 1.00 27.45 389 ARG A O 1
ATOM 3136 N N . PHE A 1 390 ? -37.066 20.619 -5.270 1.00 29.16 390 PHE A N 1
ATOM 3137 C CA . PHE A 1 390 ? -37.518 20.722 -3.883 1.00 29.16 390 PHE A CA 1
ATOM 3138 C C . PHE A 1 390 ? -38.743 21.646 -3.810 1.00 29.16 390 PHE A C 1
ATOM 3140 O O . PHE A 1 390 ? -38.648 22.838 -4.093 1.00 29.16 390 PHE A O 1
ATOM 3147 N N . SER A 1 391 ? -39.891 21.081 -3.435 1.00 29.77 391 SER A N 1
ATOM 3148 C CA . SER A 1 391 ? -41.096 21.810 -3.034 1.00 29.77 391 SER A CA 1
ATOM 3149 C C . SER A 1 391 ? -41.203 21.754 -1.511 1.00 29.77 391 SER A C 1
ATOM 3151 O O . SER A 1 391 ? -41.254 20.673 -0.926 1.00 29.77 391 SER A O 1
ATOM 3153 N N . ALA A 1 392 ? -41.197 22.921 -0.870 1.00 37.50 392 ALA A N 1
ATOM 3154 C CA . ALA A 1 392 ? -41.437 23.069 0.556 1.00 37.50 392 ALA A CA 1
ATOM 3155 C C . ALA A 1 392 ? -42.949 23.036 0.823 1.00 37.50 392 ALA A C 1
ATOM 3157 O O . ALA A 1 392 ? -43.667 23.961 0.448 1.00 37.50 392 ALA A O 1
ATOM 3158 N N . SER A 1 393 ? -43.428 22.005 1.516 1.00 30.58 393 SER A N 1
ATOM 3159 C CA . SER A 1 393 ? -44.797 21.946 2.036 1.00 30.58 393 SER A CA 1
ATOM 3160 C C . SER A 1 393 ? -44.781 21.743 3.551 1.00 30.58 393 SER A C 1
ATOM 3162 O O . SER A 1 393 ? -44.387 20.690 4.048 1.00 30.58 393 SER A O 1
ATOM 3164 N N . ARG A 1 394 ? -45.218 22.776 4.281 1.00 39.88 394 ARG A N 1
ATOM 3165 C CA . ARG A 1 394 ? -45.604 22.719 5.702 1.00 39.88 394 ARG A CA 1
ATOM 3166 C C . ARG A 1 394 ? -46.931 21.957 5.860 1.00 39.88 394 ARG A C 1
ATOM 3168 O O . ARG A 1 394 ? -47.818 22.167 5.036 1.00 39.88 394 ARG A O 1
ATOM 3175 N N . PRO A 1 395 ? -47.149 21.258 6.984 1.00 42.00 395 PRO A N 1
ATOM 3176 C CA . PRO A 1 395 ? -48.482 21.122 7.578 1.00 42.00 395 PRO A CA 1
ATOM 3177 C C . PRO A 1 395 ? -48.475 21.769 8.977 1.00 42.00 395 PRO A C 1
ATOM 3179 O O . PRO A 1 395 ? -47.611 21.500 9.803 1.00 42.00 395 PRO A O 1
ATOM 3182 N N . SER A 1 396 ? -49.218 22.850 9.212 1.00 34.09 396 SER A N 1
ATOM 3183 C CA . SER A 1 396 ? -50.649 22.921 9.560 1.00 34.09 396 SER A CA 1
ATOM 3184 C C . SER A 1 396 ? -51.006 22.228 10.882 1.00 34.09 396 SER A C 1
ATOM 3186 O O . SER A 1 396 ? -51.189 21.017 10.964 1.00 34.09 396 SER A O 1
ATOM 3188 N N . VAL A 1 397 ? -51.150 23.074 11.901 1.00 39.53 397 VAL A N 1
ATOM 3189 C CA . VAL A 1 397 ? -51.695 22.827 13.237 1.00 39.53 397 VAL A CA 1
ATOM 3190 C C . VAL A 1 397 ? -53.124 22.277 13.159 1.00 39.53 397 VAL A C 1
ATOM 3192 O O . VAL A 1 397 ? -53.978 22.876 12.506 1.00 39.53 397 VAL A O 1
ATOM 3195 N N . ARG A 1 398 ? -53.429 21.219 13.920 1.00 36.91 398 ARG A N 1
ATOM 3196 C CA . ARG A 1 398 ? -54.803 20.923 14.353 1.00 36.91 398 ARG A CA 1
ATOM 3197 C C . ARG A 1 398 ? -54.819 20.451 15.807 1.00 36.91 398 ARG A C 1
ATOM 3199 O O . ARG A 1 398 ? -54.276 19.408 16.146 1.00 36.91 398 ARG A O 1
ATOM 3206 N N . ARG A 1 399 ? -55.444 21.271 16.656 1.00 38.88 399 ARG A N 1
ATOM 3207 C CA . ARG A 1 399 ? -55.845 20.960 18.033 1.00 38.88 399 ARG A CA 1
ATOM 3208 C C . ARG A 1 399 ? -57.061 20.025 18.010 1.00 38.88 399 ARG A C 1
ATOM 3210 O O . ARG A 1 399 ? -58.034 20.341 17.334 1.00 38.88 399 ARG A O 1
ATOM 3217 N N . SER A 1 400 ? -57.071 19.001 18.858 1.00 37.88 400 SER A N 1
ATOM 3218 C CA . SER A 1 400 ? -58.274 18.608 19.606 1.00 37.88 400 SER A CA 1
ATOM 3219 C C . SER A 1 400 ? -57.855 17.921 20.901 1.00 37.88 400 SER A C 1
ATOM 3221 O O . SER A 1 400 ? -57.105 16.949 20.870 1.00 37.88 400 SER A O 1
ATOM 3223 N N . GLY A 1 401 ? -58.300 18.466 22.030 1.00 33.06 401 GLY A N 1
ATOM 3224 C CA . GLY A 1 401 ? -58.036 17.925 23.357 1.00 33.06 401 GLY A CA 1
ATOM 3225 C C . GLY A 1 401 ? -59.038 16.856 23.794 1.00 33.06 401 GLY A C 1
ATOM 3226 O O . GLY A 1 401 ? -60.130 16.756 23.242 1.00 33.06 401 GLY A O 1
ATOM 3227 N N . LYS A 1 402 ? -58.620 16.102 24.814 1.00 35.97 402 LYS A N 1
ATOM 3228 C CA . LYS A 1 402 ? -59.370 15.479 25.929 1.00 35.97 402 LYS A CA 1
ATOM 3229 C C . LYS A 1 402 ? -58.314 14.675 26.706 1.00 35.97 402 LYS A C 1
ATOM 3231 O O . LYS A 1 402 ? -57.769 13.722 26.176 1.00 35.97 402 LYS A O 1
ATOM 3236 N N . GLN A 1 403 ? -57.708 15.222 27.758 1.00 33.66 403 GLN A N 1
ATOM 3237 C CA . GLN A 1 403 ? -58.201 15.285 29.139 1.00 33.66 403 GLN A CA 1
ATOM 3238 C C . GLN A 1 403 ? -58.417 13.892 29.751 1.00 33.66 403 GLN A C 1
ATOM 3240 O O . GLN A 1 403 ? -59.513 13.354 29.670 1.00 33.66 403 GLN A O 1
ATOM 3245 N N . GLN A 1 404 ? -57.401 13.376 30.452 1.00 35.78 404 GLN A N 1
ATOM 3246 C CA . GLN A 1 404 ? -57.622 12.588 31.663 1.00 35.78 404 GLN A CA 1
ATOM 3247 C C . GLN A 1 404 ? -56.452 12.768 32.641 1.00 35.78 404 GLN A C 1
ATOM 3249 O O . GLN A 1 404 ? -55.292 12.854 32.250 1.00 35.78 404 GLN A O 1
ATOM 3254 N N . ARG A 1 405 ? -56.834 12.970 33.902 1.00 34.44 405 ARG A N 1
ATOM 3255 C CA . ARG A 1 405 ? -56.035 13.329 35.079 1.00 34.44 405 ARG A CA 1
ATOM 3256 C C . ARG A 1 405 ? -55.238 12.134 35.606 1.00 34.44 405 ARG A C 1
ATOM 3258 O O . ARG A 1 405 ? -55.786 11.046 35.608 1.00 34.44 405 ARG A O 1
ATOM 3265 N N . GLU A 1 406 ? -54.073 12.409 36.197 1.00 35.44 406 GLU A N 1
ATOM 3266 C CA . GLU A 1 406 ? -53.649 12.027 37.567 1.00 35.44 406 GLU A CA 1
ATOM 3267 C C . GLU A 1 406 ? -52.235 12.604 37.808 1.00 35.44 406 GLU A C 1
ATOM 3269 O O . GLU A 1 406 ? -51.308 12.336 37.059 1.00 35.44 406 GLU A O 1
ATOM 3274 N N . LYS A 1 407 ? -52.121 13.711 38.557 1.00 36.81 407 LYS A N 1
ATOM 3275 C CA . LYS A 1 407 ? -51.656 13.783 39.960 1.00 36.81 407 LYS A CA 1
ATOM 3276 C C . LYS A 1 407 ? -50.302 13.094 40.212 1.00 36.81 407 LYS A C 1
ATOM 3278 O O . LYS A 1 407 ? -50.261 11.884 40.362 1.00 36.81 407 LYS A O 1
ATOM 3283 N N . ASN A 1 408 ? -49.232 13.883 40.375 1.00 35.84 408 ASN A N 1
ATOM 3284 C CA . ASN A 1 408 ? -48.500 14.013 41.648 1.00 35.84 408 ASN A CA 1
ATOM 3285 C C . ASN A 1 408 ? -47.363 15.059 41.578 1.00 35.84 408 ASN A C 1
ATOM 3287 O O . ASN A 1 408 ? -46.904 15.442 40.507 1.00 35.84 408 ASN A O 1
ATOM 3291 N N . CYS A 1 409 ? -47.043 15.566 42.769 1.00 30.34 409 CYS A N 1
ATOM 3292 C CA . CYS A 1 409 ? -46.330 16.780 43.192 1.00 30.34 409 CYS A CA 1
ATOM 3293 C C . CYS A 1 409 ? -44.945 17.031 42.540 1.00 30.34 409 CYS A C 1
ATOM 3295 O O . CYS A 1 409 ? -44.245 16.082 42.221 1.00 30.34 409 CYS A O 1
ATOM 3297 N N . LEU A 1 410 ? -44.533 18.260 42.179 1.00 30.75 410 LEU A N 1
ATOM 3298 C CA . LEU A 1 410 ? -44.129 19.440 42.985 1.00 30.75 410 LEU A CA 1
ATOM 3299 C C . LEU A 1 410 ? -42.804 19.222 43.757 1.00 30.75 410 LEU A C 1
ATOM 3301 O O . LEU A 1 410 ? -42.795 18.467 44.721 1.00 30.75 410 LEU A O 1
ATOM 3305 N N . VAL A 1 411 ? -41.716 19.901 43.335 1.00 31.09 411 VAL A N 1
ATOM 3306 C CA . VAL A 1 411 ? -40.889 20.877 44.107 1.00 31.09 411 VAL A CA 1
ATOM 3307 C C . VAL A 1 411 ? -39.472 21.081 43.490 1.00 31.09 411 VAL A C 1
ATOM 3309 O O . VAL A 1 411 ? -38.621 20.206 43.542 1.00 31.09 411 VAL A O 1
ATOM 3312 N N . ILE A 1 412 ? -39.272 22.271 42.894 1.00 30.56 412 ILE A N 1
ATOM 3313 C CA . ILE A 1 412 ? -38.201 23.291 43.093 1.00 30.56 412 ILE A CA 1
ATOM 3314 C C . ILE A 1 412 ? -36.694 22.891 43.041 1.00 30.56 412 ILE A C 1
ATOM 3316 O O . ILE A 1 412 ? -36.130 22.467 44.038 1.00 30.56 412 ILE A O 1
ATOM 3320 N N . SER A 1 413 ? -36.053 23.246 41.908 1.00 29.41 413 SER A N 1
ATOM 3321 C CA . SER A 1 413 ? -34.873 24.145 41.712 1.00 29.41 413 SER A CA 1
ATOM 3322 C C . SER A 1 413 ? -33.462 23.886 42.331 1.00 29.41 413 SER A C 1
ATOM 3324 O O . SER A 1 413 ? -33.305 23.066 43.225 1.00 29.41 413 SER A O 1
ATOM 3326 N N . PRO A 1 414 ? -32.399 24.550 41.794 1.00 48.22 414 PRO A N 1
ATOM 3327 C CA . PRO A 1 414 ? -31.087 23.951 41.497 1.00 48.22 414 PRO A CA 1
ATOM 3328 C C . PRO A 1 414 ? -29.950 24.347 42.456 1.00 48.22 414 PRO A C 1
ATOM 3330 O O . PRO A 1 414 ? -30.055 25.332 43.183 1.00 48.22 414 PRO A O 1
ATOM 3333 N N . ILE A 1 415 ? -28.803 23.656 42.362 1.00 33.31 415 ILE A N 1
ATOM 3334 C CA . ILE A 1 415 ? -27.540 24.080 42.989 1.00 33.31 415 ILE A CA 1
ATOM 3335 C C . ILE A 1 415 ? -26.374 24.053 41.985 1.00 33.31 415 ILE A C 1
ATOM 3337 O O . ILE A 1 415 ? -26.084 23.052 41.336 1.00 33.31 415 ILE A O 1
ATOM 3341 N N . PHE A 1 416 ? -25.730 25.218 41.898 1.00 33.53 416 PHE A N 1
ATOM 3342 C CA . PHE A 1 416 ? -24.406 25.530 41.359 1.00 33.53 416 PHE A CA 1
ATOM 3343 C C . PHE A 1 416 ? -23.286 24.741 42.057 1.00 33.53 416 PHE A C 1
ATOM 3345 O O . PHE A 1 416 ? -23.292 24.658 43.280 1.00 33.53 416 PHE A O 1
ATOM 3352 N N . MET A 1 417 ? -22.213 24.380 41.342 1.00 31.31 417 MET A N 1
ATOM 3353 C CA . MET A 1 417 ? -20.867 24.467 41.928 1.00 31.31 417 MET A CA 1
ATOM 3354 C C . MET A 1 417 ? -19.777 24.652 40.862 1.00 31.31 417 MET A C 1
ATOM 3356 O O . MET A 1 417 ? -19.479 23.763 40.071 1.00 31.31 417 MET A O 1
ATOM 3360 N N . ARG A 1 418 ? -19.180 25.850 40.876 1.00 33.12 418 ARG A N 1
ATOM 3361 C CA . ARG A 1 418 ? -17.787 26.110 40.492 1.00 33.12 418 ARG A CA 1
ATOM 3362 C C . ARG A 1 418 ? -16.916 25.758 41.697 1.00 33.12 418 ARG A C 1
ATOM 3364 O O . ARG A 1 418 ? -17.241 26.217 42.787 1.00 33.12 418 ARG A O 1
ATOM 3371 N N . VAL A 1 419 ? -15.770 25.117 41.485 1.00 37.47 419 VAL A N 1
ATOM 3372 C CA . VAL A 1 419 ? -14.579 25.324 42.324 1.00 37.47 419 VAL A CA 1
ATOM 3373 C C . VAL A 1 419 ? -13.354 25.372 41.415 1.00 37.47 419 VAL A C 1
ATOM 3375 O O . VAL A 1 419 ? -13.162 24.510 40.563 1.00 37.47 419 VAL A O 1
ATOM 3378 N N . ALA A 1 420 ? -12.557 26.418 41.608 1.00 37.88 420 ALA A N 1
ATOM 3379 C CA . ALA A 1 420 ? -11.193 26.569 41.135 1.00 37.88 420 ALA A CA 1
ATOM 3380 C C . ALA A 1 420 ? -10.287 26.703 42.371 1.00 37.88 420 ALA A C 1
ATOM 3382 O O . ALA A 1 420 ? -10.638 27.457 43.275 1.00 37.88 420 ALA A O 1
ATOM 3383 N N . SER A 1 421 ? -9.143 26.017 42.383 1.00 34.38 421 SER A N 1
ATOM 3384 C CA . SER A 1 421 ? -7.874 26.393 43.046 1.00 34.38 421 SER A CA 1
ATOM 3385 C C . SER A 1 421 ? -6.835 25.346 42.615 1.00 34.38 421 SER A C 1
ATOM 3387 O O . SER A 1 421 ? -7.093 24.156 42.749 1.00 34.38 421 SER A O 1
ATOM 3389 N N . VAL A 1 422 ? -5.783 25.688 41.869 1.00 32.59 422 VAL A N 1
ATOM 3390 C CA . VAL A 1 422 ? -4.515 26.265 42.357 1.00 32.59 422 VAL A CA 1
ATOM 3391 C C . VAL A 1 422 ? -3.896 25.435 43.488 1.00 32.59 422 VAL A C 1
ATOM 3393 O O . VAL A 1 422 ? -4.280 25.594 44.643 1.00 32.59 422 VAL A O 1
ATOM 3396 N N . CYS A 1 423 ? -2.921 24.607 43.104 1.00 41.38 423 CYS A N 1
ATOM 3397 C CA . CYS A 1 423 ? -1.580 24.508 43.682 1.00 41.38 423 CYS A CA 1
ATOM 3398 C C . CYS A 1 423 ? -0.598 24.311 42.524 1.00 41.38 423 CYS A C 1
ATOM 3400 O O . CYS A 1 423 ? -0.988 23.612 41.558 1.00 41.38 423 CYS A O 1
#

InterPro domains:
  IPR006189 CHASE domain [PF03924] (76-223)
  IPR006189 CHASE domain [PS50839] (126-221)
  IPR006189 CHASE domain [SM01079] (58-246)
  IPR042240 CHASE domain superfamily [G3DSA:3.30.450.350] (65-260)

pLDDT: mean 71.95, std 25.09, range [27.45, 98.5]